Protein AF-0000000084626339 (afdb_homodimer)

Nearest PDB structures (foldseek):
  7sgc-assembly1_C  TM=7.595E-01  e=5.202E-09  Escherichia coli
  7uog-assembly1_C  TM=7.515E-01  e=6.145E-09  Escherichia coli K-12
  7soz-assembly1_C  TM=7.528E-01  e=6.145E-09  Escherichia coli
  1rep-assembly1_C  TM=7.726E-01  e=1.974E-08  Escherichia coli
  7spm-assembly1_C  TM=7.398E-01  e=2.087E-08  Escherichia coli

Structure (mmCIF, N/CA/C/O backbone):
data_AF-0000000084626339-model_v1
#
loop_
_entity.id
_entity.type
_entity.pdbx_description
1 polymer 'Initiator Rep protein WH1 domain-containing protein'
#
loop_
_atom_site.group_PDB
_atom_site.id
_atom_site.type_symbol
_atom_site.label_atom_id
_atom_site.label_alt_id
_atom_site.label_comp_id
_atom_site.label_asym_id
_atom_site.label_entity_id
_atom_site.label_seq_id
_atom_site.pdbx_PDB_ins_code
_atom_site.Cartn_x
_atom_site.Cartn_y
_atom_site.Cartn_z
_atom_site.occupancy
_atom_site.B_iso_or_equiv
_atom_site.auth_seq_id
_atom_site.auth_comp_id
_atom_site.auth_asym_id
_atom_site.auth_atom_id
_atom_site.pdbx_PDB_model_num
ATOM 1 N N . MET A 1 1 ? -6.266 -24.391 11.984 1 45.06 1 MET A N 1
ATOM 2 C CA . MET A 1 1 ? -5.199 -23.984 11.078 1 45.06 1 MET A CA 1
ATOM 3 C C . MET A 1 1 ? -5.539 -24.359 9.633 1 45.06 1 MET A C 1
ATOM 5 O O . MET A 1 1 ? -5.969 -25.484 9.367 1 45.06 1 MET A O 1
ATOM 9 N N . GLY A 1 2 ? -5.719 -23.312 8.742 1 52.41 2 GLY A N 1
ATOM 10 C CA . GLY A 1 2 ? -6.074 -23.641 7.371 1 52.41 2 GLY A CA 1
ATOM 11 C C . GLY A 1 2 ? -5.082 -24.578 6.707 1 52.41 2 GLY A C 1
ATOM 12 O O . GLY A 1 2 ? -3.916 -24.641 7.105 1 52.41 2 GLY A O 1
ATOM 13 N N . LYS A 1 3 ? -5.516 -25.547 5.969 1 58.28 3 LYS A N 1
ATOM 14 C CA . LYS A 1 3 ? -4.738 -26.594 5.316 1 58.28 3 LYS A CA 1
ATOM 15 C C . LYS A 1 3 ? -3.51 -26.016 4.621 1 58.28 3 LYS A C 1
ATOM 17 O O . LYS A 1 3 ? -2.463 -26.672 4.559 1 58.28 3 LYS A O 1
ATOM 22 N N . THR A 1 4 ? -3.57 -24.797 4.246 1 54.31 4 THR A N 1
ATOM 23 C CA . THR A 1 4 ? -2.463 -24.141 3.553 1 54.31 4 THR A CA 1
ATOM 24 C C . THR A 1 4 ? -1.264 -23.984 4.484 1 54.31 4 THR A C 1
ATOM 26 O O . THR A 1 4 ? -0.127 -24.266 4.09 1 54.31 4 THR A O 1
ATOM 29 N N . LEU A 1 5 ? -1.543 -23.625 5.645 1 53.91 5 LEU A N 1
ATOM 30 C CA . LEU A 1 5 ? -0.451 -23.406 6.586 1 53.91 5 LEU A CA 1
ATOM 31 C C . LEU A 1 5 ? 0.203 -24.719 6.98 1 53.91 5 LEU A C 1
ATOM 33 O O . LEU A 1 5 ? 1.417 -24.781 7.184 1 53.91 5 LEU A O 1
ATOM 37 N N . GLU A 1 6 ? -0.602 -25.688 7.035 1 60.91 6 GLU A N 1
ATOM 38 C CA . GLU A 1 6 ? -0.086 -27.016 7.359 1 60.91 6 GLU A CA 1
ATOM 39 C C . GLU A 1 6 ? 0.851 -27.531 6.27 1 60.91 6 GLU A C 1
ATOM 41 O O . GLU A 1 6 ? 1.921 -28.062 6.562 1 60.91 6 GLU A O 1
ATOM 46 N N . VAL A 1 7 ? 0.407 -27.344 5.102 1 57.34 7 VAL A N 1
ATOM 47 C CA . VAL A 1 7 ? 1.195 -27.828 3.971 1 57.34 7 VAL A CA 1
ATOM 48 C C . VAL A 1 7 ? 2.482 -27.016 3.854 1 57.34 7 VAL A C 1
ATOM 50 O O . VAL A 1 7 ? 3.549 -27.562 3.568 1 57.34 7 VAL A O 1
ATOM 53 N N . THR A 1 8 ? 2.387 -25.75 4.113 1 51.12 8 THR A N 1
ATOM 54 C CA . THR A 1 8 ? 3.568 -24.906 4.086 1 51.12 8 THR A CA 1
ATOM 55 C C . THR A 1 8 ? 4.594 -25.359 5.113 1 51.12 8 THR A C 1
ATOM 57 O O . THR A 1 8 ? 5.793 -25.391 4.836 1 51.12 8 THR A O 1
ATOM 60 N N . ALA A 1 9 ? 4.109 -25.672 6.195 1 54.88 9 ALA A N 1
ATOM 61 C CA . ALA A 1 9 ? 4.98 -26.172 7.254 1 54.88 9 ALA A CA 1
ATOM 62 C C . ALA A 1 9 ? 5.652 -27.469 6.84 1 54.88 9 ALA A C 1
ATOM 64 O O . ALA A 1 9 ? 6.84 -27.672 7.098 1 54.88 9 ALA A O 1
ATOM 65 N N . ASP A 1 10 ? 4.859 -28.328 6.254 1 53.5 10 ASP A N 1
ATOM 66 C CA . ASP A 1 10 ? 5.348 -29.641 5.852 1 53.5 10 ASP A CA 1
ATOM 67 C C . ASP A 1 10 ? 6.359 -29.516 4.715 1 53.5 10 ASP A C 1
ATOM 69 O O . ASP A 1 10 ? 7.352 -30.25 4.68 1 53.5 10 ASP A O 1
ATOM 73 N N . ARG A 1 11 ? 6.09 -28.578 3.951 1 50.88 11 ARG A N 1
ATOM 74 C CA . ARG A 1 11 ? 6.902 -28.5 2.74 1 50.88 11 ARG A CA 1
ATOM 75 C C . ARG A 1 11 ? 8.039 -27.5 2.898 1 50.88 11 ARG A C 1
ATOM 77 O O . ARG A 1 11 ? 8.875 -27.359 2.006 1 50.88 11 ARG A O 1
ATOM 84 N N . SER A 1 12 ? 7.945 -26.828 4.027 1 51.38 12 SER A N 1
ATOM 85 C CA . SER A 1 12 ? 9.008 -25.859 4.297 1 51.38 12 SER A CA 1
ATOM 86 C C . SER A 1 12 ? 10.375 -26.531 4.297 1 51.38 12 SER A C 1
ATOM 88 O O . SER A 1 12 ? 11.391 -25.875 4.051 1 51.38 12 SER A O 1
ATOM 90 N N . ALA A 1 13 ? 10.281 -27.859 4.477 1 46.78 13 ALA A N 1
ATOM 91 C CA . ALA A 1 13 ? 11.523 -28.625 4.508 1 46.78 13 ALA A CA 1
ATOM 92 C C . ALA A 1 13 ? 11.992 -28.984 3.098 1 46.78 13 ALA A C 1
ATOM 94 O O . ALA A 1 13 ? 13.172 -29.266 2.881 1 46.78 13 ALA A O 1
ATOM 95 N N . SER A 1 14 ? 10.93 -29 2.203 1 49.69 14 SER A N 1
ATOM 96 C CA . SER A 1 14 ? 11.336 -29.266 0.828 1 49.69 14 SER A CA 1
ATOM 97 C C . SER A 1 14 ? 11.945 -28.016 0.181 1 49.69 14 SER A C 1
ATOM 99 O O . SER A 1 14 ? 11.312 -26.969 0.148 1 49.69 14 SER A O 1
ATOM 101 N N . ILE A 1 15 ? 13.211 -28.062 -0.08 1 46.25 15 ILE A N 1
ATOM 102 C CA . ILE A 1 15 ? 13.984 -26.938 -0.594 1 46.25 15 ILE A CA 1
ATOM 103 C C . ILE A 1 15 ? 13.359 -26.438 -1.899 1 46.25 15 ILE A C 1
ATOM 105 O O . ILE A 1 15 ? 13.445 -25.25 -2.225 1 46.25 15 ILE A O 1
ATOM 109 N N . ASP A 1 16 ? 12.531 -27.219 -2.504 1 59.75 16 ASP A N 1
ATOM 110 C CA . ASP A 1 16 ? 12.227 -26.891 -3.893 1 59.75 16 ASP A CA 1
ATOM 111 C C . ASP A 1 16 ? 10.75 -26.531 -4.059 1 59.75 16 ASP A C 1
ATOM 113 O O . ASP A 1 16 ? 10.297 -26.25 -5.168 1 59.75 16 ASP A O 1
ATOM 117 N N . ASP A 1 17 ? 9.969 -26.516 -2.998 1 57.84 17 ASP A N 1
ATOM 118 C CA . ASP A 1 17 ? 8.523 -26.344 -3.156 1 57.84 17 ASP A CA 1
ATOM 119 C C . ASP A 1 17 ? 8.078 -24.984 -2.635 1 57.84 17 ASP A C 1
ATOM 121 O O . ASP A 1 17 ? 8.625 -24.469 -1.656 1 57.84 17 ASP A O 1
ATOM 125 N N . LEU A 1 18 ? 7.191 -24.375 -3.455 1 65.81 18 LEU A N 1
ATOM 126 C CA . LEU A 1 18 ? 6.469 -23.172 -3.014 1 65.81 18 LEU A CA 1
ATOM 127 C C . LEU A 1 18 ? 4.996 -23.5 -2.773 1 65.81 18 LEU A C 1
ATOM 129 O O . LEU A 1 18 ? 4.441 -24.406 -3.398 1 65.81 18 LEU A O 1
ATOM 133 N N . VAL A 1 19 ? 4.457 -22.969 -1.739 1 56 19 VAL A N 1
ATOM 134 C CA . VAL A 1 19 ? 3.029 -23.141 -1.483 1 56 19 VAL A CA 1
ATOM 135 C C . VAL A 1 19 ? 2.312 -21.812 -1.712 1 56 19 VAL A C 1
ATOM 137 O O . VAL A 1 19 ? 2.779 -20.75 -1.265 1 56 19 VAL A O 1
ATOM 140 N N . ALA A 1 20 ? 1.347 -21.781 -2.582 1 64.62 20 ALA A N 1
ATOM 141 C CA . ALA A 1 20 ? 0.541 -20.594 -2.838 1 64.62 20 ALA A CA 1
ATOM 142 C C . ALA A 1 20 ? -0.904 -20.797 -2.396 1 64.62 20 ALA A C 1
ATOM 144 O O . ALA A 1 20 ? -1.504 -21.844 -2.688 1 64.62 20 ALA A O 1
ATOM 145 N N . ALA A 1 21 ? -1.396 -19.859 -1.584 1 57.78 21 ALA A N 1
ATOM 146 C CA . ALA A 1 21 ? -2.805 -19.875 -1.194 1 57.78 21 ALA A CA 1
ATOM 147 C C . ALA A 1 21 ? -3.701 -19.5 -2.367 1 57.78 21 ALA A C 1
ATOM 149 O O . ALA A 1 21 ? -3.443 -18.5 -3.057 1 57.78 21 ALA A O 1
ATOM 150 N N . GLY A 1 22 ? -4.594 -20.328 -2.699 1 57.72 22 GLY A N 1
ATOM 151 C CA . GLY A 1 22 ? -5.516 -20.078 -3.797 1 57.72 22 GLY A CA 1
ATOM 152 C C . GLY A 1 22 ? -6.203 -18.734 -3.711 1 57.72 22 GLY A C 1
ATOM 153 O O . GLY A 1 22 ? -6.434 -18.078 -4.734 1 57.72 22 GLY A O 1
ATOM 154 N N . GLU A 1 23 ? -6.457 -18.359 -2.531 1 59 23 GLU A N 1
ATOM 155 C CA . GLU A 1 23 ? -7.18 -17.109 -2.305 1 59 23 GLU A CA 1
ATOM 156 C C . GLU A 1 23 ? -6.344 -15.906 -2.736 1 59 23 GLU A C 1
ATOM 158 O O . GLU A 1 23 ? -6.895 -14.867 -3.104 1 59 23 GLU A O 1
ATOM 163 N N . LEU A 1 24 ? -5.09 -16.031 -2.598 1 58.81 24 LEU A N 1
ATOM 164 C CA . LEU A 1 24 ? -4.211 -14.953 -3.033 1 58.81 24 LEU A CA 1
ATOM 165 C C . LEU A 1 24 ? -4.27 -14.781 -4.547 1 58.81 24 LEU A C 1
ATOM 167 O O . LEU A 1 24 ? -4.141 -13.664 -5.055 1 58.81 24 LEU A O 1
ATOM 171 N N . LEU A 1 25 ? -4.469 -15.859 -5.078 1 56.19 25 LEU A N 1
ATOM 172 C CA . LEU A 1 25 ? -4.531 -15.883 -6.535 1 56.19 25 LEU A CA 1
ATOM 173 C C . LEU A 1 25 ? -5.809 -15.211 -7.035 1 56.19 25 LEU A C 1
ATOM 175 O O . LEU A 1 25 ? -5.84 -14.68 -8.148 1 56.19 25 LEU A O 1
ATOM 179 N N . ASP A 1 26 ? -6.75 -15.336 -6.152 1 55.12 26 ASP A N 1
ATOM 180 C CA . ASP A 1 26 ? -8.055 -14.773 -6.473 1 55.12 26 ASP A CA 1
ATOM 181 C C . ASP A 1 26 ? -8.172 -13.328 -5.988 1 55.12 26 ASP A C 1
ATOM 183 O O . ASP A 1 26 ? -9.219 -12.703 -6.129 1 55.12 26 ASP A O 1
ATOM 187 N N . MET A 1 27 ? -7.266 -13.016 -5.277 1 52.34 27 MET A N 1
ATOM 188 C CA . MET A 1 27 ? -7.355 -11.664 -4.727 1 52.34 27 MET A CA 1
ATOM 189 C C . MET A 1 27 ? -7.734 -10.664 -5.809 1 52.34 27 MET A C 1
ATOM 191 O O . MET A 1 27 ? -7.125 -10.633 -6.879 1 52.34 27 MET A O 1
ATOM 195 N N . ARG A 1 28 ? -9.094 -10.594 -5.934 1 47 28 ARG A N 1
ATOM 196 C CA . ARG A 1 28 ? -9.672 -9.656 -6.895 1 47 28 ARG A CA 1
ATOM 197 C C . ARG A 1 28 ? -8.914 -8.336 -6.895 1 47 28 ARG A C 1
ATOM 199 O O . ARG A 1 28 ? -8.898 -7.621 -5.891 1 47 28 ARG A O 1
ATOM 206 N N . PHE A 1 29 ? -7.84 -8.398 -7.629 1 50.06 29 PHE A N 1
ATOM 207 C CA . PHE A 1 29 ? -7.25 -7.094 -7.898 1 50.06 29 PHE A CA 1
ATOM 208 C C . PHE A 1 29 ? -8.297 -6.129 -8.438 1 50.06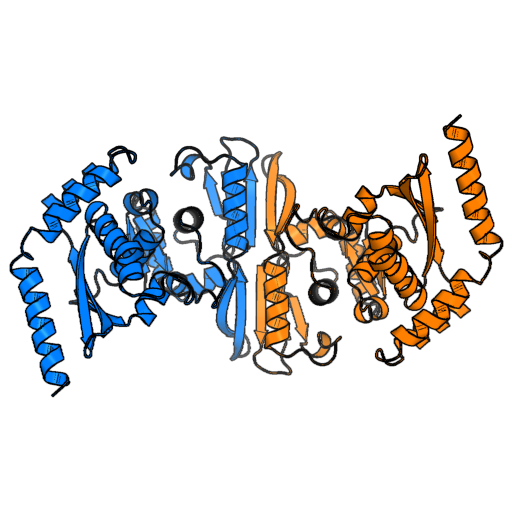 29 PHE A C 1
ATOM 210 O O . PHE A 1 29 ? -9.188 -6.527 -9.188 1 50.06 29 PHE A O 1
ATOM 217 N N . GLN A 1 30 ? -8.859 -5.336 -7.539 1 48.06 30 GLN A N 1
ATOM 218 C CA . GLN A 1 30 ? -9.836 -4.375 -8.031 1 48.06 30 GLN A CA 1
ATOM 219 C C . GLN A 1 30 ? -9.609 -4.062 -9.508 1 48.06 30 GLN A C 1
ATOM 221 O O . GLN A 1 30 ? -8.469 -4.074 -9.977 1 48.06 30 GLN A O 1
ATOM 226 N N . PRO A 1 31 ? -10.766 -4.102 -10.172 1 45.06 31 PRO A N 1
ATOM 227 C CA . PRO A 1 31 ? -10.641 -3.613 -11.547 1 45.06 31 PRO A CA 1
ATOM 228 C C . PRO A 1 31 ? -9.812 -2.332 -11.648 1 45.06 31 PRO A C 1
ATOM 230 O O . PRO A 1 31 ? -10.031 -1.392 -10.875 1 45.06 31 PRO A O 1
ATOM 233 N N . GLY A 1 32 ? -8.656 -2.359 -12.305 1 46.59 32 GLY A N 1
ATOM 234 C CA . GLY A 1 32 ? -7.789 -1.21 -12.508 1 46.59 32 GLY A CA 1
ATOM 235 C C . GLY A 1 32 ? -6.496 -1.293 -11.711 1 46.59 32 GLY A C 1
ATOM 236 O O . GLY A 1 32 ? -5.586 -0.482 -11.914 1 46.59 32 GLY A O 1
ATOM 237 N N . ARG A 1 33 ? -6.719 -2.016 -10.656 1 53.5 33 ARG A N 1
ATOM 238 C CA . ARG A 1 33 ? -5.441 -2.045 -9.945 1 53.5 33 ARG A CA 1
ATOM 239 C C . ARG A 1 33 ? -4.555 -3.172 -10.469 1 53.5 33 ARG A C 1
ATOM 241 O O . ARG A 1 33 ? -5.055 -4.211 -10.906 1 53.5 33 ARG A O 1
ATOM 248 N N . SER A 1 34 ? -3.354 -2.814 -10.695 1 55.16 34 SER A N 1
ATOM 249 C CA . SER A 1 34 ? -2.371 -3.619 -11.414 1 55.16 34 SER A CA 1
ATOM 250 C C . SER A 1 34 ? -2.012 -4.879 -10.641 1 55.16 34 SER A C 1
ATOM 252 O O . SER A 1 34 ? -1.974 -4.867 -9.406 1 55.16 34 SER A O 1
ATOM 254 N N . SER A 1 35 ? -2.197 -6.016 -11.289 1 70.75 35 SER A N 1
ATOM 255 C CA . SER A 1 35 ? -1.605 -7.273 -10.852 1 70.75 35 SER A CA 1
ATOM 256 C C . SER A 1 35 ? -0.112 -7.117 -10.586 1 70.75 35 SER A C 1
ATOM 258 O O . SER A 1 35 ? 0.508 -6.152 -11.039 1 70.75 35 SER A O 1
ATOM 260 N N . LEU A 1 36 ? 0.317 -7.91 -9.633 1 82.81 36 LEU A N 1
ATOM 261 C CA . LEU A 1 36 ? 1.744 -7.906 -9.328 1 82.81 36 LEU A CA 1
ATOM 262 C C . LEU A 1 36 ? 2.57 -8.125 -10.594 1 82.81 36 LEU A C 1
ATOM 264 O O . LEU A 1 36 ? 2.205 -8.945 -11.438 1 82.81 36 LEU A O 1
ATOM 268 N N . SER A 1 37 ? 3.611 -7.375 -10.711 1 87.94 37 SER A N 1
ATOM 269 C CA . SER A 1 37 ? 4.613 -7.742 -11.703 1 87.94 37 SER A CA 1
ATOM 270 C C . SER A 1 37 ? 5.172 -9.133 -11.438 1 87.94 37 SER A C 1
ATOM 272 O O . SER A 1 37 ? 4.977 -9.688 -10.359 1 87.94 37 SER A O 1
ATOM 274 N N . LEU A 1 38 ? 5.789 -9.648 -12.43 1 89.81 38 LEU A N 1
ATOM 275 C CA . LEU A 1 38 ? 6.398 -10.969 -12.273 1 89.81 38 LEU A CA 1
ATOM 276 C C . LEU A 1 38 ? 7.406 -10.969 -11.133 1 89.81 38 LEU A C 1
ATOM 278 O O . LEU A 1 38 ? 7.414 -11.883 -10.305 1 89.81 38 LEU A O 1
ATOM 282 N N . ARG A 1 39 ? 8.219 -9.938 -11.039 1 89.69 39 ARG A N 1
ATOM 283 C CA . ARG A 1 39 ? 9.242 -9.852 -10 1 89.69 39 ARG A CA 1
ATOM 284 C C . ARG A 1 39 ? 8.609 -9.789 -8.609 1 89.69 39 ARG A C 1
ATOM 286 O O . ARG A 1 39 ? 9.078 -10.438 -7.676 1 89.69 39 ARG A O 1
ATOM 293 N N . ALA A 1 40 ? 7.594 -9.047 -8.516 1 89.75 40 ALA A N 1
ATOM 294 C CA . ALA A 1 40 ? 6.902 -8.922 -7.238 1 89.75 40 ALA A CA 1
ATOM 295 C C . ALA A 1 40 ? 6.234 -10.234 -6.84 1 89.75 40 ALA A C 1
ATOM 297 O O . ALA A 1 40 ? 6.262 -10.617 -5.672 1 89.75 40 ALA A O 1
ATOM 298 N N . ALA A 1 41 ? 5.66 -10.867 -7.805 1 89.12 41 ALA A N 1
ATOM 299 C CA . ALA A 1 41 ? 5.035 -12.156 -7.535 1 89.12 41 ALA A CA 1
ATOM 300 C C . ALA A 1 41 ? 6.066 -13.18 -7.074 1 89.12 41 ALA A C 1
ATOM 302 O O . ALA A 1 41 ? 5.816 -13.945 -6.133 1 89.12 41 ALA A O 1
ATOM 303 N N . LYS A 1 42 ? 7.148 -13.234 -7.742 1 88.94 42 LYS A N 1
ATOM 304 C CA . LYS A 1 42 ? 8.234 -14.133 -7.352 1 88.94 42 LYS A CA 1
ATOM 305 C C . LYS A 1 42 ? 8.719 -13.828 -5.938 1 88.94 42 LYS A C 1
ATOM 307 O O . LYS A 1 42 ? 8.945 -14.742 -5.148 1 88.94 42 LYS A O 1
ATOM 312 N N . LEU A 1 43 ? 8.859 -12.578 -5.664 1 90.81 43 LEU A N 1
ATOM 313 C CA . LEU A 1 43 ? 9.281 -12.195 -4.32 1 90.81 43 LEU A CA 1
ATOM 314 C C . LEU A 1 43 ? 8.258 -12.633 -3.283 1 90.81 43 LEU A C 1
ATOM 316 O O . LEU A 1 43 ? 8.617 -13.141 -2.219 1 90.81 43 LEU A O 1
ATOM 320 N N . LEU A 1 44 ? 7.031 -12.422 -3.588 1 90.25 44 LEU A N 1
ATOM 321 C CA . LEU A 1 44 ? 5.984 -12.844 -2.666 1 90.25 44 LEU A CA 1
ATOM 322 C C . LEU A 1 44 ? 6.086 -14.344 -2.377 1 90.25 44 LEU A C 1
ATOM 324 O O . LEU A 1 44 ? 6.016 -14.758 -1.22 1 90.25 44 LEU A O 1
ATOM 328 N N . HIS A 1 45 ? 6.258 -15.07 -3.406 1 88.31 45 HIS A N 1
ATOM 329 C CA . HIS A 1 45 ? 6.418 -16.516 -3.227 1 88.31 45 HIS A CA 1
ATOM 330 C C . HIS A 1 45 ? 7.617 -16.828 -2.336 1 88.31 45 HIS A C 1
ATOM 332 O O . HIS A 1 45 ? 7.539 -17.688 -1.463 1 88.31 45 HIS A O 1
ATOM 338 N N . ALA A 1 46 ? 8.695 -16.156 -2.568 1 88.69 46 ALA A N 1
ATOM 339 C CA . ALA A 1 46 ? 9.906 -16.375 -1.779 1 88.69 46 ALA A CA 1
ATOM 340 C C . ALA A 1 46 ? 9.672 -16.031 -0.312 1 88.69 46 ALA A C 1
ATOM 342 O O . ALA A 1 46 ? 10.117 -16.75 0.583 1 88.69 46 ALA A O 1
ATOM 343 N N . LEU A 1 47 ? 9 -14.977 -0.063 1 92.56 47 LEU A N 1
ATOM 344 C CA . LEU A 1 47 ? 8.75 -14.508 1.299 1 92.56 47 LEU A CA 1
ATOM 345 C C . LEU A 1 47 ? 7.824 -15.469 2.039 1 92.56 47 LEU A C 1
ATOM 347 O O . LEU A 1 47 ? 8.078 -15.812 3.195 1 92.56 47 LEU A O 1
ATOM 351 N N . VAL A 1 48 ? 6.812 -15.867 1.365 1 89.5 48 VAL A N 1
ATOM 352 C CA . VAL A 1 48 ? 5.863 -16.781 1.981 1 89.5 48 VAL A CA 1
ATOM 353 C C . VAL A 1 48 ? 6.555 -18.109 2.283 1 89.5 48 VAL A C 1
ATOM 355 O O . VAL A 1 48 ? 6.348 -18.703 3.346 1 89.5 48 VAL A O 1
ATOM 358 N N . ARG A 1 49 ? 7.336 -18.531 1.381 1 86.25 49 ARG A N 1
ATOM 359 C CA . ARG A 1 49 ? 8.094 -19.75 1.596 1 86.25 49 ARG A CA 1
ATOM 360 C C . ARG A 1 49 ? 9.016 -19.625 2.803 1 86.25 49 ARG A C 1
ATOM 362 O O . ARG A 1 49 ? 9.102 -20.531 3.627 1 86.25 49 ARG A O 1
ATOM 369 N N . ALA A 1 50 ? 9.711 -18.562 2.9 1 89.62 50 ALA A N 1
ATOM 370 C CA . ALA A 1 50 ? 10.633 -18.328 4.008 1 89.62 50 ALA A CA 1
ATOM 371 C C . ALA A 1 50 ? 9.891 -18.297 5.34 1 89.62 50 ALA A C 1
ATOM 373 O O . ALA A 1 50 ? 10.422 -18.75 6.363 1 89.62 50 ALA A O 1
ATOM 374 N N . ALA A 1 51 ? 8.703 -17.75 5.297 1 91.62 51 ALA A N 1
ATOM 375 C CA . ALA A 1 51 ? 7.895 -17.719 6.512 1 91.62 51 ALA A CA 1
ATOM 376 C C . ALA A 1 51 ? 7.461 -19.125 6.914 1 91.62 51 ALA A C 1
ATOM 378 O O . ALA A 1 51 ? 7.297 -19.422 8.102 1 91.62 51 ALA A O 1
ATOM 379 N N . GLY A 1 52 ? 7.18 -19.953 5.879 1 85.12 52 GLY A N 1
ATOM 380 C CA . GLY A 1 52 ? 6.879 -21.359 6.109 1 85.12 52 GLY A CA 1
ATOM 381 C C . GLY A 1 52 ? 5.617 -21.562 6.922 1 85.12 52 GLY A C 1
ATOM 382 O O . GLY A 1 52 ? 4.574 -20.969 6.629 1 85.12 52 GLY A O 1
ATOM 383 N N . ALA A 1 53 ? 5.727 -22.422 7.961 1 82.94 53 ALA A N 1
ATOM 384 C CA . ALA A 1 53 ? 4.59 -22.797 8.797 1 82.94 53 ALA A CA 1
ATOM 385 C C . ALA A 1 53 ? 4.113 -21.609 9.641 1 82.94 53 ALA A C 1
ATOM 387 O O . ALA A 1 53 ? 2.965 -21.578 10.078 1 82.94 53 ALA A O 1
ATOM 388 N N . ASP A 1 54 ? 4.984 -20.641 9.758 1 91.06 54 ASP A N 1
ATOM 389 C CA . ASP A 1 54 ? 4.68 -19.5 10.617 1 91.06 54 ASP A CA 1
ATOM 390 C C . ASP A 1 54 ? 4.055 -18.359 9.812 1 91.06 54 ASP A C 1
ATOM 392 O O . ASP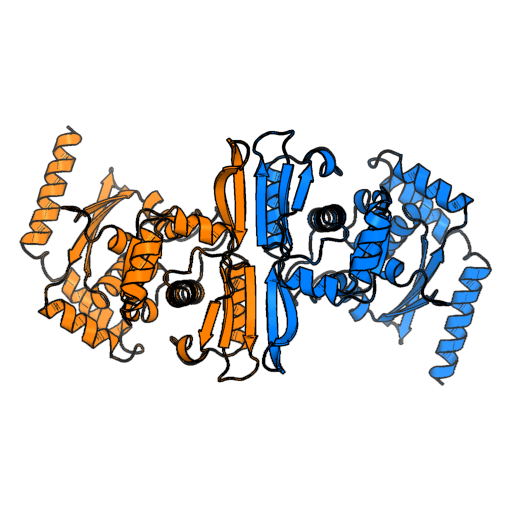 A 1 54 ? 3.824 -17.266 10.344 1 91.06 54 ASP A O 1
ATOM 396 N N . ALA A 1 55 ? 3.736 -18.594 8.508 1 88.69 55 ALA A N 1
ATOM 397 C CA . ALA A 1 55 ? 3.246 -17.547 7.621 1 88.69 55 ALA A CA 1
ATOM 398 C C . ALA A 1 55 ? 1.939 -16.953 8.141 1 88.69 55 ALA A C 1
ATOM 400 O O . ALA A 1 55 ? 1.617 -15.789 7.848 1 88.69 55 ALA A O 1
ATOM 401 N N . GLY A 1 56 ? 1.238 -17.656 8.938 1 89.06 56 GLY A N 1
ATOM 402 C CA . GLY A 1 56 ? -0.032 -17.172 9.461 1 89.06 56 GLY A CA 1
ATOM 403 C C . GLY A 1 56 ? 0.104 -16.453 10.781 1 89.06 56 GLY A C 1
ATOM 404 O O . GLY A 1 56 ? -0.872 -15.898 11.297 1 89.06 56 GLY A O 1
ATOM 405 N N . LEU A 1 57 ? 1.246 -16.344 11.32 1 92.69 57 LEU A N 1
ATOM 406 C CA . LEU A 1 57 ? 1.471 -15.773 12.641 1 92.69 57 LEU A CA 1
ATOM 407 C C . LEU A 1 57 ? 1.891 -14.305 12.531 1 92.69 57 LEU A C 1
ATOM 409 O O . LEU A 1 57 ? 2.545 -13.922 11.555 1 92.69 57 LEU A O 1
ATOM 413 N N . PRO A 1 58 ? 1.494 -13.562 13.523 1 93.44 58 PRO A N 1
ATOM 414 C CA . PRO A 1 58 ? 1.917 -12.164 13.562 1 93.44 58 PRO A CA 1
ATOM 415 C C . PRO A 1 58 ? 3.352 -11.992 14.055 1 93.44 58 PRO A C 1
ATOM 417 O O . PRO A 1 58 ? 3.57 -11.57 15.195 1 93.44 58 PRO A O 1
ATOM 420 N N . LYS A 1 59 ? 4.312 -12.234 13.227 1 95.12 59 LYS A N 1
ATOM 421 C CA . LYS A 1 59 ? 5.711 -12.125 13.641 1 95.12 59 LYS A CA 1
ATOM 422 C C . LYS A 1 59 ? 6.578 -11.602 12.492 1 95.12 59 LYS A C 1
ATOM 424 O O . LYS A 1 59 ? 6.141 -11.578 11.344 1 95.12 59 LYS A O 1
ATOM 429 N N . VAL A 1 60 ? 7.746 -11.18 12.867 1 95.81 60 VAL A N 1
ATOM 430 C CA . VAL A 1 60 ? 8.742 -10.734 11.898 1 95.81 60 VAL A CA 1
ATOM 431 C C . VAL A 1 60 ? 9.469 -11.945 11.32 1 95.81 60 VAL A C 1
ATOM 433 O O . VAL A 1 60 ? 9.969 -12.797 12.062 1 95.81 60 VAL A O 1
ATOM 436 N N . HIS A 1 61 ? 9.469 -12.086 10.031 1 97 61 HIS A N 1
ATOM 437 C CA . HIS A 1 61 ? 10.203 -13.133 9.328 1 97 61 HIS A CA 1
ATOM 438 C C . HIS A 1 61 ? 11.492 -12.594 8.727 1 97 61 HIS A C 1
ATOM 440 O O . HIS A 1 61 ? 11.664 -11.375 8.594 1 97 61 HIS A O 1
ATOM 446 N N . ARG A 1 62 ? 12.359 -13.5 8.367 1 95.62 62 ARG A N 1
ATOM 447 C CA . ARG A 1 62 ? 13.656 -13.102 7.844 1 95.62 62 ARG A CA 1
ATOM 448 C C . ARG A 1 62 ? 14.047 -13.945 6.637 1 95.62 62 ARG A C 1
ATOM 450 O O . ARG A 1 62 ? 13.695 -15.125 6.559 1 95.62 62 ARG A O 1
ATOM 457 N N . ILE A 1 63 ? 14.727 -13.359 5.75 1 93.75 63 ILE A N 1
ATOM 458 C CA . ILE A 1 63 ? 15.305 -14.055 4.605 1 93.75 63 ILE A CA 1
ATOM 459 C C . ILE A 1 63 ? 16.609 -13.383 4.199 1 93.75 63 ILE A C 1
ATOM 461 O O . ILE A 1 63 ? 16.703 -12.156 4.172 1 93.75 63 ILE A O 1
ATOM 465 N N . ALA A 1 64 ? 17.578 -14.211 3.963 1 92.81 64 ALA A N 1
ATOM 466 C CA . ALA A 1 64 ? 18.859 -13.672 3.504 1 92.81 64 ALA A CA 1
ATOM 467 C C . ALA A 1 64 ? 18.719 -13.023 2.131 1 92.81 64 ALA A C 1
ATOM 469 O O . ALA A 1 64 ? 18.047 -13.562 1.246 1 92.81 64 ALA A O 1
ATOM 470 N N . LEU A 1 65 ? 19.359 -11.836 1.943 1 90.06 65 LEU A N 1
ATOM 471 C CA . LEU A 1 65 ? 19.297 -11.133 0.664 1 90.06 65 LEU A CA 1
ATOM 472 C C . LEU A 1 65 ? 19.875 -12 -0.457 1 90.06 65 LEU A C 1
ATOM 474 O O . LEU A 1 65 ? 19.406 -11.93 -1.599 1 90.06 65 LEU A O 1
ATOM 478 N N . SER A 1 66 ? 20.781 -12.859 -0.141 1 86.25 66 SER A N 1
ATOM 479 C CA . SER A 1 66 ? 21.375 -13.766 -1.116 1 86.25 66 SER A CA 1
ATOM 480 C C . SER A 1 66 ? 20.359 -14.758 -1.651 1 86.25 66 SER A C 1
ATOM 482 O O . SER A 1 66 ? 20.484 -15.258 -2.771 1 86.25 66 SER A O 1
ATOM 484 N N . LYS A 1 67 ? 19.375 -15.031 -0.908 1 83.38 67 LYS A N 1
ATOM 485 C CA . LYS A 1 67 ? 18.344 -15.992 -1.306 1 83.38 67 LYS A CA 1
ATOM 486 C C . LYS A 1 67 ? 17.297 -15.344 -2.213 1 83.38 67 LYS A C 1
ATOM 488 O O . LYS A 1 67 ? 16.5 -16.031 -2.838 1 83.38 67 LYS A O 1
ATOM 493 N N . LEU A 1 68 ? 17.297 -14.031 -2.215 1 80.75 68 LEU A N 1
ATOM 494 C CA . LEU A 1 68 ? 16.375 -13.305 -3.084 1 80.75 68 LEU A CA 1
ATOM 495 C C . LEU A 1 68 ? 16.953 -13.172 -4.488 1 80.75 68 LEU A C 1
ATOM 497 O O . LEU A 1 68 ? 16.25 -12.773 -5.418 1 80.75 68 LEU A O 1
ATOM 501 N N . ASN A 1 69 ? 18.156 -13.328 -4.598 1 66 69 ASN A N 1
ATOM 502 C CA . ASN A 1 69 ? 18.875 -13.141 -5.859 1 66 69 ASN A CA 1
ATOM 503 C C . ASN A 1 69 ? 18.516 -14.234 -6.863 1 66 69 ASN A C 1
ATOM 505 O O . ASN A 1 69 ? 19.406 -14.844 -7.465 1 66 69 ASN A O 1
ATOM 509 N N . TYR A 1 70 ? 17.266 -14.516 -6.992 1 56.44 70 TYR A N 1
ATOM 510 C CA . TYR A 1 70 ? 16.844 -15.492 -7.984 1 56.44 70 TYR A CA 1
ATOM 511 C C . TYR A 1 70 ? 17.125 -14.992 -9.398 1 56.44 70 TYR A C 1
ATOM 513 O O . TYR A 1 70 ? 17.25 -15.781 -10.336 1 56.44 70 TYR A O 1
ATOM 521 N N . ASP A 1 71 ? 16.953 -13.617 -9.594 1 52.19 71 ASP A N 1
ATOM 522 C CA . ASP A 1 71 ? 17.031 -13.07 -10.945 1 52.19 71 ASP A CA 1
ATOM 523 C C . ASP A 1 71 ? 18.297 -12.242 -11.133 1 52.19 71 ASP A C 1
ATOM 525 O O . ASP A 1 71 ? 18.266 -11.203 -11.789 1 52.19 71 ASP A O 1
ATOM 529 N N . HIS A 1 72 ? 19.359 -12.719 -10.883 1 53.31 72 HIS A N 1
ATOM 530 C CA . HIS A 1 72 ? 20.531 -12.031 -11.398 1 53.31 72 HIS A CA 1
ATOM 531 C C . HIS A 1 72 ? 20.891 -10.828 -10.539 1 53.31 72 HIS A C 1
ATOM 533 O O . HIS A 1 72 ? 21.172 -9.742 -11.07 1 53.31 72 HIS A O 1
ATOM 539 N N . HIS A 1 73 ? 20.891 -10.906 -9.383 1 65.56 73 HIS A N 1
ATOM 540 C CA . HIS A 1 73 ? 21.516 -9.922 -8.508 1 65.56 73 HIS A CA 1
ATOM 541 C C . HIS A 1 73 ? 20.641 -8.688 -8.344 1 65.56 73 HIS A C 1
ATOM 543 O O . HIS A 1 73 ? 20.891 -7.66 -8.984 1 65.56 73 HIS A O 1
ATOM 549 N N . LEU A 1 74 ? 19.672 -8.703 -7.746 1 77.56 74 LEU A N 1
ATOM 550 C CA . LEU A 1 74 ? 18.875 -7.52 -7.48 1 77.56 74 LEU A CA 1
ATOM 551 C C . LEU A 1 74 ? 19.641 -6.516 -6.633 1 77.56 74 LEU A C 1
ATOM 553 O O . LEU A 1 74 ? 20.203 -6.875 -5.598 1 77.56 74 LEU A O 1
ATOM 557 N N . SER A 1 75 ? 19.766 -5.383 -7.23 1 84.31 75 SER A N 1
ATOM 558 C CA . SER A 1 75 ? 20.328 -4.301 -6.43 1 84.31 75 SER A CA 1
ATOM 559 C C . SER A 1 75 ? 19.422 -3.949 -5.254 1 84.31 75 SER A C 1
ATOM 561 O O . SER A 1 75 ? 18.266 -4.383 -5.203 1 84.31 75 SER A O 1
ATOM 563 N N . LYS A 1 76 ? 20.016 -3.258 -4.332 1 84.94 76 LYS A N 1
ATOM 564 C CA . LYS A 1 76 ? 19.234 -2.75 -3.199 1 84.94 76 LYS A CA 1
ATOM 565 C C . LYS A 1 76 ? 18 -1.983 -3.674 1 84.94 76 LYS A C 1
ATOM 567 O O . LYS A 1 76 ? 16.891 -2.232 -3.203 1 84.94 76 LYS A O 1
ATOM 572 N N . GLU A 1 77 ? 18.219 -1.151 -4.586 1 87.38 77 GLU A N 1
ATOM 573 C CA . GLU A 1 77 ? 17.125 -0.316 -5.078 1 87.38 77 GLU A CA 1
ATOM 574 C C . GLU A 1 77 ? 16.062 -1.156 -5.773 1 87.38 77 GLU A C 1
ATOM 576 O O . GLU A 1 77 ? 14.859 -0.874 -5.656 1 87.38 77 GLU A O 1
ATOM 581 N N . GLU A 1 78 ? 16.438 -2.156 -6.445 1 87.94 78 GLU A N 1
ATOM 582 C CA . GLU A 1 78 ? 15.484 -3.018 -7.133 1 87.94 78 GLU A CA 1
ATOM 583 C C . GLU A 1 78 ? 14.617 -3.779 -6.137 1 87.94 78 GLU A C 1
ATOM 585 O O . GLU A 1 78 ? 13.406 -3.904 -6.328 1 87.94 78 GLU A O 1
ATOM 590 N N . VAL A 1 79 ? 15.242 -4.258 -5.125 1 89.25 79 VAL A N 1
ATOM 591 C CA . VAL A 1 79 ? 14.492 -4.969 -4.098 1 89.25 79 VAL A CA 1
ATOM 592 C C . VAL A 1 79 ? 13.461 -4.031 -3.467 1 89.25 79 VAL A C 1
ATOM 594 O O . VAL A 1 79 ? 12.297 -4.398 -3.305 1 89.25 79 VAL A O 1
ATOM 597 N N . LEU A 1 80 ? 13.914 -2.863 -3.197 1 89.25 80 LEU A N 1
ATOM 598 C CA . LEU A 1 80 ? 13.023 -1.906 -2.547 1 89.25 80 LEU A CA 1
ATOM 599 C C . LEU A 1 80 ? 11.891 -1.49 -3.482 1 89.25 80 LEU A C 1
ATOM 601 O O . LEU A 1 80 ? 10.766 -1.257 -3.039 1 89.25 80 LEU A O 1
ATOM 605 N N . ASP A 1 81 ? 12.188 -1.406 -4.73 1 89.69 81 ASP A N 1
ATOM 606 C CA . ASP A 1 81 ? 11.156 -1.101 -5.715 1 89.69 81 ASP A CA 1
ATOM 607 C C . ASP A 1 81 ? 10.086 -2.189 -5.742 1 89.69 81 ASP A C 1
ATOM 609 O O . ASP A 1 81 ? 8.891 -1.895 -5.844 1 89.69 81 ASP A O 1
ATOM 613 N N . ILE A 1 82 ? 10.531 -3.375 -5.695 1 90.31 82 ILE A N 1
ATOM 614 C CA . ILE A 1 82 ? 9.602 -4.5 -5.691 1 90.31 82 ILE A CA 1
ATOM 615 C C . ILE A 1 82 ? 8.766 -4.473 -4.41 1 90.31 82 ILE A C 1
ATOM 617 O O . ILE A 1 82 ? 7.555 -4.684 -4.453 1 90.31 82 ILE A O 1
ATOM 621 N N . VAL A 1 83 ? 9.422 -4.176 -3.357 1 91.62 83 VAL A N 1
ATOM 622 C CA . VAL A 1 83 ? 8.75 -4.098 -2.062 1 91.62 83 VAL A CA 1
ATOM 623 C C . VAL A 1 83 ? 7.699 -2.996 -2.092 1 91.62 83 VAL A C 1
ATOM 625 O O . VAL A 1 83 ? 6.566 -3.199 -1.643 1 91.62 83 VAL A O 1
ATOM 628 N N . ARG A 1 84 ? 8.055 -1.939 -2.641 1 88.69 84 ARG A N 1
ATOM 629 C CA . ARG A 1 84 ? 7.109 -0.833 -2.762 1 88.69 84 ARG A CA 1
ATOM 630 C C . ARG A 1 84 ? 5.902 -1.231 -3.602 1 88.69 84 ARG A C 1
ATOM 632 O O . ARG A 1 84 ? 4.77 -0.883 -3.271 1 88.69 84 ARG A O 1
ATOM 639 N N . GLU A 1 85 ? 6.141 -1.899 -4.645 1 87.5 85 GLU A N 1
ATOM 640 C CA . GLU A 1 85 ? 5.051 -2.402 -5.473 1 87.5 85 GLU A CA 1
ATOM 641 C C . GLU A 1 85 ? 4.109 -3.293 -4.664 1 87.5 85 GLU A C 1
ATOM 643 O O . GLU A 1 85 ? 2.889 -3.209 -4.809 1 87.5 85 GLU A O 1
ATOM 648 N N . MET A 1 86 ? 4.637 -4.055 -3.865 1 89.44 86 MET A N 1
ATOM 649 C CA . MET A 1 86 ? 3.855 -5 -3.074 1 89.44 86 MET A CA 1
ATOM 650 C C . MET A 1 86 ? 2.977 -4.27 -2.064 1 89.44 86 MET A C 1
ATOM 652 O O . MET A 1 86 ? 1.856 -4.699 -1.786 1 89.44 86 MET A O 1
ATOM 656 N N . PHE A 1 87 ? 3.496 -3.201 -1.527 1 87.19 87 PHE A N 1
ATOM 657 C CA . PHE A 1 87 ? 2.684 -2.4 -0.62 1 87.19 87 PHE A CA 1
ATOM 658 C C . PHE A 1 87 ? 1.49 -1.799 -1.352 1 87.19 87 PHE A C 1
ATOM 660 O O . PHE A 1 87 ? 0.446 -1.548 -0.747 1 87.19 87 PHE A O 1
ATOM 667 N N . GLY A 1 88 ? 1.655 -1.645 -2.582 1 81.88 88 GLY A N 1
ATOM 668 C CA . GLY A 1 88 ? 0.61 -1.023 -3.381 1 81.88 88 GLY A CA 1
ATOM 669 C C . GLY A 1 88 ? -0.517 -1.977 -3.732 1 81.88 88 GLY A C 1
ATOM 670 O O . GLY A 1 88 ? -1.58 -1.549 -4.184 1 81.88 88 GLY A O 1
ATOM 671 N N . VAL A 1 89 ? -0.303 -3.188 -3.521 1 83.75 89 VAL A N 1
ATOM 672 C CA . VAL A 1 89 ? -1.353 -4.168 -3.777 1 83.75 89 VAL A CA 1
ATOM 673 C C . VAL A 1 89 ? -2.25 -4.301 -2.549 1 83.75 89 VAL A C 1
ATOM 675 O O . VAL A 1 89 ? -1.782 -4.66 -1.466 1 83.75 89 VAL A O 1
ATOM 678 N N . ILE A 1 90 ? -3.48 -4.023 -2.77 1 85.56 90 ILE A N 1
ATOM 679 C CA . ILE A 1 90 ? -4.418 -4.027 -1.652 1 85.56 90 ILE A CA 1
ATOM 680 C C . ILE A 1 90 ? -5.316 -5.262 -1.734 1 85.56 90 ILE A C 1
ATOM 682 O O . ILE A 1 90 ? -5.863 -5.57 -2.795 1 85.56 90 ILE A O 1
ATOM 686 N N . VAL A 1 91 ? -5.426 -5.992 -0.627 1 84.44 91 VAL A N 1
ATOM 687 C CA . VAL A 1 91 ? -6.277 -7.168 -0.49 1 84.44 91 VAL A CA 1
ATOM 688 C C . VAL A 1 91 ? -7.508 -6.824 0.345 1 84.44 91 VAL A C 1
ATOM 690 O O . VAL A 1 91 ? -7.402 -6.133 1.362 1 84.44 91 VAL A O 1
ATOM 693 N N . GLU A 1 92 ? -8.648 -7.277 -0.141 1 85.31 92 GLU A N 1
ATOM 694 C CA . GLU A 1 92 ? -9.898 -7.074 0.589 1 85.31 92 GLU A CA 1
ATOM 695 C C . GLU A 1 92 ? -10.586 -8.398 0.885 1 85.31 92 GLU A C 1
ATOM 697 O O . GLU A 1 92 ? -10.688 -9.266 0.011 1 85.31 92 GLU A O 1
ATOM 702 N N . LEU A 1 93 ? -11.039 -8.594 2.152 1 85.12 93 LEU A N 1
ATOM 703 C CA . LEU A 1 93 ? -11.719 -9.805 2.602 1 85.12 93 LEU A CA 1
ATOM 704 C C . LEU A 1 93 ? -12.984 -9.461 3.383 1 85.12 93 LEU A C 1
ATOM 706 O O . LEU A 1 93 ? -12.984 -8.523 4.188 1 85.12 93 LEU A O 1
ATOM 710 N N . GLN A 1 94 ? -13.984 -10.227 3.045 1 87.19 94 GLN A N 1
ATOM 711 C CA . GLN A 1 94 ? -15.133 -10.172 3.939 1 87.19 94 GLN A CA 1
ATOM 712 C C . GLN A 1 94 ? -14.922 -11.062 5.16 1 87.19 94 GLN A C 1
ATOM 714 O O . GLN A 1 94 ? -14.602 -12.242 5.027 1 87.19 94 GLN A O 1
ATOM 719 N N . VAL A 1 95 ? -15.062 -10.461 6.305 1 88.25 95 VAL A N 1
ATOM 720 C CA . VAL A 1 95 ? -14.805 -11.211 7.531 1 88.25 95 VAL A CA 1
ATOM 721 C C . VAL A 1 95 ? -15.953 -10.992 8.516 1 88.25 95 VAL A C 1
ATOM 723 O O . VAL A 1 95 ? -16.859 -10.195 8.266 1 88.25 95 VAL A O 1
ATOM 726 N N . VAL A 1 96 ? -15.961 -11.906 9.508 1 88.94 96 VAL A N 1
ATOM 727 C CA . VAL A 1 96 ? -16.844 -11.719 10.656 1 88.94 96 VAL A CA 1
ATOM 728 C C . VAL A 1 96 ? -16.016 -11.266 11.859 1 88.94 96 VAL A C 1
ATOM 730 O O . VAL A 1 96 ? -15.055 -11.922 12.25 1 88.94 96 VAL A O 1
ATOM 733 N N . ASN A 1 97 ? -16.406 -10.141 12.406 1 82.75 97 ASN A N 1
ATOM 734 C CA . ASN A 1 97 ? -15.602 -9.594 13.5 1 82.75 97 ASN A CA 1
ATOM 735 C C . ASN A 1 97 ? -15.875 -10.32 14.812 1 82.75 97 ASN A C 1
ATOM 737 O O . ASN A 1 97 ? -16.641 -11.289 14.844 1 82.75 97 ASN A O 1
ATOM 741 N N . SER A 1 98 ? -15.102 -9.852 15.875 1 80 98 SER A N 1
ATOM 742 C CA . SER A 1 98 ? -15.164 -10.508 17.172 1 80 98 SER A CA 1
ATOM 743 C C . SER A 1 98 ? -16.578 -10.438 17.766 1 80 98 SER A C 1
ATOM 745 O O . SER A 1 98 ? -16.938 -11.242 18.625 1 80 98 SER A O 1
ATOM 747 N N . LYS A 1 99 ? -17.422 -9.555 17.297 1 84.88 99 LYS A N 1
ATOM 748 C CA .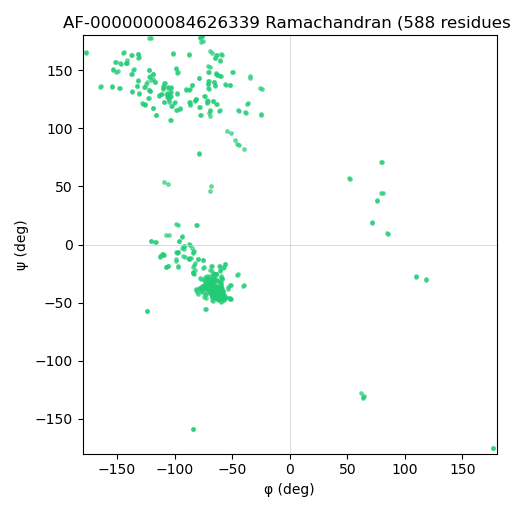 LYS A 1 99 ? -18.797 -9.398 17.781 1 84.88 99 LYS A CA 1
ATOM 749 C C . LYS A 1 99 ? -19.781 -10.156 16.906 1 84.88 99 LYS A C 1
ATOM 751 O O . LYS A 1 99 ? -20.984 -9.984 17.031 1 84.88 99 LYS A O 1
ATOM 756 N N . GLY A 1 100 ? -19.266 -10.867 15.922 1 87.44 100 GLY A N 1
ATOM 757 C CA . GLY A 1 100 ? -20.109 -11.688 15.055 1 87.44 100 GLY A CA 1
ATOM 758 C C . GLY A 1 100 ? -20.703 -10.906 13.898 1 87.44 100 GLY A C 1
ATOM 759 O O . GLY A 1 100 ? -21.656 -11.367 13.258 1 87.44 100 GLY A O 1
ATOM 760 N N . LYS A 1 101 ? -20.25 -9.766 13.766 1 90.62 101 LYS A N 1
ATOM 761 C CA . LYS A 1 101 ? -20.797 -8.93 12.703 1 90.62 101 LYS A CA 1
ATOM 762 C C . LYS A 1 101 ? -19.891 -8.953 11.469 1 90.62 101 LYS A C 1
ATOM 764 O O . LYS A 1 101 ? -18.688 -9.133 11.578 1 90.62 101 LYS A O 1
ATOM 769 N N . ARG A 1 102 ? -20.578 -8.742 10.344 1 93.5 102 ARG A N 1
ATOM 770 C CA . ARG A 1 102 ? -19.844 -8.719 9.086 1 93.5 102 ARG A CA 1
ATOM 771 C C . ARG A 1 102 ? -18.984 -7.469 8.977 1 93.5 102 ARG A C 1
ATOM 773 O O . ARG A 1 102 ? -19.391 -6.383 9.383 1 93.5 102 ARG A O 1
ATOM 780 N N . ALA A 1 103 ? -17.812 -7.637 8.438 1 93.31 103 ALA A N 1
ATOM 781 C CA . ALA A 1 103 ? -16.859 -6.535 8.25 1 93.31 103 ALA A CA 1
ATOM 782 C C . ALA A 1 103 ? -16.031 -6.738 6.992 1 93.31 103 ALA A C 1
ATOM 784 O O . ALA A 1 103 ? -15.93 -7.855 6.48 1 93.31 103 ALA A O 1
ATOM 785 N N . THR A 1 104 ? -15.57 -5.668 6.496 1 91.88 104 THR A N 1
ATOM 786 C CA . THR A 1 104 ? -14.625 -5.695 5.387 1 91.88 104 THR A CA 1
ATOM 787 C C . THR A 1 104 ? -13.203 -5.438 5.883 1 91.88 104 THR A C 1
ATOM 789 O O . THR A 1 104 ? -12.938 -4.41 6.512 1 91.88 104 THR A O 1
ATOM 792 N N . LYS A 1 105 ? -12.383 -6.402 5.66 1 92.19 105 LYS A N 1
ATOM 793 C CA . LYS A 1 105 ? -10.969 -6.27 6.004 1 92.19 105 LYS A CA 1
ATOM 794 C C . LYS A 1 105 ? -10.141 -5.887 4.781 1 92.19 105 LYS A C 1
ATOM 796 O O . LYS A 1 105 ? -10.281 -6.484 3.715 1 92.19 105 LYS A O 1
ATOM 801 N N . VAL A 1 106 ? -9.312 -4.828 4.961 1 91.31 106 VAL A N 1
ATOM 802 C CA . VAL A 1 106 ? -8.492 -4.32 3.863 1 91.31 106 VAL A CA 1
ATOM 803 C C . VAL A 1 106 ? -7.051 -4.141 4.332 1 91.31 106 VAL A C 1
ATOM 805 O O . VAL A 1 106 ? -6.809 -3.701 5.461 1 91.31 106 VAL A O 1
ATOM 808 N N . GLY A 1 107 ? -6.102 -4.469 3.455 1 92.25 107 GLY A N 1
ATOM 809 C CA . GLY A 1 107 ? -4.699 -4.258 3.777 1 92.25 107 GLY A CA 1
ATOM 810 C C . GLY A 1 107 ? -3.764 -4.617 2.639 1 92.25 107 GLY A C 1
ATOM 811 O O . GLY A 1 107 ? -4.188 -5.219 1.647 1 92.25 107 GLY A O 1
ATOM 812 N N . PRO A 1 108 ? -2.549 -4.16 2.785 1 90.88 108 PRO A N 1
ATOM 813 C CA . PRO A 1 108 ? -1.534 -4.559 1.807 1 90.88 108 PRO A CA 1
ATOM 814 C C . PRO A 1 108 ? -1.036 -5.984 2.02 1 90.88 108 PRO A C 1
ATOM 816 O O . PRO A 1 108 ? -1.495 -6.672 2.936 1 90.88 108 PRO A O 1
ATOM 819 N N . LEU A 1 109 ? -0.115 -6.41 1.155 1 91.62 109 LEU A N 1
ATOM 820 C CA . LEU A 1 109 ? 0.451 -7.75 1.286 1 91.62 109 LEU A CA 1
ATOM 821 C C . LEU A 1 109 ? 1.436 -7.812 2.449 1 91.62 109 LEU A C 1
ATOM 823 O O . LEU A 1 109 ? 1.492 -8.812 3.168 1 91.62 109 LEU A O 1
ATOM 827 N N . LEU A 1 110 ? 2.133 -6.695 2.631 1 95.75 110 LEU A N 1
ATOM 828 C CA . LEU A 1 110 ? 3.137 -6.594 3.686 1 95.75 110 LEU A CA 1
ATOM 829 C C . LEU A 1 110 ? 2.814 -5.441 4.633 1 95.75 110 LEU A C 1
ATOM 831 O O . LEU A 1 110 ? 2.211 -4.445 4.223 1 95.75 110 LEU A O 1
ATOM 835 N N . SER A 1 111 ? 3.229 -5.621 5.914 1 95.81 111 SER A N 1
ATOM 836 C CA . SER A 1 111 ? 2.984 -4.555 6.879 1 95.81 111 SER A CA 1
ATOM 837 C C . SER A 1 111 ? 4.273 -3.822 7.234 1 95.81 111 SER A C 1
ATOM 839 O O . SER A 1 111 ? 4.238 -2.713 7.773 1 95.81 111 SER A O 1
ATOM 841 N N . ASP A 1 112 ? 5.352 -4.445 6.969 1 95.88 112 ASP A N 1
ATOM 842 C CA . ASP A 1 112 ? 6.648 -3.898 7.355 1 95.88 112 ASP A CA 1
ATOM 843 C C . ASP A 1 112 ? 7.785 -4.602 6.621 1 95.88 112 ASP A C 1
ATOM 845 O O . ASP A 1 112 ? 7.773 -5.828 6.473 1 95.88 112 ASP A O 1
ATOM 849 N N . VAL A 1 113 ? 8.695 -3.824 6.148 1 96.56 113 VAL A N 1
ATOM 850 C CA . VAL A 1 113 ? 9.914 -4.379 5.559 1 96.56 113 VAL A CA 1
ATOM 851 C C . VAL A 1 113 ? 11.125 -3.584 6.035 1 96.56 113 VAL A C 1
ATOM 853 O O . VAL A 1 113 ? 11.109 -2.352 6.039 1 96.56 113 VAL A O 1
ATOM 856 N N . GLU A 1 114 ? 12.086 -4.262 6.457 1 95.75 114 GLU A N 1
ATOM 857 C CA . GLU A 1 114 ? 13.391 -3.695 6.801 1 95.75 114 GLU A CA 1
ATOM 858 C C . GLU A 1 114 ? 14.516 -4.398 6.047 1 95.75 114 GLU A C 1
ATOM 860 O O . GLU A 1 114 ? 14.688 -5.613 6.168 1 95.75 114 GLU A O 1
ATOM 865 N N . ARG A 1 115 ? 15.203 -3.678 5.305 1 94.88 115 ARG A N 1
ATOM 866 C CA . ARG A 1 115 ? 16.312 -4.242 4.535 1 94.88 115 ARG A CA 1
ATOM 867 C C . ARG A 1 115 ? 17.656 -3.732 5.059 1 94.88 115 ARG A C 1
ATOM 869 O O . ARG A 1 115 ? 17.891 -2.523 5.105 1 94.88 115 ARG A O 1
ATOM 876 N N . ASP A 1 116 ? 18.547 -4.652 5.305 1 93.69 116 ASP A N 1
ATOM 877 C CA . ASP A 1 116 ? 19.891 -4.27 5.691 1 93.69 116 ASP A CA 1
ATOM 878 C C . ASP A 1 116 ? 20.594 -3.512 4.562 1 93.69 116 ASP A C 1
ATOM 880 O O . ASP A 1 116 ? 20.391 -3.811 3.387 1 93.69 116 ASP A O 1
ATOM 884 N N . GLU A 1 117 ? 21.438 -2.588 4.961 1 91.69 117 GLU A N 1
ATOM 885 C CA . GLU A 1 117 ? 22.219 -1.845 3.969 1 91.69 117 GLU A CA 1
ATOM 886 C C . GLU A 1 117 ? 23.328 -2.707 3.369 1 91.69 117 GLU A C 1
ATOM 888 O O . GLU A 1 117 ? 23.672 -2.543 2.201 1 91.69 117 GLU A O 1
ATOM 893 N N . GLU A 1 118 ? 23.781 -3.57 4.184 1 89.38 118 GLU A N 1
ATOM 894 C CA . GLU A 1 118 ? 24.875 -4.441 3.736 1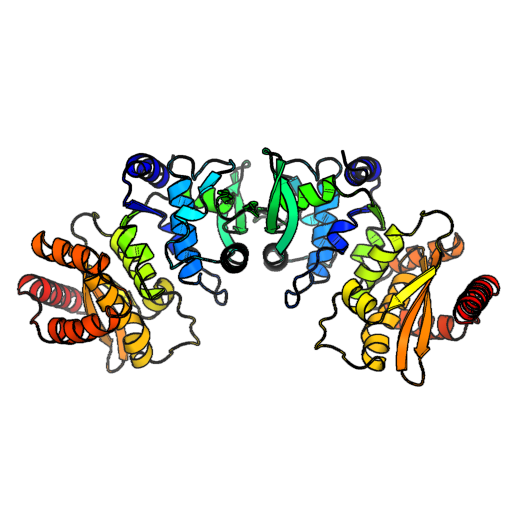 89.38 118 GLU A CA 1
ATOM 895 C C . GLU A 1 118 ? 24.375 -5.457 2.713 1 89.38 118 GLU A C 1
ATOM 897 O O . GLU A 1 118 ? 23.25 -5.961 2.824 1 89.38 118 GLU A O 1
ATOM 902 N N . LYS A 1 119 ? 25.25 -5.84 1.789 1 83.06 119 LYS A N 1
ATOM 903 C CA . LYS A 1 119 ? 24.906 -6.746 0.7 1 83.06 119 LYS A CA 1
ATOM 904 C C . LYS A 1 119 ? 24.672 -8.164 1.221 1 83.06 119 LYS A C 1
ATOM 906 O O . LYS A 1 119 ? 23.875 -8.914 0.647 1 83.06 119 LYS A O 1
ATOM 911 N N . ASP A 1 120 ? 25.312 -8.477 2.223 1 85.75 120 ASP A N 1
ATOM 912 C CA . ASP A 1 120 ? 25.188 -9.828 2.76 1 85.75 120 ASP A CA 1
ATOM 913 C C . ASP A 1 120 ? 24.219 -9.867 3.932 1 85.75 120 ASP A C 1
ATOM 915 O O . ASP A 1 120 ? 24.234 -10.805 4.73 1 85.75 120 ASP A O 1
ATOM 919 N N . GLY A 1 121 ? 23.438 -8.883 4.039 1 91.38 121 GLY A N 1
ATOM 920 C CA . GLY A 1 121 ? 22.484 -8.805 5.133 1 91.38 121 GLY A CA 1
ATOM 921 C C . GLY A 1 121 ? 21.203 -9.562 4.855 1 91.38 121 GLY A C 1
ATOM 922 O O . GLY A 1 121 ? 21.203 -10.57 4.145 1 91.38 121 GLY A O 1
ATOM 923 N N . GLU A 1 122 ? 20.156 -9.195 5.566 1 94.38 122 GLU A N 1
ATOM 924 C CA . GLU A 1 122 ? 18.875 -9.883 5.445 1 94.38 122 GLU A CA 1
ATOM 925 C C . GLU A 1 122 ? 17.719 -8.891 5.27 1 94.38 122 GLU A C 1
ATOM 927 O O . GLU A 1 122 ? 17.906 -7.688 5.473 1 94.38 122 GLU A O 1
ATOM 932 N N . LEU A 1 123 ? 16.672 -9.438 4.781 1 95.12 123 LEU A N 1
ATOM 933 C CA . LEU A 1 123 ? 15.375 -8.758 4.746 1 95.12 123 LEU A CA 1
ATOM 934 C C . LEU A 1 123 ? 14.484 -9.227 5.891 1 95.12 123 LEU A C 1
ATOM 936 O O . LEU A 1 123 ? 14.312 -10.43 6.09 1 95.12 123 LEU A O 1
ATOM 940 N N . ARG A 1 124 ? 14.094 -8.297 6.648 1 96.94 124 ARG A N 1
ATOM 941 C CA . ARG A 1 124 ? 13.078 -8.57 7.66 1 96.94 124 ARG A CA 1
ATOM 942 C C . ARG A 1 124 ? 11.719 -8.031 7.23 1 96.94 124 ARG A C 1
ATOM 944 O O . ARG A 1 124 ? 11.625 -6.934 6.684 1 96.94 124 ARG A O 1
ATOM 951 N N . TYR A 1 125 ? 10.703 -8.859 7.422 1 97.25 125 TYR A N 1
ATOM 952 C CA . TYR A 1 125 ? 9.398 -8.461 6.895 1 97.25 125 TYR A CA 1
ATOM 953 C C . TYR A 1 125 ? 8.273 -9.055 7.727 1 97.25 125 TYR A C 1
ATOM 955 O O . TYR A 1 125 ? 8.477 -10.023 8.461 1 97.25 125 TYR A O 1
ATOM 963 N N . GLU A 1 126 ? 7.176 -8.438 7.652 1 97.69 126 GLU A N 1
ATOM 964 C CA . GLU A 1 126 ? 5.941 -8.938 8.25 1 97.69 126 GLU A CA 1
ATOM 965 C C . GLU A 1 126 ? 4.844 -9.086 7.195 1 97.69 126 GLU A C 1
ATOM 967 O O . GLU A 1 126 ? 4.566 -8.148 6.445 1 97.69 126 GLU A O 1
ATOM 972 N N . LEU A 1 127 ? 4.285 -10.312 7.16 1 95.94 127 LEU A N 1
ATOM 973 C CA . LEU A 1 127 ? 3.082 -10.484 6.352 1 95.94 127 LEU A CA 1
ATOM 974 C C . LEU A 1 127 ? 1.895 -9.773 6.992 1 95.94 127 LEU A C 1
ATOM 976 O O . LEU A 1 127 ? 1.707 -9.844 8.211 1 95.94 127 LEU A O 1
ATOM 980 N N . SER A 1 128 ? 1.16 -9.062 6.215 1 95.25 128 SER A N 1
ATOM 981 C CA . SER A 1 128 ? 0.08 -8.242 6.758 1 95.25 128 SER A CA 1
ATOM 982 C C . SER A 1 128 ? -1.009 -9.109 7.383 1 95.25 128 SER A C 1
ATOM 984 O O . SER A 1 128 ? -1.13 -10.297 7.059 1 95.25 128 SER A O 1
ATOM 986 N N . PRO A 1 129 ? -1.82 -8.492 8.242 1 94.69 129 PRO A N 1
ATOM 987 C CA . PRO A 1 129 ? -2.912 -9.258 8.844 1 94.69 129 PRO A CA 1
ATOM 988 C C . PRO A 1 129 ? -3.883 -9.82 7.809 1 94.69 129 PRO A C 1
ATOM 990 O O . PRO A 1 129 ? -4.348 -10.953 7.945 1 94.69 129 PRO A O 1
ATOM 993 N N . VAL A 1 130 ? -4.164 -9.086 6.84 1 90.88 130 VAL A N 1
ATOM 994 C CA . VAL A 1 130 ? -5.129 -9.555 5.848 1 90.88 130 VAL A CA 1
ATOM 995 C C . VAL A 1 130 ? -4.539 -10.727 5.066 1 90.88 130 VAL A C 1
ATOM 997 O O . VAL A 1 130 ? -5.25 -11.688 4.746 1 90.88 130 VAL A O 1
ATOM 1000 N N . LEU A 1 131 ? -3.275 -10.625 4.703 1 90.62 131 LEU A N 1
ATOM 1001 C CA . LEU A 1 131 ? -2.641 -11.742 4.008 1 90.62 131 LEU A CA 1
ATOM 1002 C C . LEU A 1 131 ? -2.598 -12.984 4.895 1 90.62 131 LEU A C 1
ATOM 1004 O O . LEU A 1 131 ? -2.877 -14.094 4.43 1 90.62 131 LEU A O 1
ATOM 1008 N N . ARG A 1 132 ? -2.258 -12.812 6.129 1 92.12 132 ARG A N 1
ATOM 1009 C CA . ARG A 1 132 ? -2.244 -13.93 7.066 1 92.12 132 ARG A CA 1
ATOM 1010 C C . ARG A 1 132 ? -3.621 -14.578 7.168 1 92.12 132 ARG A C 1
ATOM 1012 O O . ARG A 1 132 ? -3.736 -15.805 7.176 1 92.12 132 ARG A O 1
ATOM 1019 N N . ALA A 1 133 ? -4.594 -13.758 7.254 1 87.81 133 ALA A N 1
ATOM 1020 C CA . ALA A 1 133 ? -5.957 -14.273 7.32 1 87.81 133 ALA A CA 1
ATOM 1021 C C . ALA A 1 133 ? -6.309 -15.062 6.062 1 87.81 133 ALA A C 1
ATOM 1023 O O . ALA A 1 133 ? -6.961 -16.109 6.137 1 87.81 133 ALA A O 1
ATOM 1024 N N . THR A 1 134 ? -5.883 -14.531 4.957 1 84 134 THR A N 1
ATOM 1025 C CA . THR A 1 134 ? -6.121 -15.203 3.684 1 84 134 THR A CA 1
ATOM 1026 C C . THR A 1 134 ? -5.445 -16.578 3.658 1 84 134 THR A C 1
ATOM 1028 O O . THR A 1 134 ? -6.043 -17.562 3.215 1 84 134 THR A O 1
ATOM 1031 N N . LEU A 1 135 ? -4.219 -16.594 4.113 1 84 135 LEU A N 1
ATOM 1032 C CA . LEU A 1 135 ? -3.455 -17.844 4.137 1 84 135 LEU A CA 1
ATOM 1033 C C . LEU A 1 135 ? -4.074 -18.844 5.105 1 84 135 LEU A C 1
ATOM 1035 O O . LEU A 1 135 ? -4.121 -20.031 4.82 1 84 135 LEU A O 1
ATOM 1039 N N . LYS A 1 136 ? -4.578 -18.312 6.195 1 81.06 136 LYS A N 1
ATOM 1040 C CA . LYS A 1 136 ? -5.176 -19.172 7.215 1 81.06 136 LYS A CA 1
ATOM 1041 C C . LYS A 1 136 ? -6.496 -19.766 6.734 1 81.06 136 LYS A C 1
ATOM 1043 O O . LYS A 1 136 ? -6.84 -20.891 7.086 1 81.06 136 LYS A O 1
ATOM 1048 N N . ASN A 1 137 ? -7.199 -18.984 6.027 1 74.69 137 ASN A N 1
ATOM 1049 C CA . ASN A 1 137 ? -8.523 -19.391 5.582 1 74.69 137 ASN A CA 1
ATOM 1050 C C . ASN A 1 137 ? -8.453 -20.234 4.305 1 74.69 137 ASN A C 1
ATOM 1052 O O . ASN A 1 137 ? -9.477 -20.703 3.811 1 74.69 137 ASN A O 1
ATOM 1056 N N . SER A 1 138 ? -7.277 -20.266 3.865 1 72.69 138 SER A N 1
ATOM 1057 C CA . SER A 1 138 ? -7.16 -20.969 2.596 1 72.69 138 SER A CA 1
ATOM 1058 C C . SER A 1 138 ? -7.156 -22.484 2.801 1 72.69 138 SER A C 1
ATOM 1060 O O . SER A 1 138 ? -6.367 -23 3.59 1 72.69 138 SER A O 1
ATOM 1062 N N . ASN A 1 139 ? -8.125 -23.094 2.25 1 66.69 139 ASN A N 1
ATOM 1063 C CA . ASN A 1 139 ? -8.211 -24.562 2.293 1 66.69 139 ASN A CA 1
ATOM 1064 C C . ASN A 1 139 ? -7.652 -25.188 1.023 1 66.69 139 ASN A C 1
ATOM 1066 O O . ASN A 1 139 ? -7.672 -26.406 0.874 1 66.69 139 ASN A O 1
ATOM 1070 N N . HIS A 1 140 ? -7.328 -24.438 0.119 1 65.5 140 HIS A N 1
ATOM 1071 C CA . HIS A 1 140 ? -6.77 -24.906 -1.146 1 65.5 140 HIS A CA 1
ATOM 1072 C C . HIS A 1 140 ? -5.367 -24.344 -1.364 1 65.5 140 HIS A C 1
ATOM 1074 O O . HIS A 1 140 ? -5.105 -23.172 -1.086 1 65.5 140 HIS A O 1
ATOM 1080 N N . TRP A 1 141 ? -4.406 -25.281 -1.426 1 68.94 141 TRP A N 1
ATOM 1081 C CA . TRP A 1 141 ? -3.027 -24.844 -1.629 1 68.94 141 TRP A CA 1
ATOM 1082 C C . TRP A 1 141 ? -2.439 -25.484 -2.885 1 68.94 141 TRP A C 1
ATOM 1084 O O . TRP A 1 141 ? -2.898 -26.531 -3.332 1 68.94 141 TRP A O 1
ATOM 1094 N N . ALA A 1 142 ? -1.682 -24.766 -3.496 1 73.75 142 ALA A N 1
ATOM 1095 C CA . ALA A 1 142 ? -0.924 -25.266 -4.637 1 73.75 142 ALA A CA 1
ATOM 1096 C C . ALA A 1 142 ? 0.545 -25.469 -4.273 1 73.75 142 ALA A C 1
ATOM 1098 O O . ALA A 1 142 ? 1.137 -24.641 -3.58 1 73.75 142 ALA A O 1
ATOM 1099 N N . VAL A 1 143 ? 0.995 -26.656 -4.52 1 76.81 143 VAL A N 1
ATOM 1100 C CA . VAL A 1 143 ? 2.434 -26.891 -4.418 1 76.81 143 VAL A CA 1
ATOM 1101 C C . VAL A 1 143 ? 3.104 -26.547 -5.75 1 76.81 143 VAL A C 1
ATOM 1103 O O . VAL A 1 143 ? 2.738 -27.094 -6.793 1 76.81 143 VAL A O 1
ATOM 1106 N N . LEU A 1 144 ? 3.994 -25.688 -5.691 1 86.5 144 LEU A N 1
ATOM 1107 C CA . LEU A 1 144 ? 4.676 -25.219 -6.895 1 86.5 144 LEU A CA 1
ATOM 1108 C C . LEU A 1 144 ? 6.172 -25.516 -6.82 1 86.5 144 LEU A C 1
ATOM 1110 O O . LEU A 1 144 ? 6.75 -25.531 -5.73 1 86.5 144 LEU A O 1
ATOM 1114 N N . SER A 1 145 ? 6.711 -25.781 -7.984 1 86.12 145 SER A N 1
ATOM 1115 C CA . SER A 1 145 ? 8.164 -25.859 -8.086 1 86.12 145 SER A CA 1
ATOM 1116 C C . SER A 1 145 ? 8.797 -24.484 -7.98 1 86.12 145 SER A C 1
ATOM 1118 O O . SER A 1 145 ? 8.539 -23.609 -8.812 1 86.12 145 SER A O 1
ATOM 1120 N N . ARG A 1 146 ? 9.664 -24.359 -7.008 1 85.69 146 ARG A N 1
ATOM 1121 C CA . ARG A 1 146 ? 10.352 -23.094 -6.82 1 85.69 146 ARG A CA 1
ATOM 1122 C C . ARG A 1 146 ? 11.188 -22.734 -8.047 1 85.69 146 ARG A C 1
ATOM 1124 O O . ARG A 1 146 ? 11.156 -21.594 -8.516 1 85.69 146 ARG A O 1
ATOM 1131 N N . LYS A 1 147 ? 11.898 -23.688 -8.484 1 85.31 147 LYS A N 1
ATOM 1132 C CA . LYS A 1 147 ? 12.766 -23.469 -9.641 1 85.31 147 LYS A CA 1
ATOM 1133 C C . LYS A 1 147 ? 11.953 -22.984 -10.844 1 85.31 147 LYS A C 1
ATOM 1135 O O . LYS A 1 147 ? 12.375 -22.062 -11.547 1 85.31 147 LYS A O 1
ATOM 1140 N N . ALA A 1 148 ? 10.836 -23.641 -11.055 1 88.81 148 ALA A N 1
ATOM 1141 C CA . ALA A 1 148 ? 9.992 -23.234 -12.172 1 88.81 148 ALA A CA 1
ATOM 1142 C C . ALA A 1 148 ? 9.5 -21.797 -11.992 1 88.81 148 ALA A C 1
ATOM 1144 O O . ALA A 1 148 ? 9.625 -20.969 -12.898 1 88.81 148 ALA A O 1
ATOM 1145 N N . VAL A 1 149 ? 9.016 -21.516 -10.805 1 89.56 149 VAL A N 1
ATOM 1146 C CA . VAL A 1 149 ? 8.469 -20.203 -10.5 1 89.56 149 VAL A CA 1
ATOM 1147 C C . VAL A 1 149 ? 9.531 -19.125 -10.734 1 89.56 149 VAL A C 1
ATOM 1149 O O . VAL A 1 149 ? 9.266 -18.109 -11.383 1 89.56 149 VAL A O 1
ATOM 1152 N N . MET A 1 150 ? 10.68 -19.375 -10.312 1 86.94 150 MET A N 1
ATOM 1153 C CA . MET A 1 150 ? 11.75 -18.391 -10.398 1 86.94 150 MET A CA 1
ATOM 1154 C C . MET A 1 150 ? 12.281 -18.281 -11.82 1 86.94 150 MET A C 1
ATOM 1156 O O . MET A 1 150 ? 12.945 -17.297 -12.164 1 86.94 150 MET A O 1
ATOM 1160 N N . SER A 1 151 ? 11.953 -19.203 -12.672 1 88.94 151 SER A N 1
ATOM 1161 C CA . SER A 1 151 ? 12.492 -19.219 -14.031 1 88.94 151 SER A CA 1
ATOM 1162 C C . SER A 1 151 ? 11.5 -18.625 -15.023 1 88.94 151 SER A C 1
ATOM 1164 O O . SER A 1 151 ? 11.867 -18.328 -16.172 1 88.94 151 SER A O 1
ATOM 1166 N N . PHE A 1 152 ? 10.32 -18.453 -14.602 1 91.44 152 PHE A N 1
ATOM 1167 C CA . PHE A 1 152 ? 9.328 -17.906 -15.516 1 91.44 152 PHE A CA 1
ATOM 1168 C C . PHE A 1 152 ? 9.75 -16.516 -16 1 91.44 152 PHE A C 1
ATOM 1170 O O . PHE A 1 152 ? 10.289 -15.727 -15.227 1 91.44 152 PHE A O 1
ATOM 1177 N N . GLN A 1 153 ? 9.43 -16.25 -17.219 1 91.69 153 GLN A N 1
ATOM 1178 C CA . GLN A 1 153 ? 9.703 -14.938 -17.797 1 91.69 153 GLN A CA 1
ATOM 1179 C C . GLN A 1 153 ? 8.414 -14.156 -18.031 1 91.69 153 GLN A C 1
ATOM 1181 O O . GLN A 1 153 ? 8.453 -12.961 -18.328 1 91.69 153 GLN A O 1
ATOM 1186 N N . SER A 1 154 ? 7.34 -14.883 -17.844 1 92.31 154 SER A N 1
ATOM 1187 C CA . SER A 1 154 ? 6.027 -14.273 -18.047 1 92.31 154 SER A CA 1
ATOM 1188 C C . SER A 1 154 ? 5.184 -14.359 -16.781 1 92.31 154 SER A C 1
ATOM 1190 O O . SER A 1 154 ? 5.051 -15.422 -16.172 1 92.31 154 SER A O 1
ATOM 1192 N N . ARG A 1 155 ? 4.621 -13.141 -16.5 1 91.25 155 ARG A N 1
ATOM 1193 C CA . ARG A 1 155 ? 3.709 -13.141 -15.359 1 91.25 155 ARG A CA 1
ATOM 1194 C C . ARG A 1 155 ? 2.488 -14.016 -15.641 1 91.25 155 ARG A C 1
ATOM 1196 O O . ARG A 1 155 ? 1.899 -14.578 -14.711 1 91.25 155 ARG A O 1
ATOM 1203 N N . TYR A 1 156 ? 2.125 -14.211 -16.906 1 93.12 156 TYR A N 1
ATOM 1204 C CA . TYR A 1 156 ? 0.979 -15.031 -17.281 1 93.12 156 TYR A CA 1
ATOM 1205 C C . TYR A 1 156 ? 1.272 -16.516 -17.062 1 93.12 156 TYR A C 1
ATOM 1207 O O . TYR A 1 156 ? 0.392 -17.266 -16.656 1 93.12 156 TYR A O 1
ATOM 1215 N N . SER A 1 157 ? 2.479 -16.875 -17.328 1 95.19 157 SER A N 1
ATOM 1216 C CA . SER A 1 157 ? 2.895 -18.266 -17.094 1 95.19 157 SER A CA 1
ATOM 1217 C C . SER A 1 157 ? 2.797 -18.625 -15.617 1 95.19 157 SER A C 1
ATOM 1219 O O . SER A 1 157 ? 2.311 -19.703 -15.273 1 95.19 157 SER A O 1
ATOM 1221 N N . LEU A 1 158 ? 3.234 -17.703 -14.844 1 92.75 158 LEU A N 1
ATOM 1222 C CA . LEU A 1 158 ? 3.162 -17.938 -13.406 1 92.75 158 LEU A CA 1
ATOM 1223 C C . LEU A 1 158 ? 1.714 -18.094 -12.953 1 92.75 158 LEU A C 1
ATOM 1225 O O . LEU A 1 158 ? 1.395 -19.031 -12.211 1 92.75 158 LEU A O 1
ATOM 1229 N N . ARG A 1 159 ? 0.878 -17.281 -13.414 1 91.06 159 ARG A N 1
ATOM 1230 C CA . ARG A 1 159 ? -0.537 -17.344 -13.062 1 91.06 159 ARG A CA 1
ATOM 1231 C C . ARG A 1 159 ? -1.159 -18.656 -13.523 1 91.06 159 ARG A C 1
ATOM 1233 O O . ARG A 1 159 ? -1.928 -19.281 -12.789 1 91.06 159 ARG A O 1
ATOM 1240 N N . LEU A 1 160 ? -0.886 -18.984 -14.711 1 92.62 160 LEU A N 1
ATOM 1241 C CA . LEU A 1 160 ? -1.401 -20.25 -15.234 1 92.62 160 LEU A CA 1
ATOM 1242 C C . LEU A 1 160 ? -0.913 -21.422 -14.398 1 92.62 160 LEU A C 1
ATOM 1244 O O . LEU A 1 160 ? -1.694 -22.312 -14.055 1 92.62 160 LEU A O 1
ATOM 1248 N N . TYR A 1 161 ? 0.361 -21.438 -14.086 1 93 161 TYR A N 1
ATOM 1249 C CA . TYR A 1 161 ? 0.949 -22.5 -13.289 1 93 161 TYR A CA 1
ATOM 1250 C C . TYR A 1 161 ? 0.292 -22.594 -11.922 1 93 161 TYR A C 1
ATOM 1252 O O . TYR A 1 161 ? 0.004 -23.688 -11.43 1 93 161 TYR A O 1
ATOM 1260 N N . GLU A 1 162 ? 0.042 -21.438 -11.359 1 88.88 162 GLU A N 1
ATOM 1261 C CA . GLU A 1 162 ? -0.629 -21.391 -10.062 1 88.88 162 GLU A CA 1
ATOM 1262 C C . GLU A 1 162 ? -2.041 -21.969 -10.156 1 88.88 162 GLU A C 1
ATOM 1264 O O . GLU A 1 162 ? -2.461 -22.734 -9.289 1 88.88 162 GLU A O 1
ATOM 1269 N N . LEU A 1 163 ? -2.717 -21.562 -11.133 1 87.38 163 LEU A N 1
ATOM 1270 C CA . LEU A 1 163 ? -4.078 -22.047 -11.352 1 87.38 163 LEU A CA 1
ATOM 1271 C C . LEU A 1 163 ? -4.109 -23.562 -11.469 1 87.38 163 LEU A C 1
ATOM 1273 O O . LEU A 1 163 ? -4.906 -24.234 -10.805 1 87.38 163 LEU A O 1
ATOM 1277 N N . LEU A 1 164 ? -3.232 -24.094 -12.242 1 90.12 164 LEU A N 1
ATOM 1278 C CA . LEU A 1 164 ? -3.246 -25.531 -12.562 1 90.12 164 LEU A CA 1
ATOM 1279 C C . LEU A 1 164 ? -2.717 -26.344 -11.391 1 90.12 164 LEU A C 1
ATOM 1281 O O . LEU A 1 164 ? -3.197 -27.453 -11.133 1 90.12 164 LEU A O 1
ATOM 1285 N N . SER A 1 165 ? -1.776 -25.797 -10.766 1 87.56 165 SER A N 1
ATOM 1286 C CA . SER A 1 165 ? -1.19 -26.516 -9.641 1 87.56 165 SER A CA 1
ATOM 1287 C C . SER A 1 165 ? -2.217 -26.734 -8.531 1 87.56 165 SER A C 1
ATOM 1289 O O . SER A 1 165 ? -2.158 -27.734 -7.812 1 87.56 165 SER A O 1
ATOM 1291 N N . ARG A 1 166 ? -3.084 -25.828 -8.43 1 82.38 166 ARG A N 1
ATOM 1292 C CA . ARG A 1 166 ? -4.152 -25.984 -7.449 1 82.38 166 ARG A CA 1
ATOM 1293 C C . ARG A 1 166 ? -5.094 -27.125 -7.832 1 82.38 166 ARG A C 1
ATOM 1295 O O . ARG A 1 166 ? -5.777 -27.688 -6.977 1 82.38 166 ARG A O 1
ATOM 1302 N N . ARG A 1 167 ? -5.07 -27.391 -9.008 1 83.38 167 ARG A N 1
ATOM 1303 C CA . ARG A 1 167 ? -6.012 -28.391 -9.516 1 83.38 167 ARG A CA 1
ATOM 1304 C C . ARG A 1 167 ? -5.352 -29.766 -9.617 1 83.38 167 ARG A C 1
ATOM 1306 O O . ARG A 1 167 ? -6.043 -30.781 -9.711 1 83.38 167 ARG A O 1
ATOM 1313 N N . VAL A 1 168 ? -3.982 -29.625 -9.602 1 76.06 168 VAL A N 1
ATOM 1314 C CA . VAL A 1 168 ? -3.234 -30.859 -9.703 1 76.06 168 VAL A CA 1
ATOM 1315 C C . VAL A 1 168 ? -3.408 -31.672 -8.422 1 76.06 168 VAL A C 1
ATOM 1317 O O . VAL A 1 168 ? -3.293 -31.141 -7.32 1 76.06 168 VAL A O 1
ATOM 1320 N N . GLY A 1 169 ? -3.963 -32.719 -8.43 1 64.69 169 GLY A N 1
ATOM 1321 C CA . GLY A 1 169 ? -4.199 -33.594 -7.273 1 64.69 169 GLY A CA 1
ATOM 1322 C C . GLY A 1 169 ? -5.672 -33.812 -6.992 1 64.69 169 GLY A C 1
ATOM 1323 O O . GLY A 1 169 ? -6.031 -34.688 -6.207 1 64.69 169 GLY A O 1
ATOM 1324 N N . LEU A 1 170 ? -6.305 -32.688 -7.41 1 65.5 170 LEU A N 1
ATOM 1325 C CA . LEU A 1 170 ? -7.738 -32.938 -7.254 1 65.5 170 LEU A CA 1
ATOM 1326 C C . LEU A 1 170 ? -8.195 -34.094 -8.109 1 65.5 170 LEU A C 1
ATOM 1328 O O . LEU A 1 170 ? -7.605 -34.375 -9.156 1 65.5 170 LEU A O 1
ATOM 1332 N N . GLU A 1 171 ? -8.609 -35.125 -7.441 1 59.94 171 GLU A N 1
ATOM 1333 C CA . GLU A 1 171 ? -9.031 -36.344 -8.109 1 59.94 171 GLU A CA 1
ATOM 1334 C C . GLU A 1 171 ? -9.758 -36.031 -9.414 1 59.94 171 GLU A C 1
ATOM 1336 O O . GLU A 1 171 ? -10.773 -35.344 -9.422 1 59.94 171 GLU A O 1
ATOM 1341 N N . ARG A 1 172 ? -9.352 -36.5 -10.625 1 64.25 172 ARG A N 1
ATOM 1342 C CA . ARG A 1 172 ? -9.945 -36.719 -11.938 1 64.25 172 ARG A CA 1
ATOM 1343 C C . ARG A 1 172 ? -10.211 -35.406 -12.648 1 64.25 172 ARG A C 1
ATOM 1345 O O . ARG A 1 172 ? -11.133 -35.281 -13.461 1 64.25 172 ARG A O 1
ATOM 1352 N N . VAL A 1 173 ? -9.477 -34.281 -12.133 1 72.25 173 VAL A N 1
ATOM 1353 C CA . VAL A 1 173 ? -9.742 -33.094 -12.906 1 72.25 173 VAL A CA 1
ATOM 1354 C C . VAL A 1 173 ? -8.562 -32.781 -13.836 1 72.25 173 VAL A C 1
ATOM 1356 O O . VAL A 1 173 ? -7.477 -32.438 -13.367 1 72.25 173 VAL A O 1
ATOM 1359 N N . THR A 1 174 ? -8.789 -33.031 -15.125 1 85.25 174 THR A N 1
ATOM 1360 C CA . THR A 1 174 ? -7.711 -32.844 -16.078 1 85.25 174 THR A CA 1
ATOM 1361 C C . THR A 1 174 ? -8.109 -31.812 -17.141 1 85.25 174 THR A C 1
ATOM 1363 O O . THR A 1 174 ? -7.367 -31.562 -18.094 1 85.25 174 THR A O 1
ATOM 1366 N N . SER A 1 175 ? -9.273 -31.312 -16.906 1 91.25 175 SER A N 1
ATOM 1367 C CA . SER A 1 175 ? -9.742 -30.297 -17.844 1 91.25 175 SER A CA 1
ATOM 1368 C C . SER A 1 175 ? -10.742 -29.359 -17.172 1 91.25 175 SER A C 1
ATOM 1370 O O . SER A 1 175 ? -11.414 -29.734 -16.219 1 91.25 175 SER A O 1
ATOM 1372 N N . GLU A 1 176 ? -10.789 -28.141 -17.625 1 93.56 176 GLU A N 1
ATOM 1373 C CA . GLU A 1 176 ? -11.719 -27.156 -17.094 1 93.56 176 GLU A CA 1
ATOM 1374 C C . GLU A 1 176 ? -12.031 -26.078 -18.141 1 93.56 176 GLU A C 1
ATOM 1376 O O . GLU A 1 176 ? -11.141 -25.625 -18.859 1 93.56 176 GLU A O 1
ATOM 1381 N N . TYR A 1 177 ? -13.273 -25.781 -18.203 1 94.94 177 TYR A N 1
ATOM 1382 C CA . TYR A 1 177 ? -13.734 -24.734 -19.125 1 94.94 177 TYR A CA 1
ATOM 1383 C C . TYR A 1 177 ? -13.594 -23.359 -18.469 1 94.94 177 TYR A C 1
ATOM 1385 O O . TYR A 1 177 ? -13.93 -23.188 -17.297 1 94.94 177 TYR A O 1
ATOM 1393 N N . PHE A 1 178 ? -13.117 -22.391 -19.234 1 94.5 178 PHE A N 1
ATOM 1394 C CA . PHE A 1 178 ? -13.031 -20.984 -18.828 1 94.5 178 PHE A CA 1
ATOM 1395 C C . PHE A 1 178 ? -13.609 -20.078 -19.906 1 94.5 178 PHE A C 1
ATOM 1397 O O . PHE A 1 178 ? -13.25 -20.172 -21.078 1 94.5 178 PHE A O 1
ATOM 1404 N N . THR A 1 179 ? -14.484 -19.203 -19.484 1 95.12 179 THR A N 1
ATOM 1405 C CA . THR A 1 179 ? -14.922 -18.156 -20.391 1 95.12 179 THR A CA 1
ATOM 1406 C C . THR A 1 179 ? -13.781 -17.188 -20.688 1 95.12 179 THR A C 1
ATOM 1408 O O . THR A 1 179 ? -12.766 -17.172 -19.984 1 95.12 179 THR A O 1
ATOM 1411 N N . THR A 1 180 ? -13.992 -16.422 -21.703 1 93 180 THR A N 1
ATOM 1412 C CA . THR A 1 180 ? -13 -15.398 -22 1 93 180 THR A CA 1
ATOM 1413 C C . THR A 1 180 ? -12.82 -14.438 -20.828 1 93 180 THR A C 1
ATOM 1415 O O . THR A 1 180 ? -11.703 -14.016 -20.516 1 93 180 THR A O 1
ATOM 1418 N N . ASP A 1 181 ? -13.891 -14.141 -20.188 1 89.81 181 ASP A N 1
ATOM 1419 C CA . ASP A 1 181 ? -13.82 -13.273 -19.016 1 89.81 181 ASP A CA 1
ATOM 1420 C C . ASP A 1 181 ? -13.055 -13.945 -17.875 1 89.81 181 ASP A C 1
ATOM 1422 O O . ASP A 1 181 ? -12.273 -13.297 -17.172 1 89.81 181 ASP A O 1
ATOM 1426 N N . ASP A 1 182 ? -13.242 -15.188 -17.719 1 89.25 182 ASP A N 1
ATOM 1427 C CA . ASP A 1 182 ? -12.516 -15.945 -16.703 1 89.25 182 ASP A CA 1
ATOM 1428 C C . ASP A 1 182 ? -11.008 -15.914 -16.969 1 89.25 182 ASP A C 1
ATOM 1430 O O . ASP A 1 182 ? -10.211 -15.75 -16.031 1 89.25 182 ASP A O 1
ATOM 1434 N N . ILE A 1 183 ? -10.75 -16.062 -18.188 1 89.88 183 ILE A N 1
ATOM 1435 C CA . ILE A 1 183 ? -9.344 -16.094 -18.578 1 89.88 183 ILE A CA 1
ATOM 1436 C C . ILE A 1 183 ? -8.68 -14.766 -18.266 1 89.88 183 ILE A C 1
ATOM 1438 O O . ILE A 1 183 ? -7.57 -14.727 -17.719 1 89.88 183 ILE A O 1
ATOM 1442 N N . ARG A 1 184 ? -9.328 -13.758 -18.609 1 89.06 184 ARG A N 1
ATOM 1443 C CA . ARG A 1 184 ? -8.789 -12.438 -18.312 1 89.06 184 ARG A CA 1
ATOM 1444 C C . ARG A 1 184 ? -8.594 -12.234 -16.812 1 89.06 184 ARG A C 1
ATOM 1446 O O . ARG A 1 184 ? -7.574 -11.688 -16.391 1 89.06 184 ARG A O 1
ATOM 1453 N N . ALA A 1 185 ? -9.508 -12.727 -16.078 1 84.06 185 ALA A N 1
ATOM 1454 C CA . ALA A 1 185 ? -9.438 -12.602 -14.625 1 84.06 185 ALA A CA 1
ATOM 1455 C C . ALA A 1 185 ? -8.273 -13.406 -14.055 1 84.06 185 ALA A C 1
ATOM 1457 O O . ALA A 1 185 ? -7.531 -12.922 -13.203 1 84.06 185 ALA A O 1
ATOM 1458 N N . VAL A 1 186 ? -8.133 -14.57 -14.562 1 83.5 186 VAL A N 1
ATOM 1459 C CA . VAL A 1 186 ? -7.098 -15.477 -14.078 1 83.5 186 VAL A CA 1
ATOM 1460 C C . VAL A 1 186 ? -5.719 -14.891 -14.383 1 83.5 186 VAL A C 1
ATOM 1462 O O . VAL A 1 186 ? -4.832 -14.891 -13.523 1 83.5 186 VAL A O 1
ATOM 1465 N N . PHE A 1 187 ? -5.586 -14.352 -15.594 1 88.38 187 PHE A N 1
ATOM 1466 C CA . PHE A 1 187 ? -4.277 -13.875 -16.031 1 88.38 187 PHE A CA 1
ATOM 1467 C C . PHE A 1 187 ? -4.047 -12.438 -15.609 1 88.38 187 PHE A C 1
ATOM 1469 O O . PHE A 1 187 ? -2.93 -11.922 -15.703 1 88.38 187 PHE A O 1
ATOM 1476 N N . GLY A 1 188 ? -5.098 -11.812 -15.188 1 82.38 188 GLY A N 1
ATOM 1477 C CA . GLY A 1 188 ? -4.973 -10.422 -14.766 1 82.38 188 GLY A CA 1
ATOM 1478 C C . GLY A 1 188 ? -4.855 -9.453 -15.922 1 82.38 188 GLY A C 1
ATOM 1479 O O . GLY A 1 188 ? -4.059 -8.508 -15.875 1 82.38 188 GLY A O 1
ATOM 1480 N N . VAL A 1 189 ? -5.566 -9.68 -16.969 1 86.62 189 VAL A N 1
ATOM 1481 C CA . VAL A 1 189 ? -5.562 -8.797 -18.125 1 86.62 189 VAL A CA 1
ATOM 1482 C C . VAL A 1 189 ? -6.73 -7.816 -18.031 1 86.62 189 VAL A C 1
ATOM 1484 O O . VAL A 1 189 ? -7.895 -8.227 -18.094 1 86.62 189 VAL A O 1
ATOM 1487 N N . PRO A 1 190 ? -6.387 -6.523 -17.938 1 81.81 190 PRO A N 1
ATOM 1488 C CA . PRO A 1 190 ? -7.496 -5.566 -17.891 1 81.81 190 PRO A CA 1
ATOM 1489 C C . PRO A 1 190 ? -8.383 -5.625 -19.141 1 81.81 190 PRO A C 1
ATOM 1491 O O . PRO A 1 190 ? -7.906 -5.984 -20.219 1 81.81 190 PRO A O 1
ATOM 1494 N N . HIS A 1 191 ? -9.531 -5.176 -18.969 1 79.5 191 HIS A N 1
ATOM 1495 C CA . HIS A 1 191 ? -10.523 -5.293 -20.031 1 79.5 191 HIS A CA 1
ATOM 1496 C C . HIS A 1 191 ? -10.148 -4.418 -21.234 1 79.5 191 HIS A C 1
ATOM 1498 O O . HIS A 1 191 ? -10.492 -4.738 -22.375 1 79.5 191 HIS A O 1
ATOM 1504 N N . ASN A 1 192 ? -9.477 -3.422 -20.953 1 85.44 192 ASN A N 1
ATOM 1505 C CA . ASN A 1 192 ? -9.141 -2.492 -22.031 1 85.44 192 ASN A CA 1
ATOM 1506 C C . ASN A 1 192 ? -7.852 -2.904 -22.734 1 85.44 192 ASN A C 1
ATOM 1508 O O . ASN A 1 192 ? -7.465 -2.287 -23.734 1 85.44 192 ASN A O 1
ATOM 1512 N N . LYS A 1 193 ? -7.254 -3.953 -22.344 1 88.75 193 LYS A N 1
ATOM 1513 C CA . LYS A 1 193 ? -6.027 -4.457 -22.953 1 88.75 193 LYS A CA 1
ATOM 1514 C C . LYS A 1 193 ? -6.293 -5.75 -23.719 1 88.75 193 LYS A C 1
ATOM 1516 O O . LYS A 1 193 ? -7.023 -6.621 -23.25 1 88.75 193 LYS A O 1
ATOM 1521 N N . LEU A 1 194 ? -5.754 -5.812 -24.938 1 93.31 194 LEU A N 1
ATOM 1522 C CA . LEU A 1 194 ? -5.879 -6.984 -25.797 1 93.31 194 LEU A CA 1
ATOM 1523 C C . LEU A 1 194 ? -7.336 -7.402 -25.922 1 93.31 194 LEU A C 1
ATOM 1525 O O . LEU A 1 194 ? -7.68 -8.562 -25.703 1 93.31 194 LEU A O 1
ATOM 1529 N N . PRO A 1 195 ? -8.141 -6.484 -26.375 1 91.75 195 PRO A N 1
ATOM 1530 C CA . PRO A 1 195 ? -9.578 -6.766 -26.422 1 91.75 195 PRO A CA 1
ATOM 1531 C C . PRO A 1 195 ? -9.93 -7.852 -27.438 1 91.75 195 PRO A C 1
ATOM 1533 O O . PRO A 1 195 ? -10.93 -8.555 -27.266 1 91.75 195 PRO A O 1
ATOM 1536 N N . ARG A 1 196 ? -9.172 -7.98 -28.5 1 93.38 196 ARG A N 1
ATOM 1537 C CA . ARG A 1 196 ? -9.445 -9 -29.5 1 93.38 196 ARG A CA 1
ATOM 1538 C C . ARG A 1 196 ? -8.953 -10.367 -29.047 1 93.38 196 ARG A C 1
ATOM 1540 O O . ARG A 1 196 ? -7.859 -10.484 -28.484 1 93.38 196 ARG A O 1
ATOM 1547 N N . TRP A 1 197 ? -9.633 -11.422 -29.344 1 93.81 197 TRP A N 1
ATOM 1548 C CA . TRP A 1 197 ? -9.273 -12.797 -28.984 1 93.81 197 TRP A CA 1
ATOM 1549 C C . TRP A 1 197 ? -7.895 -13.148 -29.531 1 93.81 197 TRP A C 1
ATOM 1551 O O . TRP A 1 197 ? -7.074 -13.734 -28.828 1 93.81 197 TRP A O 1
ATOM 1561 N N . GLN A 1 198 ? -7.688 -12.758 -30.75 1 95.25 198 GLN A N 1
ATOM 1562 C CA . GLN A 1 198 ? -6.434 -13.125 -31.391 1 95.25 198 GLN A CA 1
ATOM 1563 C C . GLN A 1 198 ? -5.234 -12.562 -30.641 1 95.25 198 GLN A C 1
ATOM 1565 O O . GLN A 1 198 ? -4.18 -13.195 -30.562 1 95.25 198 GLN A O 1
ATOM 1570 N N . ASP A 1 199 ? -5.418 -11.445 -30.141 1 95.69 199 ASP A N 1
ATOM 1571 C CA . ASP A 1 199 ? -4.336 -10.82 -29.391 1 95.69 199 ASP A CA 1
ATOM 1572 C C . ASP A 1 199 ? -4.152 -11.5 -28.031 1 95.69 199 ASP A C 1
ATOM 1574 O O . ASP A 1 199 ? -3.021 -11.734 -27.594 1 95.69 199 ASP A O 1
ATOM 1578 N N . LEU A 1 200 ? -5.246 -11.789 -27.391 1 95.62 200 LEU A N 1
ATOM 1579 C CA . LEU A 1 200 ? -5.191 -12.5 -26.109 1 95.62 200 LEU A CA 1
ATOM 1580 C C . LEU A 1 200 ? -4.527 -13.859 -26.281 1 95.62 200 LEU A C 1
ATOM 1582 O O . LEU A 1 200 ? -3.654 -14.234 -25.484 1 95.62 200 LEU A O 1
ATOM 1586 N N . LYS A 1 201 ? -4.93 -14.523 -27.266 1 96.06 201 LYS A N 1
ATOM 1587 C CA . LYS A 1 201 ? -4.398 -15.844 -27.594 1 96.06 201 LYS A CA 1
ATOM 1588 C C . LYS A 1 201 ? -2.895 -15.781 -27.859 1 96.06 201 LYS A C 1
ATOM 1590 O O . LYS A 1 201 ? -2.119 -16.516 -27.25 1 96.06 201 LYS A O 1
ATOM 1595 N N . ALA A 1 202 ? -2.492 -14.852 -28.672 1 96.19 202 ALA A N 1
ATOM 1596 C CA . ALA A 1 202 ? -1.122 -14.797 -29.172 1 96.19 202 ALA A CA 1
ATOM 1597 C C . ALA A 1 202 ? -0.17 -14.25 -28.109 1 96.19 202 ALA A C 1
ATOM 1599 O O . ALA A 1 202 ? 0.997 -14.641 -28.062 1 96.19 202 ALA A O 1
ATOM 1600 N N . ASN A 1 203 ? -0.727 -13.406 -27.281 1 95.81 203 ASN A N 1
ATOM 1601 C CA . ASN A 1 203 ? 0.177 -12.68 -26.406 1 95.81 203 ASN A CA 1
ATOM 1602 C C . ASN A 1 203 ? 0.117 -13.211 -24.984 1 95.81 203 ASN A C 1
ATOM 1604 O O . ASN A 1 203 ? 1.022 -12.961 -24.188 1 95.81 203 ASN A O 1
ATOM 1608 N N . VAL A 1 204 ? -0.887 -13.906 -24.641 1 95.62 204 VAL A N 1
ATOM 1609 C CA . VAL A 1 204 ? -1.072 -14.305 -23.25 1 95.62 204 VAL A CA 1
ATOM 1610 C C . VAL A 1 204 ? -1.194 -15.82 -23.156 1 95.62 204 VAL A C 1
ATOM 1612 O O . VAL A 1 204 ? -0.323 -16.484 -22.594 1 95.62 204 VAL A O 1
ATOM 1615 N N . ILE A 1 205 ? -2.125 -16.375 -23.828 1 96.06 205 ILE A N 1
ATOM 1616 C CA . ILE A 1 205 ? -2.533 -17.75 -23.609 1 96.06 205 ILE A CA 1
ATOM 1617 C C . ILE A 1 205 ? -1.466 -18.703 -24.156 1 96.06 205 ILE A C 1
ATOM 1619 O O . ILE A 1 205 ? -0.916 -19.516 -23.406 1 96.06 205 ILE A O 1
ATOM 1623 N N . GLU A 1 206 ? -1.169 -18.547 -25.344 1 96.06 206 GLU A N 1
ATOM 1624 C CA . GLU A 1 206 ? -0.267 -19.5 -26 1 96.06 206 GLU A CA 1
ATOM 1625 C C . GLU A 1 206 ? 1.142 -19.406 -25.406 1 96.06 206 GLU A C 1
ATOM 1627 O O . GLU A 1 206 ? 1.74 -20.422 -25.062 1 96.06 206 GLU A O 1
ATOM 1632 N N . PRO A 1 207 ? 1.617 -18.203 -25.297 1 96 207 PRO A N 1
ATOM 1633 C CA . PRO A 1 207 ? 2.945 -18.125 -24.688 1 96 207 PRO A CA 1
ATOM 1634 C C . PRO A 1 207 ? 2.979 -18.719 -23.281 1 96 207 PRO A C 1
ATOM 1636 O O . PRO A 1 207 ? 3.955 -19.375 -22.906 1 96 207 PRO A O 1
ATOM 1639 N N . ALA A 1 208 ? 1.992 -18.5 -22.5 1 96.5 208 ALA A N 1
ATOM 1640 C CA . ALA A 1 208 ? 1.938 -19.031 -21.141 1 96.5 208 ALA A CA 1
ATOM 1641 C C . ALA A 1 208 ? 1.906 -20.547 -21.141 1 96.5 208 ALA A C 1
ATOM 1643 O O . ALA A 1 208 ? 2.615 -21.188 -20.359 1 96.5 208 ALA A O 1
ATOM 1644 N N . ILE A 1 209 ? 1.138 -21.078 -22 1 95.62 209 ILE A N 1
ATOM 1645 C CA . ILE A 1 209 ? 0.992 -22.516 -22.094 1 95.62 209 ILE A CA 1
ATOM 1646 C C . ILE A 1 209 ? 2.328 -23.156 -22.484 1 95.62 209 ILE A C 1
ATOM 1648 O O . ILE A 1 209 ? 2.756 -24.141 -21.875 1 95.62 209 ILE A O 1
ATOM 1652 N N . VAL A 1 210 ? 2.902 -22.562 -23.406 1 94.88 210 VAL A N 1
ATOM 1653 C CA . VAL A 1 210 ? 4.176 -23.078 -23.891 1 94.88 210 VAL A CA 1
ATOM 1654 C C . VAL A 1 210 ? 5.219 -23.031 -22.781 1 94.88 210 VAL A C 1
ATOM 1656 O O . VAL A 1 210 ? 5.922 -24.016 -22.547 1 94.88 210 VAL A O 1
ATOM 1659 N N . GLU A 1 211 ? 5.328 -21.953 -22.094 1 95.62 211 GLU A N 1
ATOM 1660 C CA . GLU A 1 211 ? 6.336 -21.797 -21.047 1 95.62 211 GLU A CA 1
ATOM 1661 C C . GLU A 1 211 ? 6.07 -22.734 -19.875 1 95.62 211 GLU A C 1
ATOM 1663 O O . GLU A 1 211 ? 6.996 -23.359 -19.344 1 95.62 211 GLU A O 1
ATOM 1668 N N . VAL A 1 212 ? 4.848 -22.812 -19.469 1 96 212 VAL A N 1
ATOM 1669 C CA . VAL A 1 212 ? 4.492 -23.703 -18.359 1 96 212 VAL A CA 1
ATOM 1670 C C . VAL A 1 212 ? 4.801 -25.141 -18.75 1 96 212 VAL A C 1
ATOM 1672 O O . VAL A 1 212 ? 5.391 -25.891 -17.953 1 96 212 VAL A O 1
ATOM 1675 N N . SER A 1 213 ? 4.453 -25.484 -19.938 1 93.94 213 SER A N 1
ATOM 1676 C CA . SER A 1 213 ? 4.695 -26.844 -20.406 1 93.94 213 SER A CA 1
ATOM 1677 C C . SER A 1 213 ? 6.191 -27.125 -20.516 1 93.94 213 SER A C 1
ATOM 1679 O O . SER A 1 213 ? 6.625 -28.266 -20.328 1 93.94 213 SER A O 1
ATOM 1681 N N . GLN A 1 214 ? 6.895 -26.188 -20.781 1 92.44 214 GLN A N 1
ATOM 1682 C CA . GLN A 1 214 ? 8.336 -26.328 -20.953 1 92.44 214 GLN A CA 1
ATOM 1683 C C . GLN A 1 214 ? 9.039 -26.453 -19.609 1 92.44 214 GLN A C 1
ATOM 1685 O O . GLN A 1 214 ? 9.953 -27.266 -19.453 1 92.44 214 GLN A O 1
ATOM 1690 N N . LEU A 1 215 ? 8.578 -25.734 -18.609 1 93 215 LEU A N 1
ATOM 1691 C CA . LEU A 1 215 ? 9.422 -25.516 -17.438 1 93 215 LEU A CA 1
ATOM 1692 C C . LEU A 1 215 ? 8.875 -26.266 -16.234 1 93 215 LEU A C 1
ATOM 1694 O O . LEU A 1 215 ? 9.523 -26.312 -15.18 1 93 215 LEU A O 1
ATOM 1698 N N . THR A 1 216 ? 7.758 -26.797 -16.375 1 93.31 216 THR A N 1
ATOM 1699 C CA . THR A 1 216 ? 7.156 -27.453 -15.227 1 93.31 216 THR A CA 1
ATOM 1700 C C . THR A 1 216 ? 6.859 -28.922 -15.523 1 93.31 216 THR A C 1
ATOM 1702 O O . THR A 1 216 ? 7.156 -29.406 -16.609 1 93.31 216 THR A O 1
ATOM 1705 N N . GLY A 1 217 ? 6.352 -29.625 -14.516 1 90.75 217 GLY A N 1
ATOM 1706 C CA . GLY A 1 217 ? 5.961 -31.016 -14.672 1 90.75 217 GLY A CA 1
ATOM 1707 C C . GLY A 1 217 ? 4.598 -31.188 -15.305 1 90.75 217 GLY A C 1
ATOM 1708 O O . GLY A 1 217 ? 4.02 -32.281 -15.273 1 90.75 217 GLY A O 1
ATOM 1709 N N . LEU A 1 218 ? 4.117 -30.141 -15.93 1 92.69 218 LEU A N 1
ATOM 1710 C CA . LEU A 1 218 ? 2.785 -30.188 -16.531 1 92.69 218 LEU A CA 1
ATOM 1711 C C . LEU A 1 218 ? 2.859 -30.016 -18.031 1 92.69 218 LEU A C 1
ATOM 1713 O O . LEU A 1 218 ? 3.709 -29.266 -18.531 1 92.69 218 LEU A O 1
ATOM 1717 N N . MET A 1 219 ? 2.066 -30.766 -18.688 1 93.44 219 MET A N 1
ATOM 1718 C CA . MET A 1 219 ? 1.752 -30.5 -20.094 1 93.44 219 MET A CA 1
ATOM 1719 C C . MET A 1 219 ? 0.365 -29.875 -20.219 1 93.44 219 MET A C 1
ATOM 1721 O O . MET A 1 219 ? -0.618 -30.422 -19.719 1 93.44 219 MET A O 1
ATOM 1725 N N . VAL A 1 220 ? 0.352 -28.766 -20.922 1 95.25 220 VAL A N 1
ATOM 1726 C CA . VAL A 1 220 ? -0.896 -28.016 -20.984 1 95.25 220 VAL A CA 1
ATOM 1727 C C . VAL A 1 220 ? -1.286 -27.797 -22.453 1 95.25 220 VAL A C 1
ATOM 1729 O O . VAL A 1 220 ? -0.427 -27.547 -23.297 1 95.25 220 VAL A O 1
ATOM 1732 N N . LYS A 1 221 ? -2.482 -27.938 -22.734 1 94.44 221 LYS A N 1
ATOM 1733 C CA . LYS A 1 221 ? -3.092 -27.625 -24.031 1 94.44 221 LYS A CA 1
ATOM 1734 C C . LYS A 1 221 ? -4.422 -26.906 -23.844 1 94.44 221 LYS A C 1
ATOM 1736 O O . LYS A 1 221 ? -4.93 -26.797 -22.734 1 94.44 221 LYS A O 1
ATOM 1741 N N . TYR A 1 222 ? -4.832 -26.297 -24.953 1 95.06 222 TYR A N 1
ATOM 1742 C CA . TYR A 1 222 ? -6.145 -25.672 -24.875 1 95.06 222 TYR A CA 1
ATOM 1743 C C . TYR A 1 222 ? -6.918 -25.844 -26.172 1 95.06 222 TYR A C 1
ATOM 1745 O O . TYR A 1 222 ? -6.336 -26.141 -27.219 1 95.06 222 TYR A O 1
ATOM 1753 N N . GLN A 1 223 ? -8.281 -25.766 -26.078 1 94.38 223 GLN A N 1
ATOM 1754 C CA . GLN A 1 223 ? -9.188 -25.766 -27.219 1 94.38 223 GLN A CA 1
ATOM 1755 C C . GLN A 1 223 ? -10.148 -24.594 -27.156 1 94.38 223 GLN A C 1
ATOM 1757 O O . GLN A 1 223 ? -10.922 -24.453 -26.203 1 94.38 223 GLN A O 1
ATOM 1762 N N . PRO A 1 224 ? -10.148 -23.797 -28.125 1 95 224 PRO A N 1
ATOM 1763 C CA . PRO A 1 224 ? -11.117 -22.688 -28.141 1 95 224 PRO A CA 1
ATOM 1764 C C . PRO A 1 224 ? -12.562 -23.188 -28.266 1 95 224 PRO A C 1
ATOM 1766 O O . PRO A 1 224 ? -12.82 -24.172 -28.984 1 95 224 PRO A O 1
ATOM 1769 N N . VAL A 1 225 ? -13.43 -22.625 -27.594 1 95.88 225 VAL A N 1
ATOM 1770 C CA . VAL A 1 225 ? -14.859 -22.859 -27.703 1 95.88 225 VAL A CA 1
ATOM 1771 C C . VAL A 1 225 ? -15.539 -21.703 -28.422 1 95.88 225 VAL A C 1
ATOM 1773 O O . VAL A 1 225 ? -15.391 -20.547 -28.016 1 95.88 225 VAL A O 1
ATOM 1776 N N . LYS A 1 226 ? -16.312 -22.016 -29.453 1 95.25 226 LYS A N 1
ATOM 1777 C CA . LYS A 1 226 ? -16.891 -20.953 -30.281 1 95.25 226 LYS A CA 1
ATOM 1778 C C . LYS A 1 226 ? -18.422 -21 -30.25 1 95.25 226 LYS A C 1
ATOM 1780 O O . LYS A 1 226 ? -19 -22.078 -30.109 1 95.25 226 LYS A O 1
ATOM 1785 N N . THR A 1 227 ? -18.984 -19.938 -30.25 1 93.75 227 THR A N 1
ATOM 1786 C CA . THR A 1 227 ? -20.375 -19.719 -30.594 1 93.75 227 THR A CA 1
ATOM 1787 C C . THR A 1 227 ? -20.516 -18.859 -31.828 1 93.75 227 THR A C 1
ATOM 1789 O O . THR A 1 227 ? -20.219 -17.656 -31.797 1 93.75 227 THR A O 1
ATOM 1792 N N . GLY A 1 228 ? -20.984 -19.469 -32.906 1 93.38 228 GLY A N 1
ATOM 1793 C CA . GLY A 1 228 ? -20.859 -18.781 -34.188 1 93.38 228 GLY A CA 1
ATOM 1794 C C . GLY A 1 228 ? -19.422 -18.531 -34.594 1 93.38 228 GLY A C 1
ATOM 1795 O O . GLY A 1 228 ? -18.625 -19.469 -34.656 1 93.38 228 GLY A O 1
ATOM 1796 N N . ARG A 1 229 ? -19.125 -17.312 -34.906 1 91.5 229 ARG A N 1
ATOM 1797 C CA . ARG A 1 229 ? -17.781 -16.969 -35.312 1 91.5 229 ARG A CA 1
ATOM 1798 C C . ARG A 1 229 ? -16.938 -16.484 -34.156 1 91.5 229 ARG A C 1
ATOM 1800 O O . ARG A 1 229 ? -15.727 -16.297 -34.281 1 91.5 229 ARG A O 1
ATOM 1807 N N . SER A 1 230 ? -17.578 -16.406 -33 1 93.75 230 SER A N 1
ATOM 1808 C CA . SER A 1 230 ? -16.891 -15.781 -31.875 1 93.75 230 SER A CA 1
ATOM 1809 C C . SER A 1 230 ? -16.391 -16.828 -30.875 1 93.75 230 SER A C 1
ATOM 1811 O O . SER A 1 230 ? -17.094 -17.812 -30.609 1 93.75 230 SER A O 1
ATOM 1813 N N . VAL A 1 231 ? -15.203 -16.719 -30.5 1 96.06 231 VAL A N 1
ATOM 1814 C CA . VAL A 1 231 ? -14.68 -17.531 -29.422 1 96.06 231 VAL A CA 1
ATOM 1815 C C . VAL A 1 231 ? -15.219 -17.031 -28.078 1 96.06 231 VAL A C 1
ATOM 1817 O O . VAL A 1 231 ? -15.094 -15.852 -27.75 1 96.06 231 VAL A O 1
ATOM 1820 N N . VAL A 1 232 ? -15.781 -17.906 -27.312 1 95.75 232 VAL A N 1
ATOM 1821 C CA . VAL A 1 232 ? -16.438 -17.484 -26.078 1 95.75 232 VAL A CA 1
ATOM 1822 C C . VAL A 1 232 ? -15.68 -18.016 -24.875 1 95.75 232 VAL A C 1
ATOM 1824 O O . VAL A 1 232 ? -15.945 -17.609 -23.734 1 95.75 232 VAL A O 1
ATOM 1827 N N . GLY A 1 233 ? -14.727 -18.906 -25.109 1 96.62 233 GLY A N 1
ATOM 1828 C CA . GLY A 1 233 ? -13.922 -19.469 -24.047 1 96.62 233 GLY A CA 1
ATOM 1829 C C . GLY A 1 233 ? -12.945 -20.531 -24.516 1 96.62 233 GLY A C 1
ATOM 1830 O O . GLY A 1 233 ? -12.758 -20.703 -25.719 1 96.62 233 GLY A O 1
ATOM 1831 N N . ILE A 1 234 ? -12.289 -21.125 -23.562 1 96.44 234 ILE A N 1
ATOM 1832 C CA . ILE A 1 234 ? -11.375 -22.219 -23.891 1 96.44 234 ILE A CA 1
ATOM 1833 C C . ILE A 1 234 ? -11.578 -23.375 -22.922 1 96.44 234 ILE A C 1
ATOM 1835 O O . ILE A 1 234 ? -11.977 -23.172 -21.766 1 96.44 234 ILE A O 1
ATOM 1839 N N . ASN A 1 235 ? -11.312 -24.469 -23.438 1 95.25 235 ASN A N 1
ATOM 1840 C CA . ASN A 1 235 ? -11.102 -25.625 -22.578 1 95.25 235 ASN A CA 1
ATOM 1841 C C . ASN A 1 235 ? -9.617 -25.891 -22.344 1 95.25 235 ASN A C 1
ATOM 1843 O O . ASN A 1 235 ? -8.883 -26.203 -23.281 1 95.25 235 ASN A O 1
ATOM 1847 N N . LEU A 1 236 ? -9.25 -25.75 -21.109 1 95.38 236 LEU A N 1
ATOM 1848 C CA . LEU A 1 236 ? -7.871 -26.062 -20.734 1 95.38 236 LEU A CA 1
ATOM 1849 C C . LEU A 1 236 ? -7.734 -27.531 -20.328 1 95.38 236 LEU A C 1
ATOM 1851 O O . LEU A 1 236 ? -8.57 -28.047 -19.578 1 95.38 236 LEU A O 1
ATOM 1855 N N . VAL A 1 237 ? -6.727 -28.125 -20.875 1 93.12 237 VAL A N 1
ATOM 1856 C CA . VAL A 1 237 ? -6.438 -29.516 -20.547 1 93.12 237 VAL A CA 1
ATOM 1857 C C . VAL A 1 237 ? -4.988 -29.641 -20.078 1 93.12 237 VAL A C 1
ATOM 1859 O O . VAL A 1 237 ? -4.09 -29.016 -20.641 1 93.12 237 VAL A O 1
ATOM 1862 N N . TRP A 1 238 ? -4.812 -30.406 -19 1 93.69 238 TRP A N 1
ATOM 1863 C CA . TRP A 1 238 ? -3.453 -30.562 -18.5 1 93.69 238 TRP A CA 1
ATOM 1864 C C . TRP A 1 238 ? -3.215 -32 -18.016 1 93.69 238 TRP A C 1
ATOM 1866 O O . TRP A 1 238 ? -4.164 -32.75 -17.75 1 93.69 238 TRP A O 1
ATOM 1876 N N . ARG A 1 239 ? -2.021 -32.344 -17.969 1 89.25 239 ARG A N 1
ATOM 1877 C CA . ARG A 1 239 ? -1.593 -33.625 -17.406 1 89.25 239 ARG A CA 1
ATOM 1878 C C . ARG A 1 239 ? -0.192 -33.531 -16.812 1 89.25 239 ARG A C 1
ATOM 1880 O O . ARG A 1 239 ? 0.619 -32.719 -17.266 1 89.25 239 ARG A O 1
ATOM 1887 N N . GLU A 1 240 ? 0.017 -34.312 -15.797 1 89.69 240 GLU A N 1
ATOM 1888 C CA . GLU A 1 240 ? 1.375 -34.406 -15.273 1 89.69 240 GLU A CA 1
ATOM 1889 C C . GLU A 1 240 ? 2.287 -35.156 -16.234 1 89.69 240 GLU A C 1
ATOM 1891 O O . GLU A 1 240 ? 1.878 -36.156 -16.828 1 89.69 240 GLU A O 1
ATOM 1896 N N . LYS A 1 241 ? 3.412 -34.656 -16.375 1 88 241 LYS A N 1
ATOM 1897 C CA . LYS A 1 241 ? 4.395 -35.312 -17.25 1 88 241 LYS A CA 1
ATOM 1898 C C . LYS A 1 241 ? 4.887 -36.625 -16.672 1 88 241 LYS A C 1
ATOM 1900 O O . LYS A 1 241 ? 4.859 -36.812 -15.461 1 88 241 LYS A O 1
ATOM 1905 N N . ASP A 1 242 ? 5.27 -37.438 -17.609 1 86.31 242 ASP A N 1
ATOM 1906 C CA . ASP A 1 242 ? 5.941 -38.656 -17.156 1 86.31 242 ASP A CA 1
ATOM 1907 C C . ASP A 1 242 ? 7.371 -38.344 -16.703 1 86.31 242 ASP A C 1
ATOM 1909 O O . ASP A 1 242 ? 7.824 -37.219 -16.781 1 86.31 242 ASP A O 1
ATOM 1913 N N . ALA A 1 243 ? 7.977 -39.375 -16.203 1 84.12 243 ALA A N 1
ATOM 1914 C CA . ALA A 1 243 ? 9.297 -39.219 -15.594 1 84.12 243 ALA A CA 1
ATOM 1915 C C . ALA A 1 243 ? 10.289 -38.625 -16.594 1 84.12 243 ALA A C 1
ATOM 1917 O O . ALA A 1 243 ? 11.086 -37.75 -16.234 1 84.12 243 ALA A O 1
ATOM 1918 N N . GLN A 1 244 ? 10.203 -39.156 -17.781 1 80.25 244 GLN A N 1
ATOM 1919 C CA . GLN A 1 244 ? 11.125 -38.688 -18.797 1 80.25 244 GLN A CA 1
ATOM 1920 C C . GLN A 1 244 ? 10.883 -37.188 -19.109 1 80.25 244 GLN A C 1
ATOM 1922 O O . GLN A 1 244 ? 11.828 -36.406 -19.203 1 80.25 244 GLN A O 1
ATOM 1927 N N . ALA A 1 245 ? 9.703 -36.875 -19.266 1 80.19 245 ALA A N 1
ATOM 1928 C CA . ALA A 1 245 ? 9.336 -35.5 -19.578 1 80.19 245 ALA A CA 1
ATOM 1929 C C . ALA A 1 245 ? 9.633 -34.562 -18.422 1 80.19 245 ALA A C 1
ATOM 1931 O O . ALA A 1 245 ? 10 -33.406 -18.625 1 80.19 245 ALA A O 1
ATOM 1932 N N . ARG A 1 246 ? 9.562 -35 -17.297 1 84.88 246 ARG A N 1
ATOM 1933 C CA . ARG A 1 246 ? 9.891 -34.219 -16.109 1 84.88 246 ARG A CA 1
ATOM 1934 C C . ARG A 1 246 ? 11.383 -33.906 -16.047 1 84.88 246 ARG A C 1
ATOM 1936 O O . ARG A 1 246 ? 11.797 -32.812 -15.648 1 84.88 246 ARG A O 1
ATOM 1943 N N . LYS A 1 247 ? 12.055 -34.938 -16.344 1 82.75 247 LYS A N 1
ATOM 1944 C CA . LYS A 1 247 ? 13.5 -34.75 -16.375 1 82.75 247 LYS A CA 1
ATOM 1945 C C . LYS A 1 247 ? 13.898 -33.688 -17.406 1 82.75 247 LYS A C 1
ATOM 1947 O O . LYS A 1 247 ? 14.805 -32.906 -17.156 1 82.75 247 LYS A O 1
ATOM 1952 N N . ALA A 1 248 ? 13.281 -33.75 -18.516 1 82.19 248 ALA A N 1
ATOM 1953 C CA . ALA A 1 248 ? 13.555 -32.75 -19.547 1 82.19 248 ALA A CA 1
ATOM 1954 C C . ALA A 1 248 ? 13.258 -31.328 -19.047 1 82.19 248 ALA A C 1
ATOM 1956 O O . ALA A 1 248 ? 14.023 -30.391 -19.312 1 82.19 248 ALA A O 1
ATOM 1957 N N . ALA A 1 249 ? 12.172 -31.203 -18.375 1 83.19 249 ALA A N 1
ATOM 1958 C CA . ALA A 1 249 ? 11.82 -29.906 -17.797 1 83.19 249 ALA A CA 1
ATOM 1959 C C . ALA A 1 249 ? 12.867 -29.469 -16.781 1 83.19 249 ALA A C 1
ATOM 1961 O O . ALA A 1 249 ? 13.242 -28.281 -16.734 1 83.19 249 ALA A O 1
ATOM 1962 N N . SER A 1 250 ? 13.32 -30.359 -16.016 1 83.56 250 SER A N 1
ATOM 1963 C CA . SER A 1 250 ? 14.344 -30.078 -15.016 1 83.56 250 SER A CA 1
ATOM 1964 C C . SER A 1 250 ? 15.648 -29.625 -15.664 1 83.56 250 SER A C 1
ATOM 1966 O O . SER A 1 250 ? 16.297 -28.688 -15.188 1 83.56 250 SER A O 1
ATOM 1968 N N . ARG A 1 251 ? 15.961 -30.297 -16.703 1 82.75 251 ARG A N 1
ATOM 1969 C CA . ARG A 1 251 ? 17.172 -29.938 -17.438 1 82.75 251 ARG A CA 1
ATOM 1970 C C . ARG A 1 251 ? 17.062 -28.531 -18.016 1 82.75 251 ARG A C 1
ATOM 1972 O O . ARG A 1 251 ? 18.047 -27.781 -18.047 1 82.75 251 ARG A O 1
ATOM 1979 N N . GLU A 1 252 ? 15.906 -28.25 -18.484 1 84 252 GLU A N 1
ATOM 1980 C CA . GLU A 1 252 ? 15.695 -26.922 -19.047 1 84 252 GLU A CA 1
ATOM 1981 C C . GLU A 1 252 ? 15.859 -25.844 -17.984 1 84 252 GLU A C 1
ATOM 1983 O O . GLU A 1 252 ? 16.375 -24.766 -18.266 1 84 252 GLU A O 1
ATOM 1988 N N . LEU A 1 253 ? 15.477 -26.094 -16.828 1 81.38 253 LEU A N 1
ATOM 1989 C CA . LEU A 1 253 ? 15.57 -25.156 -15.711 1 81.38 253 LEU A CA 1
ATOM 1990 C C . LEU A 1 253 ? 17.031 -24.891 -15.352 1 81.38 253 LEU A C 1
ATOM 1992 O O . LEU A 1 253 ? 17.359 -23.797 -14.867 1 81.38 253 LEU A O 1
ATOM 1996 N N . ASP A 1 254 ? 17.828 -25.859 -15.688 1 76.81 254 ASP A N 1
ATOM 1997 C CA . ASP A 1 254 ? 19.234 -25.734 -15.352 1 76.81 254 ASP A CA 1
ATOM 1998 C C . ASP A 1 254 ? 20 -25 -16.453 1 76.81 254 ASP A C 1
ATOM 2000 O O . ASP A 1 254 ? 21.125 -24.547 -16.234 1 76.81 254 ASP A O 1
ATOM 2004 N N . ARG A 1 255 ? 19.328 -24.844 -17.547 1 74.38 255 ARG A N 1
ATOM 2005 C CA . ARG A 1 255 ? 19.969 -24.172 -18.672 1 74.38 255 ARG A CA 1
ATOM 2006 C C . ARG A 1 255 ? 19.781 -22.656 -18.578 1 74.38 255 ARG A C 1
ATOM 2008 O O . ARG A 1 255 ? 18.984 -22.172 -17.766 1 74.38 255 ARG A O 1
ATOM 2015 N N . SER A 1 256 ? 20.641 -21.984 -19.375 1 71.06 256 SER A N 1
ATOM 2016 C CA . SER A 1 256 ? 20.594 -20.516 -19.391 1 71.06 256 SER A CA 1
ATOM 2017 C C . SER A 1 256 ? 19.25 -20.016 -19.891 1 71.06 256 SER A C 1
ATOM 2019 O O . SER A 1 256 ? 18.656 -20.594 -20.797 1 71.06 256 SER A O 1
ATOM 2021 N N . SER A 1 257 ? 18.766 -18.938 -19.406 1 70.88 257 SER A N 1
ATOM 2022 C CA . SER A 1 257 ? 17.5 -18.297 -19.781 1 70.88 257 SER A CA 1
ATOM 2023 C C . SER A 1 257 ? 17.594 -17.672 -21.172 1 70.88 257 SER A C 1
ATOM 2025 O O . SER A 1 257 ? 16.594 -17.547 -21.859 1 70.88 257 SER A O 1
ATOM 2027 N N . ILE A 1 258 ? 18.734 -17.188 -21.625 1 64.88 258 ILE A N 1
ATOM 2028 C CA . ILE A 1 258 ? 18.938 -16.438 -22.859 1 64.88 258 ILE A CA 1
ATOM 2029 C C . ILE A 1 258 ? 18.484 -17.281 -24.047 1 64.88 258 ILE A C 1
ATOM 2031 O O . ILE A 1 258 ? 17.859 -16.766 -24.984 1 64.88 258 ILE A O 1
ATOM 2035 N N . GLY A 1 259 ? 18.594 -18.641 -23.875 1 65.94 259 GLY A N 1
ATOM 2036 C CA . GLY A 1 259 ? 18.219 -19.5 -25 1 65.94 259 GLY A CA 1
ATOM 2037 C C . GLY A 1 259 ? 16.875 -20.188 -24.797 1 65.94 259 GLY A C 1
ATOM 2038 O O . GLY A 1 259 ? 16.422 -20.922 -25.672 1 65.94 259 GLY A O 1
ATOM 2039 N N . ARG A 1 260 ? 16.234 -19.812 -23.828 1 72.69 260 ARG A N 1
ATOM 2040 C CA . ARG A 1 260 ? 15.023 -20.562 -23.469 1 72.69 260 ARG A CA 1
ATOM 2041 C C . ARG A 1 260 ? 13.859 -20.188 -24.375 1 72.69 260 ARG A C 1
ATOM 2043 O O . ARG A 1 260 ? 13.109 -21.062 -24.812 1 72.69 260 ARG A O 1
ATOM 2050 N N . ALA A 1 261 ? 13.867 -18.938 -24.656 1 70.31 261 ALA A N 1
ATOM 2051 C CA . ALA A 1 261 ? 12.797 -18.484 -25.547 1 70.31 261 ALA A CA 1
ATOM 2052 C C . ALA A 1 261 ? 12.945 -19.109 -26.938 1 70.31 261 ALA A C 1
ATOM 2054 O O . ALA A 1 261 ? 11.953 -19.516 -27.547 1 70.31 261 ALA A O 1
ATOM 2055 N N . ALA A 1 262 ? 14.133 -19.125 -27.391 1 66.75 262 ALA A N 1
ATOM 2056 C CA . ALA A 1 262 ? 14.398 -19.703 -28.703 1 66.75 262 ALA A CA 1
ATOM 2057 C C . ALA A 1 262 ? 14.062 -21.188 -28.734 1 66.75 262 ALA A C 1
ATOM 2059 O O . ALA A 1 262 ? 13.531 -21.688 -29.734 1 66.75 262 ALA A O 1
ATOM 2060 N N . ARG A 1 263 ? 14.328 -21.828 -27.656 1 70.12 263 ARG A N 1
ATOM 2061 C CA . ARG A 1 263 ? 14.078 -23.266 -27.578 1 70.12 263 ARG A CA 1
ATOM 2062 C C . ARG A 1 263 ? 12.586 -23.547 -27.438 1 70.12 263 ARG A C 1
ATOM 2064 O O . ARG A 1 263 ? 12.109 -24.609 -27.844 1 70.12 263 ARG A O 1
ATOM 2071 N N . ARG A 1 264 ? 11.906 -22.469 -27 1 67.5 264 ARG A N 1
ATOM 2072 C CA . ARG A 1 264 ? 10.453 -22.578 -26.859 1 67.5 264 ARG A CA 1
ATOM 2073 C C . ARG A 1 264 ? 9.773 -22.562 -28.234 1 67.5 264 ARG A C 1
ATOM 2075 O O . ARG A 1 264 ? 8.82 -23.297 -28.469 1 67.5 264 ARG A O 1
ATOM 2082 N N . THR A 1 265 ? 10.25 -21.641 -28.984 1 59.47 265 THR A N 1
ATOM 2083 C CA . THR A 1 265 ? 9.688 -21.5 -30.312 1 59.47 265 THR A CA 1
ATOM 2084 C C . THR A 1 265 ? 9.867 -22.781 -31.125 1 59.47 265 THR A C 1
ATOM 2086 O O . THR A 1 265 ? 8.977 -23.188 -31.875 1 59.47 265 THR A O 1
ATOM 2089 N N . GLY A 1 266 ? 10.938 -23.406 -30.875 1 49.62 266 GLY A N 1
ATOM 2090 C CA . GLY A 1 266 ? 11.102 -24.688 -31.516 1 49.62 266 GLY A CA 1
ATOM 2091 C C . GLY A 1 266 ? 10.18 -25.75 -30.984 1 49.62 266 GLY A C 1
ATOM 2092 O O . GLY A 1 266 ? 9.734 -26.641 -31.719 1 49.62 266 GLY A O 1
ATOM 2093 N N . THR A 1 267 ? 9.883 -25.688 -29.75 1 46.81 267 THR A N 1
ATOM 2094 C CA . THR A 1 267 ? 8.992 -26.641 -29.094 1 46.81 267 THR A CA 1
ATOM 2095 C C . THR A 1 267 ? 7.539 -26.359 -29.453 1 46.81 267 THR A C 1
ATOM 2097 O O . THR A 1 267 ? 6.742 -27.281 -29.625 1 46.81 267 THR A O 1
ATOM 2100 N N . VAL A 1 268 ? 7.188 -25.109 -29.5 1 46.84 268 VAL A N 1
ATOM 2101 C CA . VAL A 1 268 ? 5.84 -24.75 -29.938 1 46.84 268 VAL A CA 1
ATOM 2102 C C . VAL A 1 268 ? 5.539 -25.438 -31.266 1 46.84 268 VAL A C 1
ATOM 2104 O O . VAL A 1 268 ? 4.449 -25.984 -31.453 1 46.84 268 VAL A O 1
ATOM 2107 N N . GLU A 1 269 ? 6.508 -25.312 -32.094 1 43.22 269 GLU A N 1
ATOM 2108 C CA . GLU A 1 269 ? 6.336 -25.953 -33.375 1 43.22 269 GLU A CA 1
ATOM 2109 C C . GLU A 1 269 ? 6.152 -27.453 -33.25 1 43.22 269 GLU A C 1
ATOM 2111 O O . GLU A 1 269 ? 5.375 -28.062 -33.969 1 43.22 269 GLU A O 1
ATOM 2116 N N . ALA A 1 270 ? 6.762 -28.016 -32.281 1 41.28 270 ALA A N 1
ATOM 2117 C CA . ALA A 1 270 ? 6.652 -29.453 -32.094 1 41.28 270 ALA A CA 1
ATOM 2118 C C . ALA A 1 270 ? 5.344 -29.812 -31.391 1 41.28 270 ALA A C 1
ATOM 2120 O O . ALA A 1 270 ? 4.738 -30.844 -31.688 1 41.28 270 ALA A O 1
ATOM 2121 N N . ILE A 1 271 ? 4.992 -29.031 -30.422 1 41.66 271 ILE A N 1
ATOM 2122 C CA . ILE A 1 271 ? 3.758 -29.297 -29.688 1 41.66 271 ILE A CA 1
ATOM 2123 C C . ILE A 1 271 ? 2.559 -29.094 -30.609 1 41.66 271 ILE A C 1
ATOM 2125 O O . ILE A 1 271 ? 1.595 -29.859 -30.547 1 41.66 271 ILE A O 1
ATOM 2129 N N . VAL A 1 272 ? 2.643 -28.078 -31.453 1 39.41 272 VAL A N 1
ATOM 2130 C CA . VAL A 1 272 ? 1.583 -27.859 -32.438 1 39.41 272 VAL A CA 1
ATOM 2131 C C . VAL A 1 272 ? 1.563 -29.016 -33.438 1 39.41 272 VAL A C 1
ATOM 2133 O O . VAL A 1 272 ? 0.495 -29.453 -33.875 1 39.41 272 VAL A O 1
ATOM 2136 N N . ASP A 1 273 ? 2.754 -29.375 -33.844 1 35.56 273 ASP A N 1
ATOM 2137 C CA . ASP A 1 273 ? 2.836 -30.438 -34.844 1 35.56 273 ASP A CA 1
ATOM 2138 C C . ASP A 1 273 ? 2.58 -31.797 -34.25 1 35.56 273 ASP A C 1
ATOM 2140 O O . ASP A 1 273 ? 2.451 -32.812 -34.938 1 35.56 273 ASP A O 1
ATOM 2144 N N . GLN A 1 274 ? 3.025 -32 -33.031 1 35.91 274 GLN A N 1
ATOM 2145 C CA . GLN A 1 274 ? 2.789 -33.344 -32.5 1 35.91 274 GLN A CA 1
ATOM 2146 C C . GLN A 1 274 ? 1.307 -33.562 -32.219 1 35.91 274 GLN A C 1
ATOM 2148 O O . GLN A 1 274 ? 0.651 -32.719 -31.594 1 35.91 274 GLN A O 1
ATOM 2153 N N . ALA A 1 275 ? 0.655 -34.344 -32.844 1 36.94 275 ALA A N 1
ATOM 2154 C CA . ALA A 1 275 ? -0.7 -34.875 -32.688 1 36.94 275 ALA A CA 1
ATOM 2155 C C . ALA A 1 275 ? -1.021 -35.094 -31.219 1 36.94 275 ALA A C 1
ATOM 2157 O O . ALA A 1 275 ? -0.173 -35.594 -30.453 1 36.94 275 ALA A O 1
ATOM 2158 N N . PRO A 1 276 ? -1.987 -34.344 -30.562 1 38.09 276 PRO A N 1
ATOM 2159 C CA . PRO A 1 276 ? -2.322 -34.719 -29.188 1 38.09 276 PRO A CA 1
ATOM 2160 C C . PRO A 1 276 ? -2.035 -36.188 -28.875 1 38.09 276 PRO A C 1
ATOM 2162 O O . PRO A 1 276 ? -2.203 -37.031 -29.75 1 38.09 276 PRO A O 1
ATOM 2165 N N . SER A 1 277 ? -1.114 -36.469 -28.062 1 39.16 277 SER A N 1
ATOM 2166 C CA . SER A 1 277 ? -1.092 -37.875 -27.75 1 39.16 277 SER A CA 1
ATOM 2167 C C . SER A 1 277 ? -2.5 -38.469 -27.719 1 39.16 277 SER A C 1
ATOM 2169 O O . SER A 1 277 ? -3.475 -37.75 -27.516 1 39.16 277 SER A O 1
ATOM 2171 N N . SER A 1 278 ? -2.627 -39.688 -28.188 1 42.41 278 SER A N 1
ATOM 2172 C CA . SER A 1 278 ? -3.912 -40.375 -28.281 1 42.41 278 SER A CA 1
ATOM 2173 C C . SER A 1 278 ? -4.777 -40.094 -27.047 1 42.41 278 SER A C 1
ATOM 2175 O O . SER A 1 278 ? -5.984 -39.875 -27.172 1 42.41 278 SER A O 1
ATOM 2177 N N . ASP A 1 279 ? -4.074 -39.969 -25.906 1 43.06 279 ASP A N 1
ATOM 2178 C CA . ASP A 1 279 ? -4.852 -39.844 -24.672 1 43.06 279 ASP A CA 1
ATOM 2179 C C . ASP A 1 279 ? -5.344 -38.438 -24.453 1 43.06 279 ASP A C 1
ATOM 2181 O O . ASP A 1 279 ? -6.465 -38.219 -23.984 1 43.06 279 ASP A O 1
ATOM 2185 N N . LEU A 1 280 ? -4.602 -37.469 -24.734 1 46.22 280 LEU A N 1
ATOM 2186 C CA . LEU A 1 280 ? -5.031 -36.094 -24.562 1 46.22 280 LEU A CA 1
ATOM 2187 C C . LEU A 1 280 ? -6.035 -35.688 -25.656 1 46.22 280 LEU A C 1
ATOM 2189 O O . LEU A 1 280 ? -7.004 -34.969 -25.375 1 46.22 280 LEU A O 1
ATOM 2193 N N . ALA A 1 281 ? -5.863 -36.156 -26.906 1 46.59 281 ALA A N 1
ATOM 2194 C CA . ALA A 1 281 ? -6.84 -36 -27.984 1 46.59 281 ALA A CA 1
ATOM 2195 C C . ALA A 1 281 ? -8.164 -36.656 -27.625 1 46.59 281 ALA A C 1
ATOM 2197 O O . ALA A 1 281 ? -9.234 -36.125 -27.875 1 46.59 281 ALA A O 1
ATOM 2198 N N . ALA A 1 282 ? -7.977 -37.781 -27 1 47.94 282 ALA A N 1
ATOM 2199 C CA . ALA A 1 282 ? -9.172 -38.5 -26.594 1 47.94 282 ALA A CA 1
ATOM 2200 C C . ALA A 1 282 ? -9.914 -37.75 -25.484 1 47.94 282 ALA A C 1
ATOM 2202 O O . ALA A 1 282 ? -11.148 -37.688 -25.5 1 47.94 282 ALA A O 1
ATOM 2203 N N . ALA A 1 283 ? -9.148 -37.125 -24.641 1 48.84 283 ALA A N 1
ATOM 2204 C CA . ALA A 1 283 ? -9.781 -36.375 -23.578 1 48.84 283 ALA A CA 1
ATOM 2205 C C . ALA A 1 283 ? -10.469 -35.125 -24.125 1 48.84 283 ALA A C 1
ATOM 2207 O O . ALA A 1 283 ? -11.586 -34.781 -23.719 1 48.84 283 ALA A O 1
ATOM 2208 N N . LEU A 1 284 ? -9.914 -34.531 -25.031 1 52 284 LEU A N 1
ATOM 2209 C CA . LEU A 1 284 ? -10.5 -33.344 -25.672 1 52 284 LEU A CA 1
ATOM 2210 C C . LEU A 1 284 ? -11.727 -33.719 -26.484 1 52 284 LEU A C 1
ATOM 2212 O O . LEU A 1 284 ? -12.719 -33 -26.5 1 52 284 LEU A O 1
ATOM 2216 N N . GLU A 1 285 ? -11.578 -34.906 -27.219 1 50.03 285 GLU A N 1
ATOM 2217 C CA . GLU A 1 285 ? -12.695 -35.438 -28 1 50.03 285 GLU A CA 1
ATOM 2218 C C . GLU A 1 285 ? -13.852 -35.844 -27.094 1 50.03 285 GLU A C 1
ATOM 2220 O O . GLU A 1 285 ? -15.016 -35.625 -27.422 1 50.03 285 GLU A O 1
ATOM 2225 N N . SER A 1 286 ? -13.484 -36.469 -25.984 1 48.69 286 SER A N 1
ATOM 2226 C CA . SER A 1 286 ? -14.523 -36.906 -25.047 1 48.69 286 SER A CA 1
ATOM 2227 C C . SER A 1 286 ? -15.234 -35.688 -24.422 1 48.69 286 SER A C 1
ATOM 2229 O O . SER A 1 286 ? -16.453 -35.719 -24.25 1 48.69 286 SER A O 1
ATOM 2231 N N . LEU A 1 287 ? -14.516 -34.719 -24.078 1 4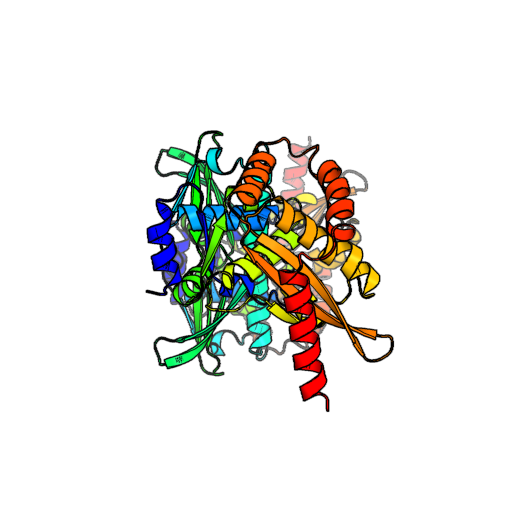9.12 287 LEU A N 1
ATOM 2232 C CA . LEU A 1 287 ? -15.109 -33.5 -23.516 1 49.12 287 LEU A CA 1
ATOM 2233 C C . LEU A 1 287 ? -15.953 -32.781 -24.562 1 49.12 287 LEU A C 1
ATOM 2235 O O . LEU A 1 287 ? -17.031 -32.281 -24.25 1 49.12 287 LEU A O 1
ATOM 2239 N N . GLY A 1 288 ? -15.461 -32.688 -25.766 1 44.53 288 GLY A N 1
ATOM 2240 C CA . GLY A 1 288 ? -16.266 -32.188 -26.859 1 44.53 288 GLY A CA 1
ATOM 2241 C C . GLY A 1 288 ? -17.594 -32.938 -27.016 1 44.53 288 GLY A C 1
ATOM 2242 O O . GLY A 1 288 ? -18.625 -32.312 -27.297 1 44.53 288 GLY A O 1
ATOM 2243 N N . ARG A 1 289 ? -17.562 -34.219 -26.781 1 50.19 289 ARG A N 1
ATOM 2244 C CA . ARG A 1 289 ? -18.781 -35.031 -26.875 1 50.19 289 ARG A CA 1
ATOM 2245 C C . ARG A 1 289 ? -19.703 -34.75 -25.688 1 50.19 289 ARG A C 1
ATOM 2247 O O . ARG A 1 289 ? -20.922 -34.719 -25.844 1 50.19 289 ARG A O 1
ATOM 2254 N N . SER A 1 290 ? -19.109 -34.531 -24.531 1 46.97 290 SER A N 1
ATOM 2255 C CA . SER A 1 290 ? -19.938 -34.281 -23.359 1 46.97 290 SER A CA 1
ATOM 2256 C C . SER A 1 290 ? -20.578 -32.906 -23.438 1 46.97 290 SER A C 1
ATOM 2258 O O . SER A 1 290 ? -21.75 -32.719 -23.094 1 46.97 290 SER A O 1
ATOM 2260 N N . LEU A 1 291 ? -19.953 -31.969 -23.891 1 45.16 291 LEU A N 1
ATOM 2261 C CA . LEU A 1 291 ? -20.5 -30.625 -24.016 1 45.16 291 LEU A CA 1
ATOM 2262 C C . LEU A 1 291 ? -21.516 -30.547 -25.156 1 45.16 291 LEU A C 1
ATOM 2264 O O . LEU A 1 291 ? -22.547 -29.859 -25.031 1 45.16 291 LEU A O 1
ATOM 2268 N N . ALA A 1 292 ? -21.375 -31.266 -26.297 1 45.31 292 ALA A N 1
ATOM 2269 C CA . ALA A 1 292 ? -22.375 -31.328 -27.359 1 45.31 292 ALA A CA 1
ATOM 2270 C C . ALA A 1 292 ? -23.656 -31.984 -26.859 1 45.31 292 ALA A C 1
ATOM 2272 O O . ALA A 1 292 ? -24.75 -31.609 -27.281 1 45.31 292 ALA A O 1
ATOM 2273 N N . GLY A 1 293 ? -23.656 -32.906 -25.891 1 38.78 293 GLY A N 1
ATOM 2274 C CA . GLY A 1 293 ? -24.875 -33.469 -25.344 1 38.78 293 GLY A CA 1
ATOM 2275 C C . GLY A 1 293 ? -25.641 -32.5 -24.469 1 38.78 293 GLY A C 1
ATOM 2276 O O . GLY A 1 293 ? -26.844 -32.688 -24.219 1 38.78 293 GLY A O 1
ATOM 2277 N N . LYS A 1 294 ? -25.047 -31.641 -23.875 1 44.59 294 LYS A N 1
ATOM 2278 C CA . LYS A 1 294 ? -25.797 -30.734 -23.016 1 44.59 294 LYS A CA 1
ATOM 2279 C C . LYS A 1 294 ? -26.406 -29.578 -23.797 1 44.59 294 LYS A C 1
ATOM 2281 O O . LYS A 1 294 ? -27.219 -28.828 -23.266 1 44.59 294 LYS A O 1
ATOM 2286 N N . LEU A 1 295 ? -25.859 -29.281 -24.859 1 35.38 295 LEU A N 1
ATOM 2287 C CA . LEU A 1 295 ? -26.422 -28.219 -25.672 1 35.38 295 LEU A CA 1
ATOM 2288 C C . LEU A 1 295 ? -27.547 -28.766 -26.578 1 35.38 295 LEU A C 1
ATOM 2290 O O . LEU A 1 295 ? -28.156 -28 -27.328 1 35.38 295 LEU A O 1
ATOM 2294 N N . ARG A 1 296 ? -27.75 -29.953 -26.516 1 30.47 296 ARG A N 1
ATOM 2295 C CA . ARG A 1 296 ? -29.031 -30.375 -27.094 1 30.47 296 ARG A CA 1
ATOM 2296 C C . ARG A 1 296 ? -30.109 -30.438 -26.031 1 30.47 296 ARG A C 1
ATOM 2298 O O . ARG A 1 296 ? -29.859 -30.875 -24.906 1 30.47 296 ARG A O 1
ATOM 2305 N N . MET B 1 1 ? 10.281 7.105 25.25 1 45.59 1 MET B N 1
ATOM 2306 C CA . MET B 1 1 ? 9.062 7.469 24.531 1 45.59 1 MET B CA 1
ATOM 2307 C C . MET B 1 1 ? 9.211 8.844 23.891 1 45.59 1 MET B C 1
ATOM 2309 O O . MET B 1 1 ? 9.688 9.781 24.516 1 45.59 1 MET B O 1
ATOM 2313 N N . GLY B 1 2 ? 9.18 8.875 22.5 1 52.53 2 GLY B N 1
ATOM 2314 C CA . GLY B 1 2 ? 9.336 10.172 21.844 1 52.53 2 GLY B CA 1
ATOM 2315 C C . GLY B 1 2 ? 8.32 11.195 22.312 1 52.53 2 GLY B C 1
ATOM 2316 O O . GLY B 1 2 ? 7.238 10.844 22.781 1 52.53 2 GLY B O 1
ATOM 2317 N N . LYS B 1 3 ? 8.711 12.398 22.547 1 58.5 3 LYS B N 1
ATOM 2318 C CA . LYS B 1 3 ? 7.926 13.508 23.078 1 58.5 3 LYS B CA 1
ATOM 2319 C C . LYS B 1 3 ? 6.562 13.594 22.391 1 58.5 3 LYS B C 1
ATOM 2321 O O . LYS B 1 3 ? 5.57 13.969 23.016 1 58.5 3 LYS B O 1
ATOM 2326 N N . THR B 1 4 ? 6.473 13.102 21.203 1 54.78 4 THR B N 1
ATOM 2327 C CA . THR B 1 4 ? 5.227 13.141 20.453 1 54.78 4 THR B CA 1
ATOM 2328 C C . THR B 1 4 ? 4.176 12.234 21.078 1 54.78 4 THR B C 1
ATOM 2330 O O . THR B 1 4 ? 3.018 12.633 21.234 1 54.78 4 THR B O 1
ATOM 2333 N N . LEU B 1 5 ? 4.605 11.133 21.5 1 54.69 5 LEU B N 1
ATOM 2334 C CA . LEU B 1 5 ? 3.656 10.188 22.078 1 54.69 5 LEU B CA 1
ATOM 2335 C C . LEU B 1 5 ? 3.166 10.68 23.438 1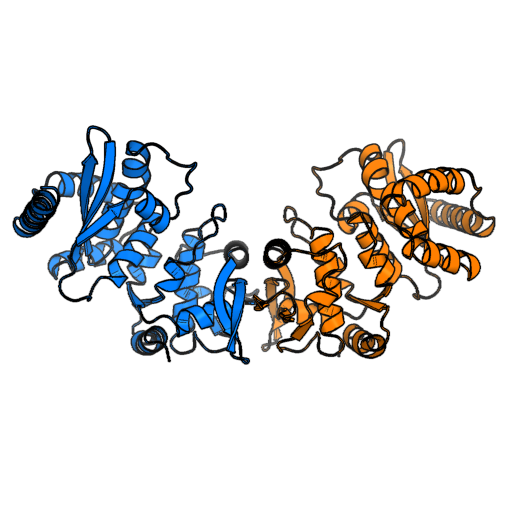 54.69 5 LEU B C 1
ATOM 2337 O O . LEU B 1 5 ? 2.002 10.477 23.797 1 54.69 5 LEU B O 1
ATOM 2341 N N . GLU B 1 6 ? 4.027 11.312 24.094 1 61.5 6 GLU B N 1
ATOM 2342 C CA . GLU B 1 6 ? 3.664 11.875 25.391 1 61.5 6 GLU B CA 1
ATOM 2343 C C . GLU B 1 6 ? 2.613 12.969 25.25 1 61.5 6 GLU B C 1
ATOM 2345 O O . GLU B 1 6 ? 1.641 13.008 26 1 61.5 6 GLU B O 1
ATOM 2350 N N . VAL B 1 7 ? 2.859 13.789 24.312 1 58.03 7 VAL B N 1
ATOM 2351 C CA . VAL B 1 7 ? 1.944 14.898 24.094 1 58.03 7 VAL B CA 1
ATOM 2352 C C . VAL B 1 7 ? 0.6 14.383 23.594 1 58.03 7 VAL B C 1
ATOM 2354 O O . VAL B 1 7 ? -0.455 14.875 23.984 1 58.03 7 VAL B O 1
ATOM 2357 N N . THR B 1 8 ? 0.642 13.383 22.781 1 51.88 8 THR B N 1
ATOM 2358 C CA . THR B 1 8 ? -0.587 12.773 22.281 1 51.88 8 THR B CA 1
ATOM 2359 C C . THR B 1 8 ? -1.411 12.203 23.438 1 51.88 8 THR B C 1
ATOM 2361 O O . THR B 1 8 ? -2.635 12.344 23.453 1 51.88 8 THR B O 1
ATOM 2364 N N . ALA B 1 9 ? -0.761 11.609 24.25 1 55.72 9 ALA B N 1
ATOM 2365 C CA . ALA B 1 9 ? -1.427 11.047 25.422 1 55.72 9 ALA B CA 1
ATOM 2366 C C . ALA B 1 9 ? -2.059 12.148 26.281 1 55.72 9 ALA B C 1
ATOM 2368 O O . ALA B 1 9 ? -3.178 12 26.766 1 55.72 9 ALA B O 1
ATOM 2369 N N . ASP B 1 10 ? -1.301 13.203 26.453 1 53.97 10 ASP B N 1
ATOM 2370 C CA . ASP B 1 10 ? -1.753 14.312 27.297 1 53.97 10 ASP B CA 1
ATOM 2371 C C . ASP B 1 10 ? -2.928 15.047 26.641 1 53.97 10 ASP B C 1
ATOM 2373 O O . ASP B 1 10 ? -3.863 15.461 27.328 1 53.97 10 ASP B O 1
ATOM 2377 N N . ARG B 1 11 ? -2.846 15.047 25.391 1 51.47 11 ARG B N 1
ATOM 2378 C CA . ARG B 1 11 ? -3.834 15.875 24.703 1 51.47 11 ARG B CA 1
ATOM 2379 C C . ARG B 1 11 ? -5 15.031 24.203 1 51.47 11 ARG B C 1
ATOM 2381 O O . ARG B 1 11 ? -5.977 15.562 23.672 1 51.47 11 ARG B O 1
ATOM 2388 N N . SER B 1 12 ? -4.793 13.75 24.375 1 51.78 12 SER B N 1
ATOM 2389 C CA . SER B 1 12 ? -5.867 12.852 23.969 1 51.78 12 SER B CA 1
ATOM 2390 C C . SER B 1 12 ? -7.168 13.18 24.703 1 51.78 12 SER B C 1
ATOM 2392 O O . SER B 1 12 ? -8.258 12.891 24.203 1 51.78 12 SER B O 1
ATOM 2394 N N . ALA B 1 13 ? -6.941 13.883 25.812 1 47.78 13 ALA B N 1
ATOM 2395 C CA . ALA B 1 13 ? -8.102 14.258 26.625 1 47.78 13 ALA B CA 1
ATOM 2396 C C . ALA B 1 13 ? -8.758 15.531 26.078 1 47.78 13 ALA B C 1
ATOM 2398 O O . ALA B 1 13 ? -9.93 15.789 26.344 1 47.78 13 ALA B O 1
ATOM 2399 N N . SER B 1 14 ? -7.84 16.312 25.375 1 50.59 14 SER B N 1
ATOM 2400 C CA . SER B 1 14 ? -8.438 17.5 24.781 1 50.59 14 SER B CA 1
ATOM 2401 C C . SER B 1 14 ? -9.219 17.156 23.516 1 50.59 14 SER B C 1
ATOM 2403 O O . SER B 1 14 ? -8.68 16.562 22.594 1 50.59 14 SER B O 1
ATOM 2405 N N . ILE B 1 15 ? -10.5 17.281 23.578 1 46.84 15 ILE B N 1
ATOM 2406 C CA . ILE B 1 15 ? -11.422 16.906 22.516 1 46.84 15 ILE B CA 1
ATOM 2407 C C . ILE B 1 15 ? -11.055 17.641 21.234 1 46.84 15 ILE B C 1
ATOM 2409 O O . ILE B 1 15 ? -11.266 17.109 20.125 1 46.84 15 ILE B O 1
ATOM 2413 N N . ASP B 1 16 ? -10.281 18.656 21.328 1 60.53 16 ASP B N 1
ATOM 2414 C CA . ASP B 1 16 ? -10.211 19.531 20.156 1 60.53 16 ASP B CA 1
ATOM 2415 C C . ASP B 1 16 ? -8.812 19.547 19.562 1 60.53 16 ASP B C 1
ATOM 2417 O O . ASP B 1 16 ? -8.555 20.234 18.562 1 60.53 16 ASP B O 1
ATOM 2421 N N . ASP B 1 17 ? -7.879 18.797 20.094 1 59.22 17 ASP B N 1
ATOM 2422 C CA . ASP B 1 17 ? -6.496 18.906 19.641 1 59.22 17 ASP B CA 1
ATOM 2423 C C . ASP B 1 17 ? -6.074 17.672 18.844 1 59.22 17 ASP B C 1
ATOM 2425 O O . ASP B 1 17 ? -6.5 16.547 19.156 1 59.22 17 ASP B O 1
ATOM 2429 N N . LEU B 1 18 ? -5.383 17.969 17.734 1 66.94 18 LEU B N 1
ATOM 2430 C CA . LEU B 1 18 ? -4.688 16.922 16.984 1 66.94 18 LEU B CA 1
ATOM 2431 C C . LEU B 1 18 ? -3.178 17.047 17.156 1 66.94 18 LEU B C 1
ATOM 2433 O O . LEU B 1 18 ? -2.662 18.141 17.391 1 66.94 18 LEU B O 1
ATOM 2437 N N . VAL B 1 19 ? -2.525 15.961 17.312 1 57.16 19 VAL B N 1
ATOM 2438 C CA . VAL B 1 19 ? -1.066 15.969 17.375 1 57.16 19 VAL B CA 1
ATOM 2439 C C . VAL B 1 19 ? -0.488 15.352 16.109 1 57.16 19 VAL B C 1
ATOM 2441 O O . VAL B 1 19 ? -0.949 14.297 15.656 1 57.16 19 VAL B O 1
ATOM 2444 N N . ALA B 1 20 ? 0.335 16.062 15.398 1 66.19 20 ALA B N 1
ATOM 2445 C CA . ALA B 1 20 ? 1.008 15.555 14.211 1 66.19 20 ALA B CA 1
ATOM 2446 C C . ALA B 1 20 ? 2.514 15.453 14.43 1 66.19 20 ALA B C 1
ATOM 2448 O O . ALA B 1 20 ? 3.137 16.375 14.953 1 66.19 20 ALA B O 1
ATOM 2449 N N . ALA B 1 21 ? 3.049 14.281 14.133 1 59.12 21 ALA B N 1
ATOM 2450 C CA . ALA B 1 21 ? 4.496 14.086 14.18 1 59.12 21 ALA B CA 1
ATOM 2451 C C . ALA B 1 21 ? 5.18 14.805 13.023 1 59.12 21 ALA B C 1
ATOM 2453 O O . ALA B 1 21 ? 4.754 14.695 11.875 1 59.12 21 ALA B O 1
ATOM 2454 N N . GLY B 1 22 ? 6.086 15.641 13.328 1 58.5 22 GLY B N 1
ATOM 2455 C CA . GLY B 1 22 ? 6.816 16.391 12.32 1 58.5 22 GLY B CA 1
ATOM 2456 C C . GLY B 1 22 ? 7.406 15.516 11.234 1 58.5 22 GLY B C 1
ATOM 2457 O O . GLY B 1 22 ? 7.434 15.906 10.062 1 58.5 22 GLY B O 1
ATOM 2458 N N . GLU B 1 23 ? 7.797 14.391 11.641 1 59.78 23 GLU B N 1
ATOM 2459 C CA . GLU B 1 23 ? 8.445 13.477 10.703 1 59.78 23 GLU B CA 1
ATOM 2460 C C . GLU B 1 23 ? 7.469 12.992 9.641 1 59.78 23 GLU B C 1
ATOM 2462 O O . GLU B 1 23 ? 7.875 12.664 8.523 1 59.78 23 GLU B O 1
ATOM 2467 N N . LEU B 1 24 ? 6.258 12.891 10 1 59.59 24 LEU B N 1
ATOM 2468 C CA . LEU B 1 24 ? 5.246 12.477 9.031 1 59.59 24 LEU B CA 1
ATOM 2469 C C . LEU B 1 24 ? 5.059 13.539 7.957 1 59.59 24 LEU B C 1
ATOM 2471 O O . LEU B 1 24 ? 4.777 13.219 6.801 1 59.59 24 LEU B O 1
ATOM 2475 N N . LEU B 1 25 ? 5.266 14.641 8.43 1 56.94 25 LEU B N 1
ATOM 2476 C CA . LEU B 1 25 ? 5.105 15.781 7.535 1 56.94 25 LEU B CA 1
ATOM 2477 C C . LEU B 1 25 ? 6.242 15.836 6.52 1 56.94 25 LEU B C 1
ATOM 2479 O O . LEU B 1 25 ? 6.066 16.359 5.414 1 56.94 25 LEU B O 1
ATOM 2483 N N . ASP B 1 26 ? 7.297 15.273 7.012 1 55.94 26 ASP B N 1
ATOM 2484 C CA . ASP B 1 26 ? 8.5 15.258 6.184 1 55.94 26 ASP B CA 1
ATOM 2485 C C . ASP B 1 26 ? 8.578 13.977 5.355 1 55.94 26 ASP B C 1
ATOM 2487 O O . ASP B 1 26 ? 9.555 13.766 4.633 1 55.94 26 ASP B O 1
ATOM 2491 N N . MET B 1 27 ? 7.762 13.188 5.68 1 53 27 MET B N 1
ATOM 2492 C CA . MET B 1 27 ? 7.84 11.914 4.969 1 53 27 MET B CA 1
ATOM 2493 C C . MET B 1 27 ? 7.965 12.133 3.465 1 53 27 MET B C 1
ATOM 2495 O O . MET B 1 27 ? 7.199 12.906 2.881 1 53 27 MET B O 1
ATOM 2499 N N . ARG B 1 28 ? 9.289 12.219 3.094 1 47.47 28 ARG B N 1
ATOM 2500 C CA . ARG B 1 28 ? 9.625 12.414 1.687 1 47.47 28 ARG B CA 1
ATOM 2501 C C . ARG B 1 28 ? 8.781 11.5 0.797 1 47.47 28 ARG B C 1
ATOM 2503 O O . ARG B 1 28 ? 8.859 10.273 0.912 1 47.47 28 ARG B O 1
ATOM 2510 N N . PHE B 1 29 ? 7.625 12.047 0.512 1 50.72 29 PHE B N 1
ATOM 2511 C CA . PHE B 1 29 ? 6.898 11.352 -0.547 1 50.72 29 PHE B CA 1
ATOM 2512 C C . PHE B 1 29 ? 7.766 11.211 -1.795 1 50.72 29 PHE B C 1
ATOM 2514 O O . PHE B 1 29 ? 8.555 12.109 -2.115 1 50.72 29 PHE B O 1
ATOM 2521 N N . GLN B 1 30 ? 8.375 10.055 -1.927 1 48.22 30 GLN B N 1
ATOM 2522 C CA . GLN B 1 30 ? 9.188 9.867 -3.127 1 48.22 30 GLN B CA 1
ATOM 2523 C C . GLN B 1 30 ? 8.703 10.758 -4.266 1 48.22 30 GLN B C 1
ATOM 2525 O O . GLN B 1 30 ? 7.504 11.039 -4.367 1 48.22 30 GLN B O 1
ATOM 2530 N N . PRO B 1 31 ? 9.734 11.359 -4.855 1 45.44 31 PRO B N 1
ATOM 2531 C CA . PRO B 1 31 ? 9.352 12.07 -6.078 1 45.44 31 PRO B CA 1
ATOM 2532 C C . PRO B 1 31 ? 8.43 11.25 -6.973 1 45.44 31 PRO B C 1
ATOM 2534 O O . PRO B 1 31 ? 8.695 10.07 -7.23 1 45.44 31 PRO B O 1
ATOM 2537 N N . GLY B 1 32 ? 7.191 11.672 -7.203 1 46.59 32 GLY B N 1
ATOM 2538 C CA . GLY B 1 32 ? 6.219 11.008 -8.055 1 46.59 32 GLY B CA 1
ATOM 2539 C C . GLY B 1 32 ? 5.082 10.375 -7.277 1 46.59 32 GLY B C 1
ATOM 2540 O O . GLY B 1 32 ? 4.094 9.93 -7.863 1 46.59 32 GLY B O 1
ATOM 2541 N N . ARG B 1 33 ? 5.539 10.07 -6.082 1 53.56 33 ARG B N 1
ATOM 2542 C CA . ARG B 1 33 ? 4.398 9.477 -5.391 1 53.56 33 ARG B CA 1
ATOM 2543 C C . ARG B 1 33 ? 3.551 10.555 -4.715 1 53.56 33 ARG B C 1
ATOM 2545 O O . ARG B 1 33 ? 4.074 11.586 -4.285 1 53.56 33 ARG B O 1
ATOM 2552 N N . SER B 1 34 ? 2.305 10.438 -4.934 1 55.22 34 SER B N 1
ATOM 2553 C CA . SER B 1 34 ? 1.305 11.445 -4.617 1 55.22 34 SER B CA 1
ATOM 2554 C C . SER B 1 34 ? 1.167 11.633 -3.107 1 55.22 34 SER B C 1
ATOM 2556 O O . SER B 1 34 ? 1.32 10.68 -2.342 1 55.22 34 SER B O 1
ATOM 2558 N N . SER B 1 35 ? 1.348 12.867 -2.676 1 70.75 35 SER B N 1
ATOM 2559 C CA . SER B 1 35 ? 0.927 13.297 -1.346 1 70.75 35 SER B CA 1
ATOM 2560 C C . SER B 1 35 ? -0.517 12.891 -1.065 1 70.75 35 SER B C 1
ATOM 2562 O O . SER B 1 35 ? -1.271 12.578 -1.99 1 70.75 35 SER B O 1
ATOM 2564 N N . LEU B 1 36 ? -0.735 12.648 0.19 1 82.81 36 LEU B N 1
ATOM 2565 C CA . LEU B 1 36 ? -2.096 12.32 0.601 1 82.81 36 LEU B CA 1
ATOM 2566 C C . LEU B 1 36 ? -3.082 13.367 0.106 1 82.81 36 LEU B C 1
ATOM 2568 O O . LEU B 1 36 ? -2.789 14.57 0.144 1 82.81 36 LEU B O 1
ATOM 2572 N N . SER B 1 37 ? -4.18 12.914 -0.378 1 88 37 SER B N 1
ATOM 2573 C CA . SER B 1 37 ? -5.289 13.844 -0.563 1 88 37 SER B CA 1
ATOM 2574 C C . SER B 1 37 ? -5.699 14.484 0.758 1 88 37 SER B C 1
ATOM 2576 O O . SER B 1 37 ? -5.297 14.023 1.829 1 88 37 SER B O 1
ATOM 2578 N N . LEU B 1 38 ? -6.426 15.531 0.627 1 89.94 38 LEU B N 1
ATOM 2579 C CA . LEU B 1 38 ? -6.902 16.219 1.827 1 89.94 38 LEU B CA 1
ATOM 2580 C C . LEU B 1 38 ? -7.719 15.266 2.699 1 89.94 38 LEU B C 1
ATOM 2582 O O . LEU B 1 38 ? -7.527 15.211 3.916 1 89.94 38 LEU B O 1
ATOM 2586 N N . ARG B 1 39 ? -8.586 14.477 2.1 1 89.62 39 ARG B N 1
ATOM 2587 C CA . ARG B 1 39 ? -9.438 13.555 2.844 1 89.62 39 ARG B CA 1
ATOM 2588 C C . ARG B 1 39 ? -8.602 12.492 3.555 1 89.62 39 ARG B C 1
ATOM 2590 O O . ARG B 1 39 ? -8.867 12.156 4.707 1 89.62 39 ARG B O 1
ATOM 2597 N N . ALA B 1 40 ? -7.645 12.023 2.887 1 89.69 40 ALA B N 1
ATOM 2598 C CA . ALA B 1 40 ? -6.773 11.008 3.479 1 89.69 40 ALA B CA 1
ATOM 2599 C C . ALA B 1 40 ? -5.961 11.594 4.633 1 89.69 40 ALA B C 1
ATOM 2601 O O . ALA B 1 40 ? -5.777 10.938 5.66 1 89.69 40 ALA B O 1
ATOM 2602 N N . ALA B 1 41 ? -5.492 12.773 4.422 1 89.19 41 ALA B N 1
ATOM 2603 C CA . ALA B 1 41 ? -4.738 13.438 5.484 1 89.19 41 ALA B CA 1
ATOM 2604 C C . ALA B 1 41 ? -5.609 13.664 6.715 1 89.19 41 ALA B C 1
ATOM 2606 O O . ALA B 1 41 ? -5.164 13.445 7.848 1 89.19 41 ALA B O 1
ATOM 2607 N N . LYS B 1 42 ? -6.777 14.117 6.512 1 88.94 42 LYS B N 1
ATOM 2608 C CA . LYS B 1 42 ? -7.719 14.32 7.609 1 88.94 42 LYS B CA 1
ATOM 2609 C C . LYS B 1 42 ? -8 13.008 8.336 1 88.94 42 LYS B C 1
ATOM 2611 O O . LYS B 1 42 ? -8.039 12.969 9.57 1 88.94 42 LYS B O 1
ATOM 2616 N N . LEU B 1 43 ? -8.195 11.992 7.566 1 90.69 43 LEU B N 1
ATOM 2617 C CA . LEU B 1 43 ? -8.438 10.695 8.18 1 90.69 43 LEU B CA 1
ATOM 2618 C C . LEU B 1 43 ? -7.23 10.25 9 1 90.69 43 LEU B C 1
ATOM 2620 O O . LEU B 1 43 ? -7.391 9.727 10.109 1 90.69 43 LEU B O 1
ATOM 2624 N N . LEU B 1 44 ? -6.086 10.43 8.461 1 90.31 44 LEU B N 1
ATOM 2625 C CA . LEU B 1 44 ? -4.879 10.07 9.195 1 90.31 44 LEU B CA 1
ATOM 2626 C C . LEU B 1 44 ? -4.824 10.797 10.539 1 90.31 44 LEU B C 1
ATOM 2628 O O . LEU B 1 44 ? -4.547 10.18 11.57 1 90.31 44 LEU B O 1
ATOM 2632 N N . HIS B 1 45 ? -5.098 12.039 10.484 1 88.31 45 HIS B N 1
ATOM 2633 C CA . HIS B 1 45 ? -5.125 12.805 11.719 1 88.31 45 HIS B CA 1
ATOM 2634 C C . HIS B 1 45 ? -6.145 12.234 12.703 1 88.31 45 HIS B C 1
ATOM 2636 O O . HIS B 1 45 ? -5.867 12.125 13.898 1 88.31 45 HIS B O 1
ATOM 2642 N N . ALA B 1 46 ? -7.289 11.914 12.219 1 88.56 46 ALA B N 1
ATOM 2643 C CA . ALA B 1 46 ? -8.344 11.359 13.062 1 88.56 46 ALA B CA 1
ATOM 2644 C C . ALA B 1 46 ? -7.914 10.031 13.672 1 88.56 46 ALA B C 1
ATOM 2646 O O . ALA B 1 46 ? -8.164 9.773 14.852 1 88.56 46 ALA B O 1
ATOM 2647 N N . LEU B 1 47 ? -7.297 9.219 12.914 1 92.5 47 LEU B N 1
ATOM 2648 C CA . LEU B 1 47 ? -6.879 7.895 13.367 1 92.5 47 LEU B CA 1
ATOM 2649 C C . LEU B 1 47 ? -5.781 8 14.422 1 92.5 47 LEU B C 1
ATOM 2651 O O . LEU B 1 47 ? -5.828 7.316 15.445 1 92.5 47 LEU B O 1
ATOM 2655 N N . VAL B 1 48 ? -4.855 8.836 14.141 1 89.5 48 VAL B N 1
ATOM 2656 C CA . VAL B 1 48 ? -3.76 9.023 15.094 1 89.5 48 VAL B CA 1
ATOM 2657 C C . VAL B 1 48 ? -4.297 9.586 16.406 1 89.5 48 VAL B C 1
ATOM 2659 O O . VAL B 1 48 ? -3.889 9.164 17.484 1 89.5 48 VAL B O 1
ATOM 2662 N N . ARG B 1 49 ? -5.172 10.492 16.281 1 86.31 49 ARG B N 1
ATOM 2663 C CA . ARG B 1 49 ? -5.797 11.055 17.469 1 86.31 49 ARG B CA 1
ATOM 2664 C C . ARG B 1 49 ? -6.527 9.984 18.266 1 86.31 49 ARG B C 1
ATOM 2666 O O . ARG B 1 49 ? -6.414 9.922 19.5 1 86.31 49 ARG B O 1
ATOM 2673 N N . ALA B 1 50 ? -7.273 9.18 17.625 1 89.56 50 ALA B N 1
ATOM 2674 C CA . ALA B 1 50 ? -8.031 8.117 18.281 1 89.56 50 ALA B CA 1
ATOM 2675 C C . ALA B 1 50 ? -7.105 7.125 18.969 1 89.56 50 ALA B C 1
ATOM 2677 O O . ALA B 1 50 ? -7.438 6.59 20.031 1 89.56 50 ALA B O 1
ATOM 2678 N N . ALA B 1 51 ? -5.98 6.883 18.328 1 91.56 51 ALA B N 1
ATOM 2679 C CA . ALA B 1 51 ? -5 5.992 18.938 1 91.56 51 ALA B CA 1
ATOM 2680 C C . ALA B 1 51 ? -4.406 6.609 20.203 1 91.56 51 ALA B C 1
ATOM 2682 O O . ALA B 1 51 ? -4.043 5.895 21.141 1 91.56 51 ALA B O 1
ATOM 2683 N N . GLY B 1 52 ? -4.227 7.953 20.141 1 85.06 52 GLY B N 1
ATOM 2684 C CA . GLY B 1 52 ? -3.789 8.695 21.328 1 85.06 52 GLY B CA 1
ATOM 2685 C C . GLY B 1 52 ? -2.404 8.289 21.797 1 85.06 52 GLY B C 1
ATOM 2686 O O . GLY B 1 52 ? -1.467 8.211 21 1 85.06 52 GLY B O 1
ATOM 2687 N N . ALA B 1 53 ? -2.285 8.031 23.125 1 82.94 53 ALA B N 1
ATOM 2688 C CA . ALA B 1 53 ? -1.008 7.703 23.75 1 82.94 53 ALA B CA 1
ATOM 2689 C C . ALA B 1 53 ? -0.501 6.34 23.281 1 82.94 53 ALA B C 1
ATOM 2691 O O . ALA B 1 53 ? 0.698 6.059 23.359 1 82.94 53 ALA B O 1
ATOM 2692 N N . ASP B 1 54 ? -1.422 5.566 22.75 1 91.06 54 ASP B N 1
ATOM 2693 C CA . ASP B 1 54 ? -1.076 4.203 22.359 1 91.06 54 ASP B CA 1
ATOM 2694 C C . ASP B 1 54 ? -0.665 4.141 20.891 1 91.06 54 ASP B C 1
ATOM 2696 O O . ASP B 1 54 ? -0.431 3.055 20.359 1 91.06 54 ASP B O 1
ATOM 2700 N N . ALA B 1 55 ? -0.534 5.312 20.203 1 88.69 55 ALA B N 1
ATOM 2701 C CA . ALA B 1 55 ? -0.263 5.367 18.766 1 88.69 55 ALA B CA 1
ATOM 2702 C C . ALA B 1 55 ? 1.062 4.688 18.438 1 88.69 55 ALA B C 1
ATOM 2704 O O . ALA B 1 55 ? 1.252 4.199 17.312 1 88.69 55 ALA B O 1
ATOM 2705 N N . GLY B 1 56 ? 1.932 4.582 19.375 1 89.06 56 GLY B N 1
ATOM 2706 C CA . GLY B 1 56 ? 3.229 3.967 19.125 1 89.06 56 GLY B CA 1
ATOM 2707 C C . GLY B 1 56 ? 3.246 2.479 19.422 1 89.06 56 GLY B C 1
ATOM 2708 O O . GLY B 1 56 ? 4.246 1.804 19.172 1 89.06 56 GLY B O 1
ATOM 2709 N N . LEU B 1 57 ? 2.197 1.916 19.859 1 92.62 57 LEU B N 1
ATOM 2710 C CA . LEU B 1 57 ? 2.139 0.518 20.266 1 92.62 57 LEU B CA 1
ATOM 2711 C C . LEU B 1 57 ? 1.596 -0.358 19.141 1 92.62 57 LEU B C 1
ATOM 2713 O O . LEU B 1 57 ? 0.771 0.091 18.344 1 92.62 57 LEU B O 1
ATOM 2717 N N . PRO B 1 58 ? 2.074 -1.573 19.125 1 93.44 58 PRO B N 1
ATOM 2718 C CA . PRO B 1 58 ? 1.558 -2.527 18.141 1 93.44 58 PRO B CA 1
ATOM 2719 C C . PRO B 1 58 ? 0.207 -3.117 18.547 1 93.44 58 PRO B C 1
ATOM 2721 O O . PRO B 1 58 ? 0.136 -4.273 18.969 1 93.44 58 PRO B O 1
ATOM 2724 N N . LYS B 1 59 ? -0.847 -2.4 18.375 1 95.06 59 LYS B N 1
ATOM 2725 C CA . LYS B 1 59 ? -2.17 -2.885 18.75 1 95.06 59 LYS B CA 1
ATOM 2726 C C . LYS B 1 59 ? -3.236 -2.406 17.766 1 95.06 59 LYS B C 1
ATOM 2728 O O . LYS B 1 59 ? -2.984 -1.51 16.969 1 95.06 59 LYS B O 1
ATOM 2733 N N . VAL B 1 60 ? -4.367 -3.047 17.875 1 95.88 60 VAL B N 1
ATOM 2734 C CA . VAL B 1 60 ? -5.531 -2.662 17.078 1 95.88 60 VAL B CA 1
ATOM 2735 C C . VAL B 1 60 ? -6.25 -1.498 17.75 1 95.88 60 VAL B C 1
ATOM 2737 O O . VAL B 1 60 ? -6.566 -1.562 18.938 1 95.88 60 VAL B O 1
ATOM 2740 N N . HIS B 1 61 ? -6.426 -0.413 17.047 1 97 61 HIS B N 1
ATOM 2741 C CA . HIS B 1 61 ? -7.184 0.74 17.531 1 97 61 HIS B CA 1
ATOM 2742 C C . HIS B 1 61 ? -8.586 0.761 16.938 1 97 61 HIS B C 1
ATOM 2744 O O . HIS B 1 61 ? -8.859 0.075 15.945 1 97 61 HIS B O 1
ATOM 2750 N N . ARG B 1 62 ? -9.43 1.562 17.547 1 95.56 62 ARG B N 1
ATOM 2751 C CA . ARG B 1 62 ? -10.82 1.616 17.109 1 95.56 62 ARG B CA 1
ATOM 2752 C C . ARG B 1 62 ? -11.328 3.055 17.078 1 95.56 62 ARG B C 1
ATOM 2754 O O . ARG B 1 62 ? -10.906 3.889 17.875 1 95.56 62 ARG B O 1
ATOM 2761 N N . ILE B 1 63 ? -12.172 3.305 16.172 1 93.62 63 ILE B N 1
ATOM 2762 C CA . ILE B 1 63 ? -12.859 4.586 16.078 1 93.62 63 ILE B CA 1
ATOM 2763 C C . ILE B 1 63 ? -14.266 4.375 15.523 1 93.62 63 ILE B C 1
ATOM 2765 O O . ILE B 1 63 ? -14.453 3.609 14.57 1 93.62 63 ILE B O 1
ATOM 2769 N N . ALA B 1 64 ? -15.188 5.012 16.156 1 92.62 64 ALA B N 1
ATOM 2770 C CA . ALA B 1 64 ? -16.562 4.938 15.664 1 92.62 64 ALA B CA 1
ATOM 2771 C C . ALA B 1 64 ? -16.688 5.586 14.289 1 92.62 64 ALA B C 1
ATOM 2773 O O . ALA B 1 64 ? -16.109 6.656 14.047 1 92.62 64 ALA B O 1
ATOM 2774 N N . LEU B 1 65 ? -17.438 4.918 13.352 1 89.88 65 LEU B N 1
ATOM 2775 C CA . LEU B 1 65 ? -17.625 5.461 12.016 1 89.88 65 LEU B CA 1
ATOM 2776 C C . LEU B 1 65 ? -18.281 6.832 12.07 1 89.88 65 LEU B C 1
ATOM 2778 O O . LEU B 1 65 ? -18.016 7.691 11.227 1 89.88 65 LEU B O 1
ATOM 2782 N N . SER B 1 66 ? -19.078 7.082 13.062 1 86 66 SER B N 1
ATOM 2783 C CA . SER B 1 66 ? -19.75 8.359 13.242 1 86 66 SER B CA 1
ATOM 2784 C C . SER B 1 66 ? -18.75 9.477 13.516 1 86 66 SER B C 1
ATOM 2786 O O . SER B 1 66 ? -19.016 10.648 13.227 1 86 66 SER B O 1
ATOM 2788 N N . LYS B 1 67 ? -17.641 9.148 14.031 1 82.88 67 LYS B N 1
ATOM 2789 C CA . LYS B 1 67 ? -16.609 10.141 14.367 1 82.88 67 LYS B CA 1
ATOM 2790 C C . LYS B 1 67 ? -15.773 10.492 13.148 1 82.88 67 LYS B C 1
ATOM 2792 O O . LYS B 1 67 ? -15.039 11.484 13.156 1 82.88 67 LYS B O 1
ATOM 2797 N N . LEU B 1 68 ? -15.844 9.641 12.148 1 80.5 68 LEU B N 1
ATOM 2798 C CA . LEU B 1 68 ? -15.117 9.906 10.914 1 80.5 68 LEU B CA 1
ATOM 2799 C C . LEU B 1 68 ? -15.906 10.867 10.023 1 80.5 68 LEU B C 1
ATOM 2801 O O . LEU B 1 68 ? -15.359 11.414 9.062 1 80.5 68 LEU B O 1
ATOM 2805 N N . ASN B 1 69 ? -17.125 10.938 10.211 1 65.69 69 ASN B N 1
ATOM 2806 C CA . ASN B 1 69 ? -18.016 11.727 9.383 1 65.69 69 ASN B CA 1
ATOM 2807 C C . ASN B 1 69 ? -17.781 13.227 9.57 1 65.69 69 ASN B C 1
ATOM 2809 O O . ASN B 1 69 ? -18.734 13.977 9.82 1 65.69 69 ASN B O 1
ATOM 2813 N N . TYR B 1 70 ? -16.547 13.586 9.469 1 56.34 70 TYR B N 1
ATOM 2814 C CA . TYR B 1 70 ? -16.266 15.016 9.562 1 56.34 70 TYR B CA 1
ATOM 2815 C C . TYR B 1 70 ? -16.812 15.758 8.352 1 56.34 70 TYR B C 1
ATOM 2817 O O . TYR B 1 70 ? -17.109 16.953 8.438 1 56.34 70 TYR B O 1
ATOM 2825 N N . ASP B 1 71 ? -16.703 15.055 7.094 1 52.06 71 ASP B N 1
ATOM 2826 C CA . ASP B 1 71 ? -17.016 15.742 5.848 1 52.06 71 ASP B CA 1
ATOM 2827 C C . ASP B 1 71 ? -18.359 15.266 5.293 1 52.06 71 ASP B C 1
ATOM 2829 O O . ASP B 1 71 ? -18.531 15.109 4.082 1 52.06 71 ASP B O 1
ATOM 2833 N N . HIS B 1 72 ? -19.344 15.273 6.027 1 53.28 72 HIS B N 1
ATOM 2834 C CA . HIS B 1 72 ? -20.641 15.18 5.375 1 53.28 72 HIS B CA 1
ATOM 2835 C C . HIS B 1 72 ? -20.969 13.727 5.031 1 53.28 72 HIS B C 1
ATOM 2837 O O . HIS B 1 72 ? -21.484 13.445 3.941 1 53.28 72 HIS B O 1
ATOM 2843 N N . HIS B 1 73 ? -20.781 12.883 5.805 1 65.56 73 HIS B N 1
ATOM 2844 C CA . HIS B 1 73 ? -21.344 11.539 5.684 1 65.56 73 HIS B CA 1
ATOM 2845 C C . HIS B 1 73 ? -20.531 10.695 4.699 1 65.56 73 HIS B C 1
ATOM 2847 O O . HIS B 1 73 ? -20.938 10.531 3.545 1 65.56 73 HIS B O 1
ATOM 2853 N N . LEU B 1 74 ? -19.484 10.32 4.945 1 77.56 74 LEU B N 1
ATOM 2854 C CA . LEU B 1 74 ? -18.734 9.422 4.074 1 77.56 74 LEU B CA 1
ATOM 2855 C C . LEU B 1 74 ? -19.438 8.07 3.957 1 77.56 74 LEU B C 1
ATOM 2857 O O . LEU B 1 74 ? -19.812 7.469 4.969 1 77.56 74 LEU B O 1
ATOM 2861 N N . SER B 1 75 ? -19.734 7.801 2.74 1 84.31 75 SER B N 1
ATOM 2862 C CA . SER B 1 75 ? -20.234 6.453 2.5 1 84.31 75 SER B CA 1
ATOM 2863 C C . SER B 1 75 ? -19.188 5.398 2.826 1 84.31 75 SER B C 1
ATOM 2865 O O . SER B 1 75 ? -18.016 5.723 3.018 1 84.31 75 SER B O 1
ATOM 2867 N N . LYS B 1 76 ? -19.672 4.203 2.959 1 85.06 76 LYS B N 1
ATOM 2868 C CA . LYS B 1 76 ? -18.766 3.07 3.16 1 85.06 76 LYS B CA 1
ATOM 2869 C C . LYS B 1 76 ? -17.688 3.031 2.088 1 85.06 76 LYS B C 1
ATOM 2871 O O . LYS B 1 76 ? -16.5 2.908 2.4 1 85.06 76 LYS B O 1
ATOM 2876 N N . GLU B 1 77 ? -18.094 3.188 0.915 1 87.44 77 GLU B N 1
ATOM 2877 C CA . GLU B 1 77 ? -17.156 3.111 -0.202 1 87.44 77 GLU B CA 1
ATOM 2878 C C . GLU B 1 77 ? -16.141 4.258 -0.156 1 87.44 77 GLU B C 1
ATOM 2880 O O . GLU B 1 77 ? -14.977 4.07 -0.479 1 87.44 77 GLU B O 1
ATOM 2885 N N . GLU B 1 78 ? -16.562 5.387 0.247 1 88 78 GLU B N 1
ATOM 2886 C CA . GLU B 1 78 ? -15.656 6.531 0.33 1 88 78 GLU B CA 1
ATOM 2887 C C . GLU B 1 78 ? -14.594 6.316 1.403 1 88 78 GLU B C 1
ATOM 2889 O O . GLU B 1 78 ? -13.422 6.637 1.193 1 88 78 GLU B O 1
ATOM 2894 N N . VAL B 1 79 ? -15.016 5.793 2.5 1 89.25 79 VAL B N 1
ATOM 2895 C CA . VAL B 1 79 ? -14.07 5.512 3.57 1 89.25 79 VAL B CA 1
ATOM 2896 C C . VAL B 1 79 ? -13.023 4.508 3.086 1 89.25 79 VAL B C 1
ATOM 2898 O O . VAL B 1 79 ? -11.828 4.699 3.291 1 89.25 79 VAL B O 1
ATOM 2901 N N . LEU B 1 80 ? -13.508 3.529 2.428 1 89.31 80 LEU B N 1
ATOM 2902 C CA . LEU B 1 80 ? -12.602 2.486 1.963 1 89.31 80 LEU B CA 1
ATOM 2903 C C . LEU B 1 80 ? -11.664 3.02 0.887 1 89.31 80 LEU B C 1
ATOM 2905 O O . LEU B 1 80 ? -10.5 2.613 0.812 1 89.31 80 LEU B O 1
ATOM 2909 N N . ASP B 1 81 ? -12.164 3.891 0.094 1 89.81 81 ASP B N 1
ATOM 2910 C CA . ASP B 1 81 ? -11.312 4.527 -0.913 1 89.81 81 ASP B CA 1
ATOM 2911 C C . ASP B 1 81 ? -10.188 5.32 -0.261 1 89.81 81 ASP B C 1
ATOM 2913 O O . ASP B 1 81 ? -9.047 5.297 -0.734 1 89.81 81 ASP B O 1
ATOM 2917 N N . ILE B 1 82 ? -10.523 6.016 0.746 1 90.25 82 ILE B N 1
ATOM 2918 C CA . ILE B 1 82 ? -9.523 6.793 1.47 1 90.25 82 ILE B CA 1
ATOM 2919 C C . ILE B 1 82 ? -8.508 5.855 2.117 1 90.25 82 ILE B C 1
ATOM 2921 O O . ILE B 1 82 ? -7.301 6.109 2.068 1 90.25 82 ILE B O 1
ATOM 2925 N N . VAL B 1 83 ? -9.016 4.809 2.645 1 91.62 83 VAL B N 1
ATOM 2926 C CA . VAL B 1 83 ? -8.164 3.814 3.287 1 91.62 83 VAL B CA 1
ATOM 2927 C C . VAL B 1 83 ? -7.203 3.211 2.262 1 91.62 83 VAL B C 1
ATOM 2929 O O . VAL B 1 83 ? -6.008 3.078 2.523 1 91.62 83 VAL B O 1
ATOM 2932 N N . ARG B 1 84 ? -7.711 2.934 1.166 1 88.69 84 ARG B N 1
ATOM 2933 C CA . ARG B 1 84 ? -6.883 2.391 0.096 1 88.69 84 ARG B CA 1
ATOM 2934 C C . ARG B 1 84 ? -5.793 3.377 -0.307 1 88.69 84 ARG B C 1
ATOM 2936 O O . ARG B 1 84 ? -4.648 2.984 -0.547 1 88.69 84 ARG B O 1
ATOM 2943 N N . GLU B 1 85 ? -6.137 4.582 -0.407 1 87.44 85 GLU B N 1
ATOM 2944 C CA . GLU B 1 85 ? -5.152 5.617 -0.706 1 87.44 85 GLU B CA 1
ATOM 2945 C C . GLU B 1 85 ? -4.035 5.637 0.336 1 87.44 85 GLU B C 1
ATOM 2947 O O . GLU B 1 85 ? -2.861 5.785 -0.006 1 87.44 85 GLU B O 1
ATOM 2952 N N . MET B 1 86 ? -4.383 5.473 1.502 1 89.38 86 MET B N 1
ATOM 2953 C CA . MET B 1 86 ? -3.422 5.527 2.6 1 89.38 86 MET B CA 1
ATOM 2954 C C . MET B 1 86 ? -2.455 4.348 2.535 1 89.38 86 MET B C 1
ATOM 2956 O O . MET B 1 86 ? -1.277 4.488 2.871 1 89.38 86 MET B O 1
ATOM 2960 N N . PHE B 1 87 ? -2.969 3.217 2.125 1 87.06 87 PHE B N 1
ATOM 2961 C CA . PHE B 1 87 ? -2.088 2.068 1.945 1 87.06 87 PHE B CA 1
ATOM 2962 C C . PHE B 1 87 ? -1.07 2.332 0.842 1 87.06 87 PHE B C 1
ATOM 2964 O O . PHE B 1 87 ? 0.031 1.779 0.861 1 87.06 87 PHE B O 1
ATOM 2971 N N . GLY B 1 88 ? -1.428 3.172 -0.015 1 81.88 88 GLY B N 1
ATOM 2972 C CA . GLY B 1 88 ? -0.568 3.467 -1.15 1 81.88 88 GLY B CA 1
ATOM 2973 C C . GLY B 1 88 ? 0.558 4.426 -0.813 1 81.88 88 GLY B C 1
ATOM 2974 O O . GLY B 1 88 ? 1.504 4.578 -1.59 1 81.88 88 GLY B O 1
ATOM 2975 N N . VAL B 1 89 ? 0.475 5.023 0.276 1 83.69 89 VAL B N 1
ATOM 2976 C CA . VAL B 1 89 ? 1.541 5.922 0.707 1 83.69 89 VAL B CA 1
ATOM 2977 C C . VAL B 1 89 ? 2.623 5.129 1.435 1 83.69 89 VAL B C 1
ATOM 2979 O O . VAL B 1 89 ? 2.357 4.504 2.463 1 83.69 89 VAL B O 1
ATOM 2982 N N . ILE B 1 90 ? 3.779 5.203 0.893 1 85.75 90 ILE B N 1
ATOM 2983 C CA . ILE B 1 90 ? 4.879 4.418 1.444 1 85.75 90 ILE B CA 1
ATOM 2984 C C . ILE B 1 90 ? 5.84 5.332 2.197 1 85.75 90 ILE B C 1
ATOM 2986 O O . ILE B 1 90 ? 6.242 6.379 1.683 1 85.75 90 ILE B O 1
ATOM 2990 N N . VAL B 1 91 ? 6.172 4.965 3.424 1 84.56 91 VAL B N 1
ATOM 2991 C CA . VAL B 1 91 ? 7.117 5.676 4.277 1 84.56 91 VAL B CA 1
ATOM 2992 C C . VAL B 1 91 ? 8.43 4.902 4.344 1 84.56 91 VAL B C 1
ATOM 2994 O O . VAL B 1 91 ? 8.438 3.676 4.469 1 84.56 91 VAL B O 1
ATOM 2997 N N . GLU B 1 92 ? 9.516 5.652 4.211 1 85.44 92 GLU B N 1
ATOM 2998 C CA . GLU B 1 92 ? 10.844 5.055 4.316 1 85.44 92 GLU B CA 1
ATOM 2999 C C . GLU B 1 92 ? 11.664 5.723 5.414 1 85.44 92 GLU B C 1
ATOM 3001 O O . GLU B 1 92 ? 11.695 6.953 5.516 1 85.44 92 GLU B O 1
ATOM 3006 N N . LEU B 1 93 ? 12.328 4.91 6.293 1 85.31 93 LEU B N 1
ATOM 3007 C CA . LEU B 1 93 ? 13.148 5.387 7.395 1 85.31 93 LEU B CA 1
ATOM 3008 C C . LEU B 1 93 ? 14.492 4.66 7.422 1 85.31 93 LEU B C 1
ATOM 3010 O O . LEU B 1 93 ? 14.547 3.445 7.207 1 85.31 93 LEU B O 1
ATOM 3014 N N . GLN B 1 94 ? 15.484 5.488 7.641 1 87.25 94 GLN B N 1
ATOM 3015 C CA . GLN B 1 94 ? 16.75 4.852 7.984 1 87.25 94 GLN B CA 1
ATOM 3016 C C . GLN B 1 94 ? 16.797 4.469 9.461 1 87.25 94 GLN B C 1
ATOM 3018 O O . GLN B 1 94 ? 16.531 5.305 10.328 1 87.25 94 GLN B O 1
ATOM 3023 N N . VAL B 1 95 ? 17.062 3.217 9.695 1 88.25 95 VAL B N 1
ATOM 3024 C CA . VAL B 1 95 ? 17.047 2.74 11.07 1 88.25 95 VAL B CA 1
ATOM 3025 C C . VAL B 1 95 ? 18.312 1.929 11.352 1 88.25 95 VAL B C 1
ATOM 3027 O O . VAL B 1 95 ? 19.094 1.669 10.445 1 88.25 95 VAL B O 1
ATOM 3030 N N . VAL B 1 96 ? 18.531 1.755 12.656 1 88.94 96 VAL B N 1
ATOM 3031 C CA . VAL B 1 96 ? 19.562 0.817 13.102 1 88.94 96 VAL B CA 1
ATOM 3032 C C . VAL B 1 96 ? 18.906 -0.458 13.625 1 88.94 96 VAL B C 1
ATOM 3034 O O . VAL B 1 96 ? 18.047 -0.404 14.516 1 88.94 96 VAL B O 1
ATOM 3037 N N . ASN B 1 97 ? 19.281 -1.568 13.039 1 82.69 97 ASN B N 1
ATOM 3038 C CA . ASN B 1 97 ? 18.609 -2.812 13.422 1 82.69 97 ASN B CA 1
ATOM 3039 C C . ASN B 1 97 ? 19.141 -3.338 14.75 1 82.69 97 ASN B C 1
ATOM 3041 O O . ASN B 1 97 ? 19.953 -2.691 15.398 1 82.69 97 ASN B O 1
ATOM 3045 N N . SER B 1 98 ? 18.5 -4.504 15.18 1 80 98 SER B N 1
ATOM 3046 C CA . SER B 1 98 ? 18.812 -5.086 16.484 1 80 98 SER B CA 1
ATOM 3047 C C . SER B 1 98 ? 20.281 -5.477 16.578 1 80 98 SER B C 1
ATOM 3049 O O . SER B 1 98 ? 20.828 -5.605 17.688 1 80 98 SER B O 1
ATOM 3051 N N . LYS B 1 99 ? 20.984 -5.621 15.484 1 85.06 99 LYS B N 1
ATOM 3052 C CA . LYS B 1 99 ? 22.391 -5.996 15.461 1 85.06 99 LYS B CA 1
ATOM 3053 C C . LYS B 1 99 ? 23.297 -4.766 15.352 1 85.06 99 LYS B C 1
ATOM 3055 O O . LYS B 1 99 ? 24.5 -4.887 15.117 1 85.06 99 LYS B O 1
ATOM 3060 N N . GLY B 1 100 ? 22.688 -3.602 15.367 1 87.62 100 GLY B N 1
ATOM 3061 C CA . GLY B 1 100 ? 23.438 -2.357 15.328 1 87.62 100 GLY B CA 1
ATOM 3062 C C . GLY B 1 100 ? 23.812 -1.928 13.922 1 87.62 100 GLY B C 1
ATOM 3063 O O . GLY B 1 100 ? 24.672 -1.074 13.742 1 87.62 100 GLY B O 1
ATOM 3064 N N . LYS B 1 101 ? 23.266 -2.572 13.031 1 90.81 101 LYS B N 1
ATOM 3065 C CA . LYS B 1 101 ? 23.578 -2.254 11.641 1 90.81 101 LYS B CA 1
ATOM 3066 C C . LYS B 1 101 ? 22.5 -1.357 11.023 1 90.81 101 LYS B C 1
ATOM 3068 O O . LYS B 1 101 ? 21.328 -1.425 11.414 1 90.81 101 LYS B O 1
ATOM 3073 N N . ARG B 1 102 ? 22.984 -0.57 10.062 1 93.44 102 ARG B N 1
ATOM 3074 C CA . ARG B 1 102 ? 22.078 0.329 9.375 1 93.44 102 ARG B CA 1
ATOM 3075 C C . ARG B 1 102 ? 21.109 -0.448 8.477 1 93.44 102 ARG B C 1
ATOM 3077 O O . ARG B 1 102 ? 21.5 -1.424 7.836 1 93.44 102 ARG B O 1
ATOM 3084 N N . ALA B 1 103 ? 19.891 -0.022 8.438 1 93.38 103 ALA B N 1
ATOM 3085 C CA . ALA B 1 103 ? 18.859 -0.649 7.621 1 93.38 103 ALA B CA 1
ATOM 3086 C C . ALA B 1 103 ? 17.844 0.385 7.113 1 93.38 103 ALA B C 1
ATOM 3088 O O . ALA B 1 103 ? 17.75 1.486 7.664 1 93.38 103 ALA B O 1
ATOM 3089 N N . THR B 1 104 ? 17.234 0.047 6.062 1 91.94 104 THR B N 1
ATOM 3090 C CA . THR B 1 104 ? 16.141 0.844 5.539 1 91.94 104 THR B CA 1
ATOM 3091 C C . THR B 1 104 ? 14.797 0.193 5.863 1 91.94 104 THR B C 1
ATOM 3093 O O . THR B 1 104 ? 14.555 -0.961 5.504 1 91.94 104 THR B O 1
ATOM 3096 N N . LYS B 1 105 ? 14.023 0.91 6.594 1 92.25 105 LYS B N 1
ATOM 3097 C CA . LYS B 1 105 ? 12.672 0.458 6.926 1 92.25 105 LYS B CA 1
ATOM 3098 C C . LYS B 1 105 ? 11.641 1.087 5.996 1 92.25 105 LYS B C 1
ATOM 3100 O O . LYS B 1 105 ? 11.664 2.297 5.766 1 92.25 105 LYS B O 1
ATOM 3105 N N . VAL B 1 106 ? 10.766 0.222 5.426 1 91.38 106 VAL B N 1
ATOM 3106 C CA . VAL B 1 106 ? 9.758 0.679 4.477 1 91.38 106 VAL B CA 1
ATOM 3107 C C . VAL B 1 106 ? 8.398 0.099 4.855 1 91.38 106 VAL B C 1
ATOM 3109 O O . VAL B 1 106 ? 8.297 -1.06 5.266 1 91.38 106 VAL B O 1
ATOM 3112 N N . GLY B 1 107 ? 7.348 0.909 4.711 1 92.38 107 GLY B N 1
ATOM 3113 C CA . GLY B 1 107 ? 6 0.428 4.969 1 92.38 107 GLY B CA 1
ATOM 3114 C C . GLY B 1 107 ? 4.93 1.464 4.68 1 92.38 107 GLY B C 1
ATOM 3115 O O . GLY B 1 107 ? 5.238 2.635 4.449 1 92.38 107 GLY B O 1
ATOM 3116 N N . PRO B 1 108 ? 3.717 0.966 4.609 1 90.94 108 PRO B N 1
ATOM 3117 C CA . PRO B 1 108 ? 2.596 1.896 4.461 1 90.94 108 PRO B CA 1
ATOM 3118 C C . PRO B 1 108 ? 2.242 2.611 5.766 1 90.94 108 PRO B C 1
ATOM 3120 O O . PRO B 1 108 ? 2.889 2.385 6.789 1 90.94 108 PRO B O 1
ATOM 3123 N N . LEU B 1 109 ? 1.246 3.482 5.691 1 91.62 109 LEU B N 1
ATOM 3124 C CA . LEU B 1 109 ? 0.806 4.195 6.887 1 91.62 109 LEU B CA 1
ATOM 3125 C C . LEU B 1 109 ? 0.019 3.27 7.809 1 91.62 109 LEU B C 1
ATOM 3127 O O . LEU B 1 109 ? 0.146 3.354 9.031 1 91.62 109 LEU B O 1
ATOM 3131 N N . LEU B 1 110 ? -0.721 2.367 7.176 1 95.69 110 LEU B N 1
ATOM 3132 C CA . LEU B 1 110 ? -1.553 1.42 7.91 1 95.69 110 LEU B CA 1
ATOM 3133 C C . LEU B 1 110 ? -1.174 -0.017 7.566 1 95.69 110 LEU B C 1
ATOM 3135 O O . LEU B 1 110 ? -0.716 -0.294 6.453 1 95.69 110 LEU B O 1
ATOM 3139 N N . SER B 1 111 ? -1.378 -0.91 8.57 1 95.81 111 SER B N 1
ATOM 3140 C CA . SER B 1 111 ? -1.064 -2.312 8.312 1 95.81 111 SER B CA 1
ATOM 3141 C C . SER B 1 111 ? -2.334 -3.145 8.164 1 95.81 111 SER B C 1
ATOM 3143 O O . SER B 1 111 ? -2.295 -4.262 7.648 1 95.81 111 SER B O 1
ATOM 3145 N N . ASP B 1 112 ? -3.393 -2.625 8.656 1 95.94 112 ASP B N 1
ATOM 3146 C CA . ASP B 1 112 ? -4.648 -3.367 8.672 1 95.94 112 ASP B CA 1
ATOM 3147 C C . ASP B 1 112 ? -5.832 -2.439 8.938 1 95.94 112 ASP B C 1
ATOM 3149 O O . ASP B 1 112 ? -5.754 -1.548 9.781 1 95.94 112 ASP B O 1
ATOM 3153 N N . VAL B 1 113 ? -6.859 -2.65 8.18 1 96.5 113 VAL B N 1
ATOM 3154 C CA . VAL B 1 113 ? -8.102 -1.934 8.422 1 96.5 113 VAL B CA 1
ATOM 3155 C C . VAL B 1 113 ? -9.289 -2.893 8.297 1 96.5 113 VAL B C 1
ATOM 3157 O O . VAL B 1 113 ? -9.359 -3.682 7.355 1 96.5 113 VAL B O 1
ATOM 3160 N N . GLU B 1 114 ? -10.117 -2.844 9.242 1 95.81 114 GLU B N 1
ATOM 3161 C CA . GLU B 1 114 ? -11.391 -3.562 9.219 1 95.81 114 GLU B CA 1
ATOM 3162 C C . GLU B 1 114 ? -12.562 -2.619 9.461 1 95.81 114 GLU B C 1
ATOM 3164 O O . GLU B 1 114 ? -12.617 -1.944 10.492 1 95.81 114 GLU B O 1
ATOM 3169 N N . ARG B 1 115 ? -13.406 -2.566 8.555 1 94.94 115 ARG B N 1
ATOM 3170 C CA . ARG B 1 115 ? -14.57 -1.701 8.68 1 94.94 115 ARG B CA 1
ATOM 3171 C C . ARG B 1 115 ? -15.852 -2.521 8.82 1 94.94 115 ARG B C 1
ATOM 3173 O O . ARG B 1 115 ? -16.156 -3.344 7.957 1 94.94 115 ARG B O 1
ATOM 3180 N N . ASP B 1 116 ? -16.625 -2.182 9.82 1 93.75 116 ASP B N 1
ATOM 3181 C CA . ASP B 1 116 ? -17.922 -2.818 9.969 1 93.75 116 ASP B CA 1
ATOM 3182 C C . ASP B 1 116 ? -18.844 -2.484 8.789 1 93.75 116 ASP B C 1
ATOM 3184 O O . ASP B 1 116 ? -18.797 -1.374 8.258 1 93.75 116 ASP B O 1
ATOM 3188 N N . GLU B 1 117 ? -19.703 -3.443 8.461 1 91.75 117 GLU B N 1
ATOM 3189 C CA . GLU B 1 117 ? -20.656 -3.207 7.391 1 91.75 117 GLU B CA 1
ATOM 3190 C C . GLU B 1 117 ? -21.781 -2.275 7.852 1 91.75 117 GLU B C 1
ATOM 3192 O O . GLU B 1 117 ? -22.312 -1.507 7.051 1 91.75 117 GLU B O 1
ATOM 3197 N N . GLU B 1 118 ? -22.047 -2.383 9.086 1 89.44 118 GLU B N 1
ATOM 3198 C CA . GLU B 1 118 ? -23.109 -1.559 9.641 1 89.44 118 GLU B CA 1
ATOM 3199 C C . GLU B 1 118 ? -22.703 -0.09 9.703 1 89.44 118 GLU B C 1
ATOM 3201 O O . GLU B 1 118 ? -21.547 0.225 9.977 1 89.44 118 GLU B O 1
ATOM 3206 N N . LYS B 1 119 ? -23.688 0.792 9.562 1 83.06 119 LYS B N 1
ATOM 3207 C CA . LYS B 1 119 ? -23.438 2.23 9.531 1 83.06 119 LYS B CA 1
ATOM 3208 C C . LYS B 1 119 ? -23.016 2.748 10.906 1 83.06 119 LYS B C 1
ATOM 3210 O O . LYS B 1 119 ? -22.266 3.723 11 1 83.06 119 LYS B O 1
ATOM 3215 N N . ASP B 1 120 ? -23.5 2.143 11.875 1 85.69 120 ASP B N 1
ATOM 3216 C CA . ASP B 1 120 ? -23.203 2.602 13.227 1 85.69 120 ASP B CA 1
ATOM 3217 C C . ASP B 1 120 ? -22.047 1.797 13.836 1 85.69 120 ASP B C 1
ATOM 3219 O O . ASP B 1 120 ? -21.875 1.784 15.062 1 85.69 120 ASP B O 1
ATOM 3223 N N . GLY B 1 121 ? -21.344 1.145 13.031 1 91.31 121 GLY B N 1
ATOM 3224 C CA . GLY B 1 121 ? -20.234 0.322 13.508 1 91.31 121 GLY B CA 1
ATOM 3225 C C . GLY B 1 121 ? -18.953 1.104 13.711 1 91.31 121 GLY B C 1
ATOM 3226 O O . GLY B 1 121 ? -18.984 2.291 14.039 1 91.31 121 GLY B O 1
ATOM 3227 N N . GLU B 1 122 ? -17.828 0.402 13.711 1 94.31 122 GLU B N 1
ATOM 3228 C CA . GLU B 1 122 ? -16.531 1.023 13.969 1 94.31 122 GLU B CA 1
ATOM 3229 C C . GLU B 1 122 ? -15.516 0.613 12.914 1 94.31 122 GLU B C 1
ATOM 3231 O O . GLU B 1 122 ? -15.742 -0.319 12.148 1 94.31 122 GLU B O 1
ATOM 3236 N N . LEU B 1 123 ? -14.508 1.406 12.867 1 95.12 123 LEU B N 1
ATOM 3237 C CA . LEU B 1 123 ? -13.289 1.093 12.125 1 95.12 123 LEU B CA 1
ATOM 3238 C C . LEU B 1 123 ? -12.203 0.586 13.062 1 95.12 123 LEU B C 1
ATOM 3240 O O . LEU B 1 123 ? -11.906 1.217 14.078 1 95.12 123 LEU B O 1
ATOM 3244 N N . ARG B 1 124 ? -11.773 -0.567 12.766 1 96.94 124 ARG B N 1
ATOM 3245 C CA . ARG B 1 124 ? -10.602 -1.092 13.445 1 96.94 124 ARG B CA 1
ATOM 3246 C C . ARG B 1 124 ? -9.359 -1.006 12.562 1 96.94 124 ARG B C 1
ATOM 3248 O O . ARG B 1 124 ? -9.43 -1.284 11.359 1 96.94 124 ARG B O 1
ATOM 3255 N N . TYR B 1 125 ? -8.273 -0.557 13.148 1 97.25 125 TYR B N 1
ATOM 3256 C CA . TYR B 1 125 ? -7.098 -0.314 12.312 1 97.25 125 TYR B CA 1
ATOM 3257 C C . TYR B 1 125 ? -5.812 -0.492 13.117 1 97.25 125 TYR B C 1
ATOM 3259 O O . TYR B 1 125 ? -5.832 -0.458 14.344 1 97.25 125 TYR B O 1
ATOM 3267 N N . GLU B 1 126 ? -4.789 -0.752 12.422 1 97.69 126 GLU B N 1
ATOM 3268 C CA . GLU B 1 126 ? -3.445 -0.798 12.984 1 97.69 126 GLU B CA 1
ATOM 3269 C C . GLU B 1 126 ? -2.514 0.177 12.273 1 97.69 126 GLU B C 1
ATOM 3271 O O . GLU B 1 126 ? -2.422 0.171 11.047 1 97.69 126 GLU B O 1
ATOM 3276 N N . LEU B 1 127 ? -1.883 1.032 13.109 1 95.94 127 LEU B N 1
ATOM 3277 C CA . LEU B 1 127 ? -0.809 1.847 12.547 1 95.94 127 LEU B CA 1
ATOM 3278 C C . LEU B 1 127 ? 0.409 0.989 12.227 1 95.94 127 LEU B C 1
ATOM 3280 O O . LEU B 1 127 ? 0.782 0.109 13 1 95.94 127 LEU B O 1
ATOM 3284 N N . SER B 1 128 ? 0.969 1.188 11.078 1 95.25 128 SER B N 1
ATOM 3285 C CA . SER B 1 128 ? 2.059 0.331 10.617 1 95.25 128 SER B CA 1
ATOM 3286 C C . SER B 1 128 ? 3.291 0.484 11.508 1 95.25 128 SER B C 1
ATOM 3288 O O . SER B 1 128 ? 3.447 1.497 12.188 1 95.25 128 SER B O 1
ATOM 3290 N N . PRO B 1 129 ? 4.172 -0.507 11.445 1 94.75 129 PRO B N 1
ATOM 3291 C CA . PRO B 1 129 ? 5.398 -0.402 12.242 1 94.75 129 PRO B CA 1
ATOM 3292 C C . PRO B 1 129 ? 6.234 0.822 11.875 1 94.75 129 PRO B C 1
ATOM 3294 O O . PRO B 1 129 ? 6.797 1.476 12.758 1 94.75 129 PRO B O 1
ATOM 3297 N N . VAL B 1 130 ? 6.312 1.119 10.672 1 91.06 130 VAL B N 1
ATOM 3298 C CA . VAL B 1 130 ? 7.141 2.248 10.258 1 91.06 130 VAL B CA 1
ATOM 3299 C C . VAL B 1 130 ? 6.527 3.551 10.766 1 91.06 130 VAL B C 1
ATOM 3301 O O . VAL B 1 130 ? 7.246 4.461 11.188 1 91.06 130 VAL B O 1
ATOM 3304 N N . LEU B 1 131 ? 5.219 3.676 10.664 1 90.69 131 LEU B N 1
ATOM 3305 C CA . LEU B 1 131 ? 4.562 4.871 11.18 1 90.69 131 LEU B CA 1
ATOM 3306 C C . LEU B 1 131 ? 4.75 4.98 12.688 1 90.69 131 LEU B C 1
ATOM 3308 O O . LEU B 1 131 ? 5.031 6.062 13.211 1 90.69 131 LEU B O 1
ATOM 3312 N N . ARG B 1 132 ? 4.59 3.906 13.375 1 92.12 132 ARG B N 1
ATOM 3313 C CA . ARG B 1 132 ? 4.805 3.896 14.812 1 92.12 132 ARG B CA 1
ATOM 3314 C C . ARG B 1 132 ? 6.223 4.332 15.164 1 92.12 132 ARG B C 1
ATOM 3316 O O . ARG B 1 132 ? 6.426 5.117 16.094 1 92.12 132 ARG B O 1
ATOM 3323 N N . ALA B 1 133 ? 7.137 3.816 14.445 1 87.81 133 ALA B N 1
ATOM 3324 C CA . ALA B 1 133 ? 8.531 4.195 14.664 1 87.81 133 ALA B CA 1
ATOM 3325 C C . ALA B 1 133 ? 8.734 5.688 14.438 1 87.81 133 ALA B C 1
ATOM 3327 O O . ALA B 1 133 ? 9.469 6.344 15.188 1 87.81 133 ALA B O 1
ATOM 3328 N N . THR B 1 134 ? 8.094 6.164 13.406 1 84.06 134 THR B N 1
ATOM 3329 C CA . THR B 1 134 ? 8.18 7.586 13.094 1 84.06 134 THR B CA 1
ATOM 3330 C C . THR B 1 134 ? 7.613 8.43 14.227 1 84.06 134 THR B C 1
ATOM 3332 O O . THR B 1 134 ? 8.203 9.438 14.617 1 84.06 134 THR B O 1
ATOM 3335 N N . LEU B 1 135 ? 6.484 7.996 14.711 1 84 135 LEU B N 1
ATOM 3336 C CA . LEU B 1 135 ? 5.828 8.719 15.797 1 84 135 LEU B CA 1
ATOM 3337 C C . LEU B 1 135 ? 6.66 8.656 17.078 1 84 135 LEU B C 1
ATOM 3339 O O . LEU B 1 135 ? 6.75 9.641 17.812 1 84 135 LEU B O 1
ATOM 3343 N N . LYS B 1 136 ? 7.281 7.52 17.281 1 81.06 136 LYS B N 1
ATOM 3344 C CA . LYS B 1 136 ? 8.086 7.324 18.484 1 81.06 136 LYS B CA 1
ATOM 3345 C C . LYS B 1 136 ? 9.359 8.164 18.422 1 81.06 136 LYS B C 1
ATOM 3347 O O . LYS B 1 136 ? 9.836 8.633 19.469 1 81.06 136 LYS B O 1
ATOM 3352 N N . ASN B 1 137 ? 9.883 8.273 17.297 1 74.81 137 ASN B N 1
ATOM 3353 C CA . ASN B 1 137 ? 11.148 8.977 17.125 1 74.81 137 ASN B CA 1
ATOM 3354 C C . ASN B 1 137 ? 10.945 10.477 16.984 1 74.81 137 ASN B C 1
ATOM 3356 O O . ASN B 1 137 ? 11.914 11.234 16.875 1 74.81 137 ASN B O 1
ATOM 3360 N N . SER B 1 138 ? 9.719 10.734 16.906 1 73 138 SER B N 1
ATOM 3361 C CA . SER B 1 138 ? 9.461 12.156 16.688 1 73 138 SER B CA 1
ATOM 3362 C C . SER B 1 138 ? 9.602 12.961 17.969 1 73 138 SER B C 1
ATOM 3364 O O . SER B 1 138 ? 8.977 12.641 18.984 1 73 138 SER B O 1
ATOM 3366 N N . ASN B 1 139 ? 10.516 13.852 17.953 1 67.06 139 ASN B N 1
ATOM 3367 C CA . ASN B 1 139 ? 10.727 14.75 19.078 1 67.06 139 ASN B CA 1
ATOM 3368 C C . ASN B 1 139 ? 10.031 16.094 18.859 1 67.06 139 ASN B C 1
ATOM 3370 O O . ASN B 1 139 ? 10.133 16.984 19.703 1 67.06 139 ASN B O 1
ATOM 3374 N N . HIS B 1 140 ? 9.516 16.281 17.766 1 65.88 140 HIS B N 1
ATOM 3375 C CA . HIS B 1 140 ? 8.805 17.516 17.438 1 65.88 140 HIS B CA 1
ATOM 3376 C C . HIS B 1 140 ? 7.348 17.234 17.094 1 65.88 140 HIS B C 1
ATOM 3378 O O . HIS B 1 140 ? 7.047 16.25 16.391 1 65.88 140 HIS B O 1
ATOM 3384 N N . TRP B 1 141 ? 6.457 17.797 17.906 1 69.12 141 TRP B N 1
ATOM 3385 C CA . TRP B 1 141 ? 5.039 17.594 17.656 1 69.12 141 TRP B CA 1
ATOM 3386 C C . TRP B 1 141 ? 4.312 18.906 17.453 1 69.12 141 TRP B C 1
ATOM 3388 O O . TRP B 1 141 ? 4.781 19.953 17.906 1 69.12 141 TRP B O 1
ATOM 3398 N N . ALA B 1 142 ? 3.404 18.875 16.641 1 73.94 142 ALA B N 1
ATOM 3399 C CA . ALA B 1 142 ? 2.52 20.016 16.453 1 73.94 142 ALA B CA 1
ATOM 3400 C C . ALA B 1 142 ? 1.141 19.75 17.047 1 73.94 142 ALA B C 1
ATOM 3402 O O . ALA B 1 142 ? 0.607 18.656 16.938 1 73.94 142 ALA B O 1
ATOM 3403 N N . VAL B 1 143 ? 0.74 20.672 17.875 1 77 143 VAL B N 1
ATOM 3404 C CA . VAL B 1 143 ? -0.647 20.625 18.328 1 77 143 VAL B CA 1
ATOM 3405 C C . VAL B 1 143 ? -1.534 21.391 17.344 1 77 143 VAL B C 1
ATOM 3407 O O . VAL B 1 143 ? -1.291 22.562 17.047 1 77 143 VAL B O 1
ATOM 3410 N N . LEU B 1 144 ? -2.461 20.734 16.844 1 86.62 144 LEU B N 1
ATOM 3411 C CA . LEU B 1 144 ? -3.35 21.312 15.844 1 86.62 144 LEU B CA 1
ATOM 3412 C C . LEU B 1 144 ? -4.789 21.328 16.344 1 86.62 144 LEU B C 1
ATOM 3414 O O . LEU B 1 144 ? -5.195 20.469 17.125 1 86.62 144 LEU B O 1
ATOM 3418 N N . SER B 1 145 ? -5.473 22.359 15.906 1 86.06 145 SER B N 1
ATOM 3419 C CA . SER B 1 145 ? -6.914 22.391 16.125 1 86.06 145 SER B CA 1
ATOM 3420 C C . SER B 1 145 ? -7.625 21.375 15.227 1 86.06 145 SER B C 1
ATOM 3422 O O . SER B 1 145 ? -7.562 21.469 14 1 86.06 145 SER B O 1
ATOM 3424 N N . ARG B 1 146 ? -8.344 20.484 15.867 1 85.69 146 ARG B N 1
ATOM 3425 C CA . ARG B 1 146 ? -9.094 19.484 15.117 1 85.69 146 ARG B CA 1
ATOM 3426 C C . ARG B 1 146 ? -10.125 20.141 14.211 1 85.69 146 ARG B C 1
ATOM 3428 O O . ARG B 1 146 ? -10.25 19.781 13.039 1 85.69 146 ARG B O 1
ATOM 3435 N N . LYS B 1 147 ? -10.82 21.047 14.781 1 85.19 147 LYS B N 1
ATOM 3436 C CA . LYS B 1 147 ? -11.859 21.734 14.016 1 85.19 147 LYS B CA 1
ATOM 3437 C C . LYS B 1 147 ? -11.289 22.406 12.773 1 85.19 147 LYS B C 1
ATOM 3439 O O . LYS B 1 147 ? -11.867 22.312 11.688 1 85.19 147 LYS B O 1
ATOM 3444 N N . ALA B 1 148 ? -10.164 23.062 12.977 1 88.81 148 ALA B N 1
ATOM 3445 C CA . ALA B 1 148 ? -9.531 23.719 11.844 1 88.81 148 ALA B CA 1
ATOM 3446 C C . ALA B 1 148 ? -9.125 22.703 10.781 1 88.81 148 ALA B C 1
ATOM 3448 O O . ALA B 1 148 ? -9.453 22.859 9.602 1 88.81 148 ALA B O 1
ATOM 3449 N N . VAL B 1 149 ? -8.5 21.641 11.234 1 89.56 149 VAL B N 1
ATOM 3450 C CA . VAL B 1 149 ? -8.008 20.609 10.328 1 89.56 149 VAL B CA 1
ATOM 3451 C C . VAL B 1 149 ? -9.164 20.031 9.523 1 89.56 149 VAL B C 1
ATOM 3453 O O . VAL B 1 149 ? -9.078 19.891 8.297 1 89.56 149 VAL B O 1
ATOM 3456 N N . MET B 1 150 ? -10.219 19.781 10.156 1 86.81 150 MET B N 1
ATOM 3457 C CA . MET B 1 150 ? -11.352 19.141 9.508 1 86.81 150 MET B CA 1
ATOM 3458 C C . MET B 1 150 ? -12.102 20.125 8.609 1 86.81 150 MET B C 1
ATOM 3460 O O . MET B 1 150 ? -12.883 19.719 7.746 1 86.81 150 MET B O 1
ATOM 3464 N N . SER B 1 151 ? -11.844 21.375 8.734 1 88.88 151 SER B N 1
ATOM 3465 C CA . SER B 1 151 ? -12.578 22.391 7.992 1 88.88 151 SER B CA 1
ATOM 3466 C C . SER B 1 151 ? -11.805 22.844 6.758 1 88.88 151 SER B C 1
ATOM 3468 O O . SER B 1 151 ? -12.359 23.516 5.879 1 88.88 151 SER B O 1
ATOM 3470 N N . PHE B 1 152 ? -10.578 22.5 6.715 1 91.44 152 PHE B N 1
ATOM 3471 C CA . PHE B 1 152 ? -9.781 22.922 5.57 1 91.44 152 PHE B CA 1
ATOM 3472 C C . PHE B 1 152 ? -10.375 22.375 4.273 1 91.44 152 PHE B C 1
ATOM 3474 O O . PHE B 1 152 ? -10.844 21.234 4.234 1 91.44 152 PHE B O 1
ATOM 3481 N N . GLN B 1 153 ? -10.266 23.156 3.258 1 91.75 153 GLN B N 1
ATOM 3482 C CA . GLN B 1 153 ? -10.719 22.734 1.936 1 91.75 153 GLN B CA 1
ATOM 3483 C C . GLN B 1 153 ? -9.539 22.516 0.992 1 91.75 153 GLN B C 1
ATOM 3485 O O . GLN B 1 153 ? -9.711 21.984 -0.109 1 91.75 153 GLN B O 1
ATOM 3490 N N . SER B 1 154 ? -8.406 22.906 1.491 1 92.38 154 SER B N 1
ATOM 3491 C CA . SER B 1 154 ? -7.188 22.766 0.698 1 92.38 154 SER B CA 1
ATOM 3492 C C . SER B 1 154 ? -6.152 21.906 1.417 1 92.38 154 SER B C 1
ATOM 3494 O O . SER B 1 154 ? -5.855 22.141 2.592 1 92.38 154 SER B O 1
ATOM 3496 N N . ARG B 1 155 ? -5.641 20.969 0.584 1 91.31 155 ARG B N 1
ATOM 3497 C CA . ARG B 1 155 ? -4.566 20.156 1.155 1 91.31 155 ARG B CA 1
ATOM 3498 C C . ARG B 1 155 ? -3.346 21.016 1.464 1 91.31 155 ARG B C 1
ATOM 3500 O O . ARG B 1 155 ? -2.582 20.719 2.383 1 91.31 155 ARG B O 1
ATOM 3507 N N . TYR B 1 156 ? -3.166 22.141 0.769 1 93.12 156 TYR B N 1
ATOM 3508 C CA . TYR B 1 156 ? -2.035 23.031 0.983 1 93.12 156 TYR B CA 1
ATOM 3509 C C . TYR B 1 156 ? -2.182 23.781 2.297 1 93.12 156 TYR B C 1
ATOM 3511 O O . TYR B 1 156 ? -1.196 24.031 2.998 1 93.12 156 TYR B O 1
ATOM 3519 N N . SER B 1 157 ? -3.389 24.141 2.6 1 95.19 157 SER B N 1
ATOM 3520 C CA . SER B 1 157 ? -3.66 24.812 3.865 1 95.19 157 SER B CA 1
ATOM 3521 C C . SER B 1 157 ? -3.311 23.922 5.051 1 95.19 157 SER B C 1
ATOM 3523 O O . SER B 1 157 ? -2.699 24.375 6.02 1 95.19 157 SER B O 1
ATOM 3525 N N . LEU B 1 158 ? -3.693 22.703 4.891 1 92.75 158 LEU B N 1
ATOM 3526 C CA . LEU B 1 158 ? -3.385 21.766 5.953 1 92.75 158 LEU B CA 1
ATOM 3527 C C . LEU B 1 158 ? -1.877 21.625 6.141 1 92.75 158 LEU B C 1
ATOM 3529 O O . LEU B 1 158 ? -1.38 21.672 7.27 1 92.75 158 LEU B O 1
ATOM 3533 N N . ARG B 1 159 ? -1.177 21.516 5.109 1 91.06 159 ARG B N 1
ATOM 3534 C CA . ARG B 1 159 ? 0.276 21.391 5.16 1 91.06 159 ARG B CA 1
ATOM 3535 C C . ARG B 1 159 ? 0.914 22.625 5.777 1 91.06 159 ARG B C 1
ATOM 3537 O O . ARG B 1 159 ? 1.829 22.516 6.598 1 91.06 159 ARG B O 1
ATOM 3544 N N . LEU B 1 160 ? 0.483 23.719 5.332 1 92.69 160 LEU B N 1
ATOM 3545 C CA . LEU B 1 160 ? 1.002 24.969 5.891 1 92.69 160 LEU B CA 1
ATOM 3546 C C . LEU B 1 160 ? 0.736 25.047 7.391 1 92.69 160 LEU B C 1
ATOM 3548 O O . LEU B 1 160 ? 1.624 25.406 8.164 1 92.69 160 LEU B O 1
ATOM 3552 N N . TYR B 1 161 ? -0.465 24.703 7.789 1 93.12 161 TYR B N 1
ATOM 3553 C CA . TYR B 1 161 ? -0.845 24.75 9.195 1 93.12 161 TYR B CA 1
ATOM 3554 C C . TYR B 1 161 ? 0.018 23.797 10.023 1 93.12 161 TYR B C 1
ATOM 3556 O O . TYR B 1 161 ? 0.454 24.141 11.117 1 93.12 161 TYR B O 1
ATOM 3564 N N . GLU B 1 162 ? 0.262 22.641 9.445 1 88.94 162 GLU B N 1
ATOM 3565 C CA . GLU B 1 162 ? 1.117 21.672 10.117 1 88.94 162 GLU B CA 1
ATOM 3566 C C . GLU B 1 162 ? 2.537 22.203 10.281 1 88.94 162 GLU B C 1
ATOM 3568 O O . GLU B 1 162 ? 3.139 22.062 11.344 1 88.94 162 GLU B O 1
ATOM 3573 N N . LEU B 1 163 ? 3.027 22.75 9.258 1 87.38 163 LEU B N 1
ATOM 3574 C CA . LEU B 1 163 ? 4.367 23.328 9.281 1 87.38 163 LEU B CA 1
ATOM 3575 C C . LEU B 1 163 ? 4.488 24.391 10.367 1 87.38 163 LEU B C 1
ATOM 3577 O O . LEU B 1 163 ? 5.426 24.359 11.164 1 87.38 163 LEU B O 1
ATOM 3581 N N . LEU B 1 164 ? 3.551 25.266 10.422 1 90.19 164 LEU B N 1
ATOM 3582 C CA . LEU B 1 164 ? 3.621 26.422 11.312 1 90.19 164 LEU B CA 1
ATOM 3583 C C . LEU B 1 164 ? 3.342 26 12.758 1 90.19 164 LEU B C 1
ATOM 3585 O O . LEU B 1 164 ? 3.938 26.547 13.688 1 90.19 164 LEU B O 1
ATOM 3589 N N . SER B 1 165 ? 2.467 25.109 12.867 1 87.56 165 SER B N 1
ATOM 3590 C CA . SER B 1 165 ? 2.115 24.656 14.211 1 87.56 165 SER B CA 1
ATOM 3591 C C . SER B 1 165 ? 3.311 24.031 14.914 1 87.56 165 SER B C 1
ATOM 3593 O O . SER B 1 165 ? 3.436 24.109 16.141 1 87.56 165 SER B O 1
ATOM 3595 N N . ARG B 1 166 ? 4.113 23.453 14.148 1 82.5 166 ARG B N 1
ATOM 3596 C CA . ARG B 1 166 ? 5.328 22.859 14.719 1 82.5 166 ARG B CA 1
ATOM 3597 C C . ARG B 1 166 ? 6.281 23.953 15.203 1 82.5 166 ARG B C 1
ATOM 3599 O O . ARG B 1 166 ? 7.129 23.703 16.062 1 82.5 166 ARG B O 1
ATOM 3606 N N . ARG B 1 167 ? 6.102 25.016 14.688 1 83.44 167 ARG B N 1
ATOM 3607 C CA . ARG B 1 167 ? 7.02 26.109 14.984 1 83.44 167 ARG B CA 1
ATOM 3608 C C . ARG B 1 167 ? 6.453 27.016 16.078 1 83.44 167 ARG B C 1
ATOM 3610 O O . ARG B 1 167 ? 7.191 27.797 16.688 1 83.44 167 ARG B O 1
ATOM 3617 N N . VAL B 1 168 ? 5.098 26.828 16.188 1 76.12 168 VAL B N 1
ATOM 3618 C CA . VAL B 1 168 ? 4.438 27.656 17.203 1 76.12 168 VAL B CA 1
ATOM 3619 C C . VAL B 1 168 ? 4.863 27.203 18.594 1 76.12 168 VAL B C 1
ATOM 3621 O O . VAL B 1 168 ? 4.875 26 18.891 1 76.12 168 VAL B O 1
ATOM 3624 N N . GLY B 1 169 ? 5.48 27.922 19.312 1 64.69 169 GLY B N 1
ATOM 3625 C CA . GLY B 1 169 ? 5.949 27.609 20.656 1 64.69 169 GLY B CA 1
ATOM 3626 C C . GLY B 1 169 ? 7.461 27.641 20.781 1 64.69 169 GLY B C 1
ATOM 3627 O O . GLY B 1 169 ? 8 27.625 21.891 1 64.69 169 GLY B O 1
ATOM 3628 N N . LEU B 1 170 ? 7.941 27.281 19.578 1 65.75 170 LEU B N 1
ATOM 3629 C CA . LEU B 1 170 ? 9.391 27.406 19.625 1 65.75 170 LEU B CA 1
ATOM 3630 C C . LEU B 1 170 ? 9.805 28.844 19.922 1 65.75 170 LEU B C 1
ATOM 3632 O O . LEU B 1 170 ? 9.086 29.781 19.578 1 65.75 170 LEU B O 1
ATOM 3636 N N . GLU B 1 171 ? 10.414 29 21.031 1 59.88 171 GLU B N 1
ATOM 3637 C CA . GLU B 1 171 ? 10.828 30.312 21.484 1 59.88 171 GLU B CA 1
ATOM 3638 C C . GLU B 1 171 ? 11.297 31.188 20.328 1 59.88 171 GLU B C 1
ATOM 3640 O O . GLU B 1 171 ? 12.25 30.844 19.625 1 59.88 171 GLU B O 1
ATOM 3645 N N . ARG B 1 172 ? 10.734 32.406 19.984 1 64.38 172 ARG B N 1
ATOM 3646 C CA . ARG B 1 172 ? 11.117 33.594 19.25 1 64.38 172 ARG B CA 1
ATOM 3647 C C . ARG B 1 172 ? 11.18 33.312 17.75 1 64.38 172 ARG B C 1
ATOM 3649 O O . ARG B 1 172 ? 11.969 33.906 17.031 1 64.38 172 ARG B O 1
ATOM 3656 N N . VAL B 1 173 ? 10.469 32.156 17.344 1 72.5 173 VAL B N 1
ATOM 3657 C CA . VAL B 1 173 ? 10.531 32 15.891 1 72.5 173 VAL B CA 1
ATOM 3658 C C . VAL B 1 173 ? 9.211 32.438 15.266 1 72.5 173 VAL B C 1
ATOM 3660 O O . VAL B 1 173 ? 8.18 31.766 15.461 1 72.5 173 VAL B O 1
ATOM 3663 N N . THR B 1 174 ? 9.25 33.594 14.617 1 85.19 174 THR B N 1
ATOM 3664 C CA . THR B 1 174 ? 8.023 34.125 14.023 1 85.19 174 THR B CA 1
ATOM 3665 C C . THR B 1 174 ? 8.18 34.312 12.516 1 85.19 174 THR B C 1
ATOM 3667 O O . THR B 1 174 ? 7.289 34.844 11.852 1 85.19 174 THR B O 1
ATOM 3670 N N . SER B 1 175 ? 9.32 33.906 12.102 1 91.19 175 SER B N 1
ATOM 3671 C CA . SER B 1 175 ? 9.562 34 10.672 1 91.19 175 SER B CA 1
ATOM 3672 C C . SER B 1 175 ? 10.586 32.938 10.211 1 91.19 175 SER B C 1
ATOM 3674 O O . SER B 1 175 ? 11.414 32.5 11 1 91.19 175 SER B O 1
ATOM 3676 N N . GLU B 1 176 ? 10.469 32.531 9 1 93.62 176 GLU B N 1
ATOM 3677 C CA . GLU B 1 176 ? 11.391 31.547 8.422 1 93.62 176 GLU B CA 1
ATOM 3678 C C . GLU B 1 176 ? 11.469 31.672 6.906 1 93.62 176 GLU B C 1
ATOM 3680 O O . GLU B 1 176 ? 10.445 31.875 6.246 1 93.62 176 GLU B O 1
ATOM 3685 N N . TYR B 1 177 ? 12.664 31.625 6.441 1 95 177 TYR B N 1
ATOM 3686 C CA . TYR B 1 177 ? 12.898 31.688 5 1 95 177 TYR B CA 1
ATOM 3687 C C . TYR B 1 177 ? 12.766 30.297 4.371 1 95 177 TYR B C 1
ATOM 3689 O O . TYR B 1 177 ? 13.273 29.312 4.918 1 95 177 TYR B O 1
ATOM 3697 N N . PHE B 1 178 ? 12.102 30.234 3.225 1 94.5 178 PHE B N 1
ATOM 3698 C CA . PHE B 1 178 ? 11.977 29.016 2.422 1 94.5 178 PHE B CA 1
ATOM 3699 C C . PHE B 1 178 ? 12.328 29.297 0.964 1 94.5 178 PHE B C 1
ATOM 3701 O O . PHE B 1 178 ? 11.797 30.234 0.363 1 94.5 178 PHE B O 1
ATOM 3708 N N . THR B 1 179 ? 13.188 28.469 0.424 1 95.25 179 THR B N 1
ATOM 3709 C CA . THR B 1 179 ? 13.398 28.547 -1.018 1 95.25 179 THR B CA 1
ATOM 3710 C C . THR B 1 179 ? 12.156 28.062 -1.769 1 95.25 179 THR B C 1
ATOM 3712 O O . THR B 1 179 ? 11.266 27.453 -1.179 1 95.25 179 THR B O 1
ATOM 3715 N N . THR B 1 180 ? 12.156 28.359 -3.021 1 93.12 180 THR B N 1
ATOM 3716 C CA . THR B 1 180 ? 11.047 27.875 -3.84 1 93.12 180 THR B CA 1
ATOM 3717 C C . THR B 1 180 ? 10.984 26.344 -3.807 1 93.12 180 THR B C 1
ATOM 3719 O O . THR B 1 180 ? 9.898 25.766 -3.764 1 93.12 180 THR B O 1
ATOM 3722 N N . ASP B 1 181 ? 12.109 25.734 -3.799 1 89.88 181 ASP B N 1
ATOM 3723 C CA . ASP B 1 181 ? 12.148 24.281 -3.721 1 89.88 181 ASP B CA 1
ATOM 3724 C C . ASP B 1 181 ? 11.617 23.781 -2.377 1 89.88 181 ASP B C 1
ATOM 3726 O O . ASP B 1 181 ? 10.914 22.781 -2.314 1 89.88 181 ASP B O 1
ATOM 3730 N N . ASP B 1 182 ? 11.922 24.469 -1.36 1 89.31 182 ASP B N 1
ATOM 3731 C CA . ASP B 1 182 ? 11.422 24.125 -0.034 1 89.31 182 ASP B CA 1
ATOM 3732 C C . ASP B 1 182 ? 9.898 24.203 0.013 1 89.31 182 ASP B C 1
ATOM 3734 O O . ASP B 1 182 ? 9.242 23.328 0.584 1 89.31 182 ASP B O 1
ATOM 3738 N N . ILE B 1 183 ? 9.453 25.203 -0.594 1 89.81 183 ILE B N 1
ATOM 3739 C CA . ILE B 1 183 ? 8.016 25.438 -0.592 1 89.81 183 ILE B CA 1
ATOM 3740 C C . ILE B 1 183 ? 7.309 24.297 -1.316 1 89.81 183 ILE B C 1
ATOM 3742 O O . ILE B 1 183 ? 6.293 23.781 -0.843 1 89.81 183 ILE B O 1
ATOM 3746 N N . ARG B 1 184 ? 7.828 23.969 -2.402 1 89.06 184 ARG B N 1
ATOM 3747 C CA . ARG B 1 184 ? 7.242 22.859 -3.156 1 89.06 184 ARG B CA 1
ATOM 3748 C C . ARG B 1 184 ? 7.262 21.578 -2.34 1 89.06 184 ARG B C 1
ATOM 3750 O O . ARG B 1 184 ? 6.281 20.828 -2.336 1 89.06 184 ARG B O 1
ATOM 3757 N N . ALA B 1 185 ? 8.312 21.375 -1.643 1 84.06 185 ALA B N 1
ATOM 3758 C CA . ALA B 1 185 ? 8.453 20.188 -0.822 1 84.06 185 ALA B CA 1
ATOM 3759 C C . ALA B 1 185 ? 7.457 20.188 0.333 1 84.06 185 ALA B C 1
ATOM 3761 O O . ALA B 1 185 ? 6.816 19.172 0.611 1 84.06 185 ALA B O 1
ATOM 3762 N N . VAL B 1 186 ? 7.332 21.297 0.924 1 83.44 186 VAL B N 1
ATOM 3763 C CA . VAL B 1 186 ? 6.449 21.438 2.078 1 83.44 186 VAL B CA 1
ATOM 3764 C C . VAL B 1 186 ? 5 21.203 1.652 1 83.44 186 VAL B C 1
ATOM 3766 O O . VAL B 1 186 ? 4.262 20.469 2.322 1 83.44 186 VAL B O 1
ATOM 3769 N N . PHE B 1 187 ? 4.637 21.766 0.509 1 88.25 187 PHE B N 1
ATOM 3770 C CA . PHE B 1 187 ? 3.248 21.703 0.073 1 88.25 187 PHE B CA 1
ATOM 3771 C C . PHE B 1 187 ? 2.98 20.438 -0.726 1 88.25 187 PHE B C 1
ATOM 3773 O O . PHE B 1 187 ? 1.827 20.094 -1.004 1 88.25 187 PHE B O 1
ATOM 3780 N N . GLY B 1 188 ? 4.027 19.781 -1.106 1 82.25 188 GLY B N 1
ATOM 3781 C CA . GLY B 1 188 ? 3.869 18.562 -1.88 1 82.25 188 GLY B CA 1
ATOM 3782 C C . GLY B 1 188 ? 3.51 18.812 -3.332 1 82.25 188 GLY B C 1
ATOM 3783 O O . GLY B 1 188 ? 2.67 18.125 -3.9 1 82.25 188 GLY B O 1
ATOM 3784 N N . VAL B 1 189 ? 4.07 19.828 -3.916 1 86.69 189 VAL B N 1
ATOM 3785 C CA . VAL B 1 189 ? 3.824 20.141 -5.32 1 86.69 189 VAL B CA 1
ATOM 3786 C C . VAL B 1 189 ? 4.922 19.531 -6.188 1 86.69 189 VAL B C 1
ATOM 3788 O O . VAL B 1 189 ? 6.09 19.922 -6.086 1 86.69 189 VAL B O 1
ATOM 3791 N N . PRO B 1 190 ? 4.508 18.609 -7.07 1 81.81 190 PRO B N 1
ATOM 3792 C CA . PRO B 1 190 ? 5.539 18.047 -7.941 1 81.81 190 PRO B CA 1
ATOM 3793 C C . PRO B 1 190 ? 6.219 19.109 -8.812 1 81.81 190 PRO B C 1
ATOM 3795 O O . PRO B 1 190 ? 5.609 20.125 -9.141 1 81.81 190 PRO B O 1
ATOM 3798 N N . HIS B 1 191 ? 7.348 18.766 -9.234 1 79.62 191 HIS B N 1
ATOM 3799 C CA . HIS B 1 191 ? 8.156 19.734 -9.961 1 79.62 191 HIS B CA 1
ATOM 3800 C C . HIS B 1 191 ? 7.547 20.047 -11.328 1 79.62 191 HIS B C 1
ATOM 3802 O O . HIS B 1 191 ? 7.734 21.156 -11.859 1 79.62 191 HIS B O 1
ATOM 3808 N N . ASN B 1 192 ? 6.867 19.141 -11.805 1 85.44 192 ASN B N 1
ATOM 3809 C CA . ASN B 1 192 ? 6.297 19.328 -13.133 1 85.44 192 ASN B CA 1
ATOM 3810 C C . ASN B 1 192 ? 4.953 20.047 -13.07 1 85.44 192 ASN B C 1
ATOM 3812 O O . ASN B 1 192 ? 4.371 20.375 -14.109 1 85.44 192 ASN B O 1
ATOM 3816 N N . LYS B 1 193 ? 4.5 20.375 -11.93 1 88.75 193 LYS B N 1
ATOM 3817 C CA . LYS B 1 193 ? 3.236 21.078 -11.75 1 88.75 193 LYS B CA 1
ATOM 3818 C C . LYS B 1 193 ? 3.471 22.516 -11.273 1 88.75 193 LYS B C 1
ATOM 3820 O O . LYS B 1 193 ? 4.328 22.766 -10.43 1 88.75 193 LYS B O 1
ATOM 3825 N N . LEU B 1 194 ? 2.754 23.438 -11.906 1 93.38 194 LEU B N 1
ATOM 3826 C CA . LEU B 1 194 ? 2.832 24.859 -11.562 1 93.38 194 LEU B CA 1
ATOM 3827 C C . LEU B 1 194 ? 4.281 25.344 -11.555 1 93.38 194 LEU B C 1
ATOM 3829 O O . LEU B 1 194 ? 4.738 25.922 -10.57 1 93.38 194 LEU B O 1
ATOM 3833 N N . PRO B 1 195 ? 4.938 25.156 -12.648 1 91.62 195 PRO B N 1
ATOM 3834 C CA . PRO B 1 195 ? 6.367 25.484 -12.688 1 91.62 195 PRO B CA 1
ATOM 3835 C C . PRO B 1 195 ? 6.641 26.969 -12.539 1 91.62 195 PRO B C 1
ATOM 3837 O O . PRO B 1 195 ? 7.703 27.359 -12.047 1 91.62 195 PRO B O 1
ATOM 3840 N N . ARG B 1 196 ? 5.738 27.812 -12.992 1 93.44 196 ARG B N 1
ATOM 3841 C CA . ARG B 1 196 ? 5.93 29.266 -12.883 1 93.44 196 ARG B CA 1
ATOM 3842 C C . ARG B 1 196 ? 5.617 29.75 -11.469 1 93.44 196 ARG B C 1
ATOM 3844 O O . ARG B 1 196 ? 4.625 29.328 -10.867 1 93.44 196 ARG B O 1
ATOM 3851 N N . TRP B 1 197 ? 6.32 30.688 -10.945 1 93.75 197 TRP B N 1
ATOM 3852 C CA . TRP B 1 197 ? 6.117 31.266 -9.617 1 93.75 197 TRP B CA 1
ATOM 3853 C C . TRP B 1 197 ? 4.699 31.812 -9.477 1 93.75 197 TRP B C 1
ATOM 3855 O O . TRP B 1 197 ? 4.043 31.594 -8.461 1 93.75 197 TRP B O 1
ATOM 3865 N N . GLN B 1 198 ? 4.281 32.5 -10.5 1 95.25 198 GLN B N 1
ATOM 3866 C CA . GLN B 1 198 ? 2.973 33.125 -10.43 1 95.25 198 GLN B CA 1
ATOM 3867 C C . GLN B 1 198 ? 1.865 32.094 -10.211 1 95.25 198 GLN B C 1
ATOM 3869 O O . GLN B 1 198 ? 0.882 32.375 -9.523 1 95.25 198 GLN B O 1
ATOM 3874 N N . ASP B 1 199 ? 2.037 31.031 -10.781 1 95.69 199 ASP B N 1
ATOM 3875 C CA . ASP B 1 199 ? 1.043 29.984 -10.617 1 95.69 199 ASP B CA 1
ATOM 3876 C C . ASP B 1 199 ? 1.116 29.359 -9.227 1 95.69 199 ASP B C 1
ATOM 3878 O O . ASP B 1 199 ? 0.086 29.094 -8.602 1 95.69 199 ASP B O 1
ATOM 3882 N N . LEU B 1 200 ? 2.32 29.125 -8.773 1 95.62 200 LEU B N 1
ATOM 3883 C CA . LEU B 1 200 ? 2.51 28.594 -7.43 1 95.62 200 LEU B CA 1
ATOM 3884 C C . LEU B 1 200 ? 1.932 29.547 -6.387 1 95.62 200 LEU B C 1
ATOM 3886 O O . LEU B 1 200 ? 1.219 29.109 -5.477 1 95.62 200 LEU B O 1
ATOM 3890 N N . LYS B 1 201 ? 2.227 30.75 -6.555 1 96.06 201 LYS B N 1
ATOM 3891 C CA . LYS B 1 201 ? 1.748 31.812 -5.672 1 96.06 201 LYS B CA 1
ATOM 3892 C C . LYS B 1 201 ? 0.223 31.859 -5.656 1 96.06 201 LYS B C 1
AT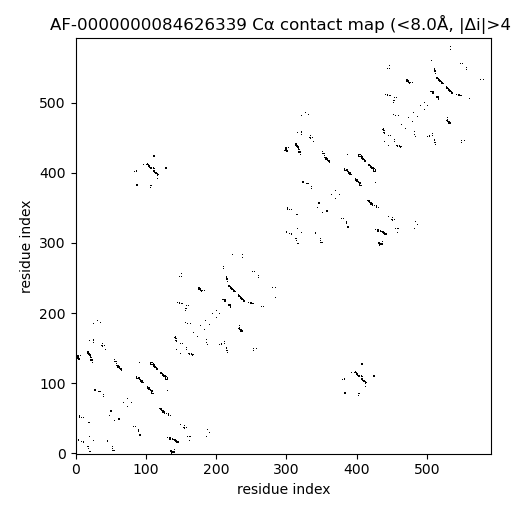OM 3894 O O . LYS B 1 201 ? -0.394 31.812 -4.59 1 96.06 201 LYS B O 1
ATOM 3899 N N . ALA B 1 202 ? -0.373 31.859 -6.816 1 96.19 202 ALA B N 1
ATOM 3900 C CA . ALA B 1 202 ? -1.804 32.125 -6.957 1 96.19 202 ALA B CA 1
ATOM 3901 C C . ALA B 1 202 ? -2.621 30.891 -6.57 1 96.19 202 ALA B C 1
ATOM 3903 O O . ALA B 1 202 ? -3.734 31.016 -6.055 1 96.19 202 ALA B O 1
ATOM 3904 N N . ASN B 1 203 ? -2 29.766 -6.781 1 95.81 203 ASN B N 1
ATOM 3905 C CA . ASN B 1 203 ? -2.811 28.562 -6.648 1 95.81 203 ASN B CA 1
ATOM 3906 C C . ASN B 1 203 ? -2.494 27.812 -5.359 1 95.81 203 ASN B C 1
ATOM 3908 O O . ASN B 1 203 ? -3.285 26.984 -4.91 1 95.81 203 ASN B O 1
ATOM 3912 N N . VAL B 1 204 ? -1.403 28.062 -4.77 1 95.62 204 VAL B N 1
ATOM 3913 C CA . VAL B 1 204 ? -0.979 27.266 -3.625 1 95.62 204 VAL B CA 1
ATOM 3914 C C . VAL B 1 204 ? -0.734 28.172 -2.424 1 95.62 204 VAL B C 1
ATOM 3916 O O . VAL B 1 204 ? -1.456 28.109 -1.426 1 95.62 204 VAL B O 1
ATOM 3919 N N . ILE B 1 205 ? 0.122 29.109 -2.566 1 96.06 205 ILE B N 1
ATOM 3920 C CA . ILE B 1 205 ? 0.659 29.844 -1.432 1 96.06 205 ILE B CA 1
ATOM 3921 C C . ILE B 1 205 ? -0.407 30.797 -0.883 1 96.06 205 ILE B C 1
ATOM 3923 O O . ILE B 1 205 ? -0.778 30.703 0.29 1 96.06 205 ILE B O 1
ATOM 3927 N N . GLU B 1 206 ? -0.89 31.578 -1.693 1 96.06 206 GLU B N 1
ATOM 3928 C CA . GLU B 1 206 ? -1.81 32.625 -1.241 1 96.06 206 GLU B CA 1
ATOM 3929 C C . GLU B 1 206 ? -3.117 32.031 -0.734 1 96.06 206 GLU B C 1
ATOM 3931 O O . GLU B 1 206 ? -3.58 32.375 0.357 1 96.06 206 GLU B O 1
ATOM 3936 N N . PRO B 1 207 ? -3.654 31.141 -1.505 1 96 207 PRO B N 1
ATOM 3937 C CA . PRO B 1 207 ? -4.875 30.531 -0.974 1 96 207 PRO B CA 1
ATOM 3938 C C . PRO B 1 207 ? -4.648 29.828 0.365 1 96 207 PRO B C 1
ATOM 3940 O O . PRO B 1 207 ? -5.508 29.891 1.25 1 96 207 PRO B O 1
ATOM 3943 N N . ALA B 1 208 ? -3.578 29.156 0.526 1 96.56 208 ALA B N 1
ATOM 3944 C CA . ALA B 1 208 ? -3.277 28.453 1.773 1 96.56 208 ALA B CA 1
ATOM 3945 C C . ALA B 1 208 ? -3.135 29.438 2.932 1 96.56 208 ALA B C 1
ATOM 3947 O O . ALA B 1 208 ? -3.67 29.203 4.02 1 96.56 208 ALA B O 1
ATOM 3948 N N . ILE B 1 209 ? -2.467 30.484 2.68 1 95.69 209 ILE B N 1
ATOM 3949 C CA . ILE B 1 209 ? -2.234 31.5 3.705 1 95.69 209 ILE B CA 1
ATOM 3950 C C . ILE B 1 209 ? -3.564 32.094 4.148 1 95.69 209 ILE B C 1
ATOM 3952 O O . ILE B 1 209 ? -3.822 32.25 5.348 1 95.69 209 ILE B O 1
ATOM 3956 N N . VAL B 1 210 ? -4.32 32.375 3.215 1 94.88 210 VAL B N 1
ATOM 3957 C CA . VAL B 1 210 ? -5.609 33 3.5 1 94.88 210 VAL B CA 1
ATOM 3958 C C . VAL B 1 210 ? -6.473 32.062 4.32 1 94.88 210 VAL B C 1
ATOM 3960 O O . VAL B 1 210 ? -7.059 32.438 5.328 1 94.88 210 VAL B O 1
ATOM 3963 N N . GLU B 1 211 ? -6.543 30.828 3.945 1 95.62 211 GLU B N 1
ATOM 3964 C CA . GLU B 1 211 ? -7.391 29.859 4.629 1 95.62 211 GLU B CA 1
ATOM 3965 C C . GLU B 1 211 ? -6.879 29.578 6.039 1 95.62 211 GLU B C 1
ATOM 3967 O O . GLU B 1 211 ? -7.664 29.516 6.988 1 95.62 211 GLU B O 1
ATOM 3972 N N . VAL B 1 212 ? -5.609 29.406 6.16 1 96 212 VAL B N 1
ATOM 3973 C CA . VAL B 1 212 ? -5.027 29.156 7.473 1 96 212 VAL B CA 1
ATOM 3974 C C . VAL B 1 212 ? -5.285 30.344 8.391 1 96 212 VAL B C 1
ATOM 3976 O O . VAL B 1 212 ? -5.688 30.172 9.547 1 96 212 VAL B O 1
ATOM 3979 N N . SER B 1 213 ? -5.098 31.5 7.855 1 94.06 213 SER B N 1
ATOM 3980 C CA . SER B 1 213 ? -5.312 32.719 8.648 1 94.06 213 SER B CA 1
ATOM 3981 C C . SER B 1 213 ? -6.777 32.875 9.023 1 94.06 213 SER B C 1
ATOM 3983 O O . SER B 1 213 ? -7.098 33.438 10.086 1 94.06 213 SER B O 1
ATOM 3985 N N . GLN B 1 214 ? -7.59 32.406 8.242 1 92.5 214 GLN B N 1
ATOM 3986 C CA . GLN B 1 214 ? -9.023 32.531 8.469 1 92.5 214 GLN B CA 1
ATOM 3987 C C . GLN B 1 214 ? -9.5 31.531 9.523 1 92.5 214 GLN B C 1
ATOM 3989 O O . GLN B 1 214 ? -10.312 31.875 10.383 1 92.5 214 GLN B O 1
ATOM 3994 N N . LEU B 1 215 ? -8.945 30.344 9.516 1 93.06 215 LEU B N 1
ATOM 3995 C CA . LEU B 1 215 ? -9.609 29.25 10.211 1 93.06 215 LEU B CA 1
ATOM 3996 C C . LEU B 1 215 ? -8.836 28.844 11.469 1 93.06 215 LEU B C 1
ATOM 3998 O O . LEU B 1 215 ? -9.305 28.031 12.258 1 93.06 215 LEU B O 1
ATOM 4002 N N . THR B 1 216 ? -7.715 29.359 11.594 1 93.31 216 THR B N 1
ATOM 4003 C CA . THR B 1 216 ? -6.895 28.938 12.727 1 93.31 216 THR B CA 1
ATOM 4004 C C . THR B 1 216 ? -6.547 30.125 13.617 1 93.31 216 THR B C 1
ATOM 4006 O O . THR B 1 216 ? -6.969 31.25 13.352 1 93.31 216 THR B O 1
ATOM 4009 N N . GLY B 1 217 ? -5.836 29.859 14.711 1 90.75 217 GLY B N 1
ATOM 4010 C CA . GLY B 1 217 ? -5.371 30.891 15.625 1 90.75 217 GLY B CA 1
ATOM 4011 C C . GLY B 1 217 ? -4.113 31.578 15.148 1 90.75 217 GLY B C 1
ATOM 4012 O O . GLY B 1 217 ? -3.463 32.312 15.914 1 90.75 217 GLY B O 1
ATOM 4013 N N . LEU B 1 218 ? -3.809 31.422 13.883 1 92.75 218 LEU B N 1
ATOM 4014 C CA . LEU B 1 218 ? -2.586 32 13.344 1 92.75 218 LEU B CA 1
ATOM 4015 C C . LEU B 1 218 ? -2.906 33.031 12.273 1 92.75 218 LEU B C 1
ATOM 4017 O O . LEU B 1 218 ? -3.873 32.875 11.523 1 92.75 218 LEU B O 1
ATOM 4021 N N . MET B 1 219 ? -2.168 34.062 12.312 1 93.44 219 MET B N 1
ATOM 4022 C CA . MET B 1 219 ? -2.09 35 11.188 1 93.44 219 MET B CA 1
ATOM 4023 C C . MET B 1 219 ? -0.79 34.812 10.414 1 93.44 219 MET B C 1
ATOM 4025 O O . MET B 1 219 ? 0.295 34.844 10.992 1 93.44 219 MET B O 1
ATOM 4029 N N . VAL B 1 220 ? -0.966 34.625 9.133 1 95.31 220 VAL B N 1
ATOM 4030 C CA . VAL B 1 220 ? 0.198 34.312 8.32 1 95.31 220 VAL B CA 1
ATOM 4031 C C . VAL B 1 220 ? 0.347 35.312 7.18 1 95.31 220 VAL B C 1
ATOM 4033 O O . VAL B 1 220 ? -0.647 35.75 6.594 1 95.31 220 VAL B O 1
ATOM 4036 N N . LYS B 1 221 ? 1.496 35.688 6.918 1 94.56 221 LYS B N 1
ATOM 4037 C CA . LYS B 1 221 ? 1.878 36.531 5.785 1 94.56 221 LYS B CA 1
ATOM 4038 C C . LYS B 1 221 ? 3.162 36.031 5.133 1 94.56 221 LYS B C 1
ATOM 4040 O O . LYS B 1 221 ? 3.822 35.125 5.668 1 94.56 221 LYS B O 1
ATOM 4045 N N . TYR B 1 222 ? 3.354 36.531 3.918 1 95.06 222 TYR B N 1
ATOM 4046 C CA . TYR B 1 222 ? 4.613 36.125 3.285 1 95.06 222 TYR B CA 1
ATOM 4047 C C . TYR B 1 222 ? 5.191 37.312 2.486 1 95.06 222 TYR B C 1
ATOM 4049 O O . TYR B 1 222 ? 4.477 38.25 2.143 1 95.06 222 TYR B O 1
ATOM 4057 N N . GLN B 1 223 ? 6.543 37.281 2.279 1 94.38 223 GLN B N 1
ATOM 4058 C CA . GLN B 1 223 ? 7.266 38.219 1.43 1 94.38 223 GLN B CA 1
ATOM 4059 C C . GLN B 1 223 ? 8.133 37.5 0.412 1 94.38 223 GLN B C 1
ATOM 4061 O O . GLN B 1 223 ? 9.023 36.719 0.785 1 94.38 223 GLN B O 1
ATOM 4066 N N . PRO B 1 224 ? 7.926 37.719 -0.801 1 95.06 224 PRO B N 1
ATOM 4067 C CA . PRO B 1 224 ? 8.805 37.094 -1.799 1 95.06 224 PRO B CA 1
ATOM 4068 C C . PRO B 1 224 ? 10.234 37.594 -1.725 1 95.06 224 PRO B C 1
ATOM 4070 O O . PRO B 1 224 ? 10.461 38.781 -1.458 1 95.06 224 PRO B O 1
ATOM 4073 N N . VAL B 1 225 ? 11.148 36.781 -1.874 1 95.88 225 VAL B N 1
ATOM 4074 C CA . VAL B 1 225 ? 12.562 37.125 -1.972 1 95.88 225 VAL B CA 1
ATOM 4075 C C . VAL B 1 225 ? 13.031 36.969 -3.418 1 95.88 225 VAL B C 1
ATOM 4077 O O . VAL B 1 225 ? 12.867 35.906 -4.023 1 95.88 225 VAL B O 1
ATOM 4080 N N . LYS B 1 226 ? 13.68 38.031 -3.939 1 95.31 226 LYS B N 1
ATOM 4081 C CA . LYS B 1 226 ? 14.047 38.031 -5.355 1 95.31 226 LYS B CA 1
ATOM 4082 C C . LYS B 1 226 ? 15.555 38.156 -5.535 1 95.31 226 LYS B C 1
ATOM 4084 O O . LYS B 1 226 ? 16.234 38.75 -4.707 1 95.31 226 LYS B O 1
ATOM 4089 N N . THR B 1 227 ? 16.031 37.5 -6.438 1 93.81 227 THR B N 1
ATOM 4090 C CA . THR B 1 227 ? 17.359 37.719 -7.027 1 93.81 227 THR B CA 1
ATOM 4091 C C . THR B 1 227 ? 17.219 38.125 -8.492 1 93.81 227 THR B C 1
ATOM 4093 O O . THR B 1 227 ? 16.859 37.312 -9.336 1 93.81 227 THR B O 1
ATOM 4096 N N . GLY B 1 228 ? 17.562 39.375 -8.75 1 93.69 228 GLY B N 1
ATOM 4097 C CA . GLY B 1 228 ? 17.203 39.875 -10.062 1 93.69 228 GLY B CA 1
ATOM 4098 C C . GLY B 1 228 ? 15.711 39.938 -10.289 1 93.69 228 GLY B C 1
ATOM 4099 O O . GLY B 1 228 ? 14.984 40.562 -9.492 1 93.69 228 GLY B O 1
ATOM 4100 N N . ARG B 1 229 ? 15.297 39.406 -11.375 1 91.69 229 ARG B N 1
ATOM 4101 C CA . ARG B 1 229 ? 13.875 39.406 -11.703 1 91.69 229 ARG B CA 1
ATOM 4102 C C . ARG B 1 229 ? 13.188 38.156 -11.211 1 91.69 229 ARG B C 1
ATOM 4104 O O . ARG B 1 229 ? 11.961 38.062 -11.258 1 91.69 229 ARG B O 1
ATOM 4111 N N . SER B 1 230 ? 13.977 37.25 -10.656 1 93.81 230 SER B N 1
ATOM 4112 C CA . SER B 1 230 ? 13.43 35.938 -10.32 1 93.81 230 SER B CA 1
ATOM 4113 C C . SER B 1 230 ? 13.172 35.812 -8.828 1 93.81 230 SER B C 1
ATOM 4115 O O . SER B 1 230 ? 13.977 36.281 -8.008 1 93.81 230 SER B O 1
ATOM 4117 N N . VAL B 1 231 ? 12.047 35.375 -8.484 1 96.06 231 VAL B N 1
ATOM 4118 C CA . VAL B 1 231 ? 11.75 35.031 -7.102 1 96.06 231 VAL B CA 1
ATOM 4119 C C . VAL B 1 231 ? 12.445 33.719 -6.73 1 96.06 231 VAL B C 1
ATOM 4121 O O . VAL B 1 231 ? 12.289 32.719 -7.414 1 96.06 231 VAL B O 1
ATOM 4124 N N . VAL B 1 232 ? 13.188 33.719 -5.66 1 95.81 232 VAL B N 1
ATOM 4125 C CA . VAL B 1 232 ? 14 32.562 -5.312 1 95.81 232 VAL B CA 1
ATOM 4126 C C . VAL B 1 232 ? 13.469 31.922 -4.035 1 95.81 232 VAL B C 1
ATOM 4128 O O . VAL B 1 232 ? 13.875 30.828 -3.664 1 95.81 232 VAL B O 1
ATOM 4131 N N . GLY B 1 233 ? 12.539 32.625 -3.361 1 96.62 233 GLY B N 1
ATOM 4132 C CA . GLY B 1 233 ? 11.961 32.094 -2.131 1 96.62 233 GLY B CA 1
ATOM 4133 C C . GLY B 1 233 ? 11 33.062 -1.474 1 96.62 233 GLY B C 1
ATOM 4134 O O . GLY B 1 233 ? 10.633 34.094 -2.066 1 96.62 233 GLY B O 1
ATOM 4135 N N . ILE B 1 234 ? 10.539 32.688 -0.324 1 96.44 234 ILE B N 1
ATOM 4136 C CA . ILE B 1 234 ? 9.664 33.562 0.44 1 96.44 234 ILE B CA 1
ATOM 4137 C C . ILE B 1 234 ? 10.094 33.562 1.905 1 96.44 234 ILE B C 1
ATOM 4139 O O . ILE B 1 234 ? 10.656 32.594 2.402 1 96.44 234 ILE B O 1
ATOM 4143 N N . ASN B 1 235 ? 9.828 34.656 2.457 1 95.25 235 ASN B N 1
ATOM 4144 C CA . ASN B 1 235 ? 9.844 34.719 3.914 1 95.25 235 ASN B CA 1
ATOM 4145 C C . ASN B 1 235 ? 8.43 34.594 4.492 1 95.25 235 ASN B C 1
ATOM 4147 O O . ASN B 1 235 ? 7.59 35.469 4.262 1 95.25 235 ASN B O 1
ATOM 4151 N N . LEU B 1 236 ? 8.25 33.531 5.215 1 95.38 236 LEU B N 1
ATOM 4152 C CA . LEU B 1 236 ? 6.973 33.344 5.895 1 95.38 236 LEU B CA 1
ATOM 4153 C C . LEU B 1 236 ? 7.008 33.969 7.293 1 95.38 236 LEU B C 1
ATOM 4155 O O . LEU B 1 236 ? 7.984 33.781 8.023 1 95.38 236 LEU B O 1
ATOM 4159 N N . VAL B 1 237 ? 5.973 34.688 7.57 1 93.31 237 VAL B N 1
ATOM 4160 C CA . VAL B 1 237 ? 5.836 35.312 8.883 1 93.31 237 VAL B CA 1
ATOM 4161 C C . VAL B 1 237 ? 4.492 34.938 9.5 1 93.31 237 VAL B C 1
ATOM 4163 O O . VAL B 1 237 ? 3.475 34.875 8.805 1 93.31 237 VAL B O 1
ATOM 4166 N N . TRP B 1 238 ? 4.535 34.594 10.789 1 93.75 238 TRP B N 1
ATOM 4167 C CA . TRP B 1 238 ? 3.281 34.188 11.43 1 93.75 238 TRP B CA 1
ATOM 4168 C C . TRP B 1 238 ? 3.225 34.719 12.867 1 93.75 238 TRP B C 1
ATOM 4170 O O . TRP B 1 238 ? 4.254 35.062 13.445 1 93.75 238 TRP B O 1
ATOM 4180 N N . ARG B 1 239 ? 2.084 34.844 13.352 1 89.31 239 ARG B N 1
ATOM 4181 C CA . ARG B 1 239 ? 1.84 35.188 14.75 1 89.31 239 ARG B CA 1
ATOM 4182 C C . ARG B 1 239 ? 0.544 34.562 15.258 1 89.31 239 ARG B C 1
ATOM 4184 O O . ARG B 1 239 ? -0.383 34.344 14.477 1 89.31 239 ARG B O 1
ATOM 4191 N N . GLU B 1 240 ? 0.546 34.281 16.5 1 89.81 240 GLU B N 1
ATOM 4192 C CA . GLU B 1 240 ? -0.704 33.844 17.125 1 89.81 240 GLU B CA 1
ATOM 4193 C C . GLU B 1 240 ? -1.693 35 17.234 1 89.81 240 GLU B C 1
ATOM 4195 O O . GLU B 1 240 ? -1.308 36.125 17.562 1 89.81 240 GLU B O 1
ATOM 4200 N N . LYS B 1 241 ? -2.846 34.719 16.969 1 88 241 LYS B N 1
ATOM 4201 C CA . LYS B 1 241 ? -3.9 35.719 17.047 1 88 241 LYS B CA 1
ATOM 4202 C C . LYS B 1 241 ? -4.203 36.094 18.5 1 88 241 LYS B C 1
ATOM 4204 O O . LYS B 1 241 ? -3.973 35.281 19.406 1 88 241 LYS B O 1
ATOM 4209 N N . ASP B 1 242 ? -4.672 37.281 18.578 1 86.25 242 ASP B N 1
ATOM 4210 C CA . ASP B 1 242 ? -5.172 37.688 19.906 1 86.25 242 ASP B CA 1
ATOM 4211 C C . ASP B 1 242 ? -6.535 37.062 20.172 1 86.25 242 ASP B C 1
ATOM 4213 O O . ASP B 1 242 ? -7.082 36.344 19.328 1 86.25 242 ASP B O 1
ATOM 4217 N N . ALA B 1 243 ? -6.977 37.281 21.359 1 84 243 ALA B N 1
ATOM 4218 C CA . ALA B 1 243 ? -8.195 36.625 21.828 1 84 243 ALA B CA 1
ATOM 4219 C C . ALA B 1 243 ? -9.367 36.906 20.891 1 84 243 ALA B C 1
ATOM 4221 O O . ALA B 1 243 ? -10.172 36.031 20.578 1 84 243 ALA B O 1
ATOM 4222 N N . GLN B 1 244 ? -9.422 38.188 20.562 1 80.25 244 GLN B N 1
ATOM 4223 C CA . GLN B 1 244 ? -10.523 38.594 19.703 1 80.25 244 GLN B CA 1
ATOM 4224 C C . GLN B 1 244 ? -10.445 37.906 18.344 1 80.25 244 GLN B C 1
ATOM 4226 O O . GLN B 1 244 ? -11.445 37.406 17.828 1 80.25 244 GLN B O 1
ATOM 4231 N N . ALA B 1 245 ? -9.32 37.906 17.797 1 80.25 245 ALA B N 1
ATOM 4232 C CA . ALA B 1 245 ? -9.109 37.281 16.484 1 80.25 245 ALA B CA 1
ATOM 4233 C C . ALA B 1 245 ? -9.305 35.781 16.547 1 80.25 245 ALA B C 1
ATOM 4235 O O . ALA B 1 245 ? -9.781 35.156 15.594 1 80.25 245 ALA B O 1
ATOM 4236 N N . ARG B 1 246 ? -9.031 35.188 17.594 1 84.88 246 ARG B N 1
ATOM 4237 C CA . ARG B 1 246 ? -9.234 33.75 17.766 1 84.88 246 ARG B CA 1
ATOM 4238 C C . ARG B 1 246 ? -10.719 33.406 17.828 1 84.88 246 ARG B C 1
ATOM 4240 O O . ARG B 1 246 ? -11.148 32.375 17.297 1 84.88 246 ARG B O 1
ATOM 4247 N N . LYS B 1 247 ? -11.352 34.25 18.516 1 82.75 247 LYS B N 1
ATOM 4248 C CA . LYS B 1 247 ? -12.797 34.062 18.578 1 82.75 247 LYS B CA 1
ATOM 4249 C C . LYS B 1 247 ? -13.422 34.125 17.188 1 82.75 247 LYS B C 1
ATOM 4251 O O . LYS B 1 247 ? -14.344 33.375 16.875 1 82.75 247 LYS B O 1
ATOM 4256 N N . ALA B 1 248 ? -12.977 35.062 16.422 1 81.75 248 ALA B N 1
ATOM 4257 C CA . ALA B 1 248 ? -13.477 35.188 15.055 1 81.75 248 ALA B CA 1
ATOM 4258 C C . ALA B 1 248 ? -13.219 33.906 14.25 1 81.75 248 ALA B C 1
ATOM 4260 O O . ALA B 1 248 ? -14.07 33.469 13.484 1 81.75 248 ALA B O 1
ATOM 4261 N N . ALA B 1 249 ? -12.055 33.406 14.398 1 83 249 ALA B N 1
ATOM 4262 C CA . ALA B 1 249 ? -11.711 32.156 13.719 1 83 249 ALA B CA 1
ATOM 4263 C C . ALA B 1 249 ? -12.625 31.016 14.18 1 83 249 ALA B C 1
ATOM 4265 O O . ALA B 1 249 ? -13.07 30.203 13.359 1 83 249 ALA B O 1
ATOM 4266 N N . SER B 1 250 ? -12.891 30.984 15.406 1 83.5 250 SER B N 1
ATOM 4267 C CA . SER B 1 250 ? -13.766 29.969 15.977 1 83.5 250 SER B CA 1
ATOM 4268 C C . SER B 1 250 ? -15.18 30.078 15.43 1 83.5 250 SER B C 1
ATOM 4270 O O . SER B 1 250 ? -15.82 29.078 15.117 1 83.5 250 SER B O 1
ATOM 4272 N N . ARG B 1 251 ? -15.602 31.297 15.336 1 82.75 251 ARG B N 1
ATOM 4273 C CA . ARG B 1 251 ? -16.938 31.531 14.789 1 82.75 251 ARG B CA 1
ATOM 4274 C C . ARG B 1 251 ? -17.016 31.078 13.336 1 82.75 251 ARG B C 1
ATOM 4276 O O . ARG B 1 251 ? -18.031 30.562 12.898 1 82.75 251 ARG B O 1
ATOM 4283 N N . GLU B 1 252 ? -15.977 31.359 12.648 1 84 252 GLU B N 1
ATOM 4284 C CA . GLU B 1 252 ? -15.945 30.938 11.25 1 84 252 GLU B CA 1
ATOM 4285 C C . GLU B 1 252 ? -16.031 29.422 11.117 1 84 252 GLU B C 1
ATOM 4287 O O . GLU B 1 252 ? -16.656 28.906 10.188 1 84 252 GLU B O 1
ATOM 4292 N N . LEU B 1 253 ? -15.453 28.719 11.969 1 81.19 253 LEU B N 1
ATOM 4293 C CA . LEU B 1 253 ? -15.445 27.266 11.961 1 81.19 253 LEU B CA 1
ATOM 4294 C C . LEU B 1 253 ? -16.844 26.719 12.195 1 81.19 253 LEU B C 1
ATOM 4296 O O . LEU B 1 253 ? -17.172 25.625 11.719 1 81.19 253 LEU B O 1
ATOM 4300 N N . ASP B 1 254 ? -17.609 27.531 12.867 1 76.81 254 ASP B N 1
ATOM 4301 C CA . ASP B 1 254 ? -18.969 27.094 13.203 1 76.81 254 ASP B CA 1
ATOM 4302 C C . ASP B 1 254 ? -19.938 27.406 12.062 1 76.81 254 ASP B C 1
ATOM 4304 O O . ASP B 1 254 ? -21.047 26.875 12.039 1 76.81 254 ASP B O 1
ATOM 4308 N N . ARG B 1 255 ? -19.438 28.203 11.148 1 74.5 255 ARG B N 1
ATOM 4309 C CA . ARG B 1 255 ? -20.297 28.578 10.023 1 74.5 255 ARG B CA 1
ATOM 4310 C C . ARG B 1 255 ? -20.203 27.547 8.898 1 74.5 255 ARG B C 1
ATOM 4312 O O . ARG B 1 255 ? -19.344 26.672 8.922 1 74.5 255 ARG B O 1
ATOM 4319 N N . SER B 1 256 ? -21.219 27.672 8.016 1 70.75 256 SER B N 1
ATOM 4320 C CA . SER B 1 256 ? -21.297 26.75 6.891 1 70.75 256 SER B CA 1
ATOM 4321 C C . SER B 1 256 ? -20.078 26.906 5.977 1 70.75 256 SER B C 1
ATOM 4323 O O . SER B 1 256 ? -19.594 28.016 5.766 1 70.75 256 SER B O 1
ATOM 4325 N N . SER B 1 257 ? -19.625 25.859 5.387 1 71.38 257 SER B N 1
ATOM 4326 C CA . SER B 1 257 ? -18.484 25.844 4.473 1 71.38 257 SER B CA 1
ATOM 4327 C C . SER B 1 257 ? -18.828 26.484 3.135 1 71.38 257 SER B C 1
ATOM 4329 O O . SER B 1 257 ? -17.953 27.016 2.447 1 71.38 257 SER B O 1
ATOM 4331 N N . ILE B 1 258 ? -20.047 26.453 2.656 1 65.5 258 ILE B N 1
ATOM 4332 C CA . ILE B 1 258 ? -20.484 26.891 1.337 1 65.5 258 ILE B CA 1
ATOM 4333 C C . ILE B 1 258 ? -20.156 28.375 1.161 1 65.5 258 ILE B C 1
ATOM 4335 O O . ILE B 1 258 ? -19.734 28.797 0.084 1 65.5 258 ILE B O 1
ATOM 4339 N N . GLY B 1 259 ? -20.094 29.109 2.326 1 66.44 259 GLY B N 1
ATOM 4340 C CA . GLY B 1 259 ? -19.844 30.531 2.221 1 66.44 259 GLY B CA 1
ATOM 4341 C C . GLY B 1 259 ? -18.453 30.922 2.676 1 66.44 259 GLY B C 1
ATOM 4342 O O . GLY B 1 259 ? -18.078 32.094 2.631 1 66.44 259 GLY B O 1
ATOM 4343 N N . ARG B 1 260 ? -17.703 29.984 2.908 1 72.75 260 ARG B N 1
ATOM 4344 C CA . ARG B 1 260 ? -16.422 30.281 3.529 1 72.75 260 ARG B CA 1
ATOM 4345 C C . ARG B 1 260 ? -15.438 30.844 2.506 1 72.75 260 ARG B C 1
ATOM 4347 O O . ARG B 1 260 ? -14.703 31.781 2.795 1 72.75 260 ARG B O 1
ATOM 4354 N N . ALA B 1 261 ? -15.555 30.266 1.362 1 70.5 261 ALA B N 1
ATOM 4355 C CA . ALA B 1 261 ? -14.664 30.734 0.308 1 70.5 261 ALA B CA 1
ATOM 4356 C C . ALA B 1 261 ? -14.977 32.188 -0.064 1 70.5 261 ALA B C 1
ATOM 4358 O O . ALA B 1 261 ? -14.07 33 -0.281 1 70.5 261 ALA B O 1
ATOM 4359 N N . ALA B 1 262 ? -16.219 32.469 -0.172 1 67.06 262 ALA B N 1
ATOM 4360 C CA . ALA B 1 262 ? -16.641 33.812 -0.522 1 67.06 262 ALA B CA 1
ATOM 4361 C C . ALA B 1 262 ? -16.219 34.812 0.552 1 67.06 262 ALA B C 1
ATOM 4363 O O . ALA B 1 262 ? -15.82 35.938 0.239 1 67.06 262 ALA B O 1
ATOM 4364 N N . ARG B 1 263 ? -16.266 34.375 1.755 1 70.62 263 ARG B N 1
ATOM 4365 C CA . ARG B 1 263 ? -15.914 35.25 2.873 1 70.62 263 ARG B CA 1
ATOM 4366 C C . ARG B 1 263 ? -14.406 35.438 2.953 1 70.62 263 ARG B C 1
ATOM 4368 O O . ARG B 1 263 ? -13.938 36.469 3.447 1 70.62 263 ARG B O 1
ATOM 4375 N N . ARG B 1 264 ? -13.727 34.469 2.311 1 67.88 264 ARG B N 1
ATOM 4376 C CA . ARG B 1 264 ? -12.273 34.562 2.258 1 67.88 264 ARG B CA 1
ATOM 4377 C C . ARG B 1 264 ? -11.82 35.656 1.297 1 67.88 264 ARG B C 1
ATOM 4379 O O . ARG B 1 264 ? -10.867 36.375 1.584 1 67.88 264 ARG B O 1
ATOM 4386 N N . THR B 1 265 ? -12.461 35.594 0.185 1 59.78 265 THR B N 1
ATOM 4387 C CA . THR B 1 265 ? -12.109 36.562 -0.846 1 59.78 265 THR B CA 1
ATOM 4388 C C . THR B 1 265 ? -12.336 38 -0.346 1 59.78 265 THR B C 1
ATOM 4390 O O . THR B 1 265 ? -11.555 38.875 -0.645 1 59.78 265 THR B O 1
ATOM 4393 N N . GLY B 1 266 ? -13.328 38.094 0.419 1 50.03 266 GLY B N 1
ATOM 4394 C CA . GLY B 1 266 ? -13.516 39.406 1.011 1 50.03 266 GLY B CA 1
ATOM 4395 C C . GLY B 1 266 ? -12.445 39.75 2.033 1 50.03 266 GLY B C 1
ATOM 4396 O O . GLY B 1 266 ? -12.07 40.938 2.17 1 50.03 266 GLY B O 1
ATOM 4397 N N . THR B 1 267 ? -11.961 38.812 2.717 1 47.09 267 THR B N 1
ATOM 4398 C CA . THR B 1 267 ? -10.93 39 3.727 1 47.09 267 THR B CA 1
ATOM 4399 C C . THR B 1 267 ? -9.562 39.188 3.072 1 47.09 267 THR B C 1
ATOM 4401 O O . THR B 1 267 ? -8.734 39.969 3.543 1 47.09 267 THR B O 1
ATOM 4404 N N . VAL B 1 268 ? -9.305 38.438 2.045 1 46.59 268 VAL B N 1
ATOM 4405 C CA . VAL B 1 268 ? -8.062 38.625 1.311 1 46.59 268 VAL B CA 1
ATOM 4406 C C . VAL B 1 268 ? -7.902 40.094 0.936 1 46.59 268 VAL B C 1
ATOM 4408 O O . VAL B 1 268 ? -6.816 40.656 1.075 1 46.59 268 VAL B O 1
ATOM 4411 N N . GLU B 1 269 ? -8.969 40.562 0.456 1 43.34 269 GLU B N 1
ATOM 4412 C CA . GLU B 1 269 ? -8.938 42 0.096 1 43.34 269 GLU B CA 1
ATOM 4413 C C . GLU B 1 269 ? -8.633 42.875 1.31 1 43.34 269 GLU B C 1
ATOM 4415 O O . GLU B 1 269 ? -7.93 43.875 1.195 1 43.34 269 GLU B O 1
ATOM 4420 N N . ALA B 1 270 ? -9.047 42.469 2.422 1 41.41 270 ALA B N 1
ATOM 4421 C CA . ALA B 1 270 ? -8.805 43.25 3.633 1 41.41 270 ALA B CA 1
ATOM 4422 C C . ALA B 1 270 ? -7.391 43.031 4.152 1 41.41 270 ALA B C 1
ATOM 4424 O O . ALA B 1 270 ? -6.766 43.969 4.676 1 41.41 270 ALA B O 1
ATOM 4425 N N . ILE B 1 271 ? -6.969 41.812 4.125 1 41.34 271 ILE B N 1
ATOM 4426 C CA . ILE B 1 271 ? -5.629 41.5 4.609 1 41.34 271 ILE B CA 1
ATOM 4427 C C . ILE B 1 271 ? -4.586 42.125 3.705 1 41.34 271 ILE B C 1
ATOM 4429 O O . ILE B 1 271 ? -3.566 42.656 4.184 1 41.34 271 ILE B O 1
ATOM 4433 N N . VAL B 1 272 ? -4.852 42.125 2.391 1 39.19 272 VAL B N 1
ATOM 4434 C CA . VAL B 1 272 ? -3.951 42.781 1.453 1 39.19 272 VAL B CA 1
ATOM 4435 C C . VAL B 1 272 ? -3.982 44.281 1.688 1 39.19 272 VAL B C 1
ATOM 4437 O O . VAL B 1 272 ? -2.951 44.969 1.59 1 39.19 272 VAL B O 1
ATOM 4440 N N . ASP B 1 273 ? -5.191 44.781 1.891 1 35.62 273 ASP B N 1
ATOM 4441 C CA . ASP B 1 273 ? -5.328 46.219 2.057 1 35.62 273 ASP B CA 1
ATOM 4442 C C . ASP B 1 273 ? -4.871 46.656 3.445 1 35.62 273 ASP B C 1
ATOM 4444 O O . ASP B 1 273 ? -4.828 47.844 3.74 1 35.62 273 ASP B O 1
ATOM 4448 N N . GLN B 1 274 ? -5.113 45.844 4.422 1 35.69 274 GLN B N 1
ATOM 4449 C CA . GLN B 1 274 ? -4.691 46.312 5.734 1 35.69 274 GLN B CA 1
ATOM 4450 C C . GLN B 1 274 ? -3.172 46.344 5.848 1 35.69 274 GLN B C 1
ATOM 4452 O O . GLN B 1 274 ? -2.5 45.375 5.512 1 35.69 274 GLN B O 1
ATOM 4457 N N . ALA B 1 275 ? -2.557 47.406 5.91 1 37.59 275 ALA B N 1
ATOM 4458 C CA . ALA B 1 275 ? -1.156 47.688 6.191 1 37.59 275 ALA B CA 1
ATOM 4459 C C . ALA B 1 275 ? -0.598 46.781 7.27 1 37.59 275 ALA B C 1
ATOM 4461 O O . ALA B 1 275 ? -1.283 46.469 8.242 1 37.59 275 ALA B O 1
ATOM 4462 N N . PRO B 1 276 ? 0.411 45.844 6.977 1 38.06 276 PRO B N 1
ATOM 4463 C CA . PRO B 1 276 ? 0.969 45.062 8.094 1 38.06 276 PRO B CA 1
ATOM 4464 C C . PRO B 1 276 ? 0.825 45.781 9.43 1 38.06 276 PRO B C 1
ATOM 4466 O O . PRO B 1 276 ? 0.939 47.031 9.492 1 38.06 276 PRO B O 1
ATOM 4469 N N . SER B 1 277 ? 0.034 45.312 10.305 1 38.78 277 SER B N 1
ATOM 4470 C CA . SER B 1 277 ? 0.146 46 11.586 1 38.78 277 SER B CA 1
ATOM 4471 C C . SER B 1 277 ? 1.583 46.438 11.852 1 38.78 277 SER B C 1
ATOM 4473 O O . SER B 1 277 ? 2.523 45.875 11.297 1 38.78 277 SER B O 1
ATOM 4475 N N . SER B 1 278 ? 1.741 47.562 12.484 1 41.59 278 SER B N 1
ATOM 4476 C CA . SER B 1 278 ? 3.047 48.156 12.781 1 41.59 278 SER B CA 1
ATOM 4477 C C . SER B 1 278 ? 4.043 47.094 13.219 1 41.59 278 SER B C 1
ATOM 4479 O O . SER B 1 278 ? 5.207 47.125 12.82 1 41.59 278 SER B O 1
ATOM 4481 N N . ASP B 1 279 ? 3.5 46.094 13.953 1 42.81 279 ASP B N 1
ATOM 4482 C CA . ASP B 1 279 ? 4.422 45.125 14.531 1 42.81 279 ASP B CA 1
ATOM 4483 C C . ASP B 1 279 ? 4.836 44.062 13.5 1 42.81 279 ASP B C 1
ATOM 4485 O O . ASP B 1 279 ? 5.984 43.625 13.484 1 42.81 279 ASP B O 1
ATOM 4489 N N . LEU B 1 280 ? 4.008 43.625 12.688 1 46 280 LEU B N 1
ATOM 4490 C CA . LEU B 1 280 ? 4.359 42.656 11.664 1 46 280 LEU B CA 1
ATOM 4491 C C . LEU B 1 280 ? 5.18 43.312 10.555 1 46 280 LEU B C 1
ATOM 4493 O O . LEU B 1 280 ? 6.125 42.688 10.047 1 46 280 LEU B O 1
ATOM 4497 N N . ALA B 1 281 ? 4.875 44.562 10.141 1 46.62 281 ALA B N 1
ATOM 4498 C CA . ALA B 1 281 ? 5.688 45.344 9.219 1 46.62 281 ALA B CA 1
ATOM 4499 C C . ALA B 1 281 ? 7.086 45.594 9.781 1 46.62 281 ALA B C 1
ATOM 4501 O O . ALA B 1 281 ? 8.078 45.5 9.062 1 46.62 281 ALA B O 1
ATOM 4502 N N . ALA B 1 282 ? 7.055 45.781 11.047 1 48.28 282 ALA B N 1
ATOM 4503 C CA . ALA B 1 282 ? 8.336 46 11.711 1 48.28 282 ALA B CA 1
ATOM 4504 C C . ALA B 1 282 ? 9.172 44.719 11.711 1 48.28 282 ALA B C 1
ATOM 4506 O O . ALA B 1 282 ? 10.383 44.75 11.492 1 48.28 282 ALA B O 1
ATOM 4507 N N . ALA B 1 283 ? 8.484 43.625 11.852 1 48.22 283 ALA B N 1
ATOM 4508 C CA . ALA B 1 283 ? 9.203 42.344 11.836 1 48.22 283 ALA B CA 1
ATOM 4509 C C . ALA B 1 283 ? 9.719 42.031 10.43 1 48.22 283 ALA B C 1
ATOM 4511 O O . ALA B 1 283 ? 10.852 41.562 10.266 1 48.22 283 ALA B O 1
ATOM 4512 N N . LEU B 1 284 ? 9.023 42.312 9.5 1 51.53 284 LEU B N 1
ATOM 4513 C CA . LEU B 1 284 ? 9.43 42.125 8.117 1 51.53 284 LEU B CA 1
ATOM 4514 C C . LEU B 1 284 ? 10.547 43.062 7.734 1 51.53 284 LEU B C 1
ATOM 4516 O O . LEU B 1 284 ? 11.484 42.688 7.023 1 51.53 284 LEU B O 1
ATOM 4520 N N . GLU B 1 285 ? 10.375 44.375 8.203 1 49.78 285 GLU B N 1
ATOM 4521 C CA . GLU B 1 285 ? 11.406 45.375 7.965 1 49.78 285 GLU B CA 1
ATOM 4522 C C . GLU B 1 285 ? 12.703 45 8.68 1 49.78 285 GLU B C 1
ATOM 4524 O O . GLU B 1 285 ? 13.797 45.188 8.133 1 49.78 285 GLU B O 1
ATOM 4529 N N . SER B 1 286 ? 12.539 44.5 9.898 1 48.94 286 SER B N 1
ATOM 4530 C CA . SER B 1 286 ? 13.727 44.125 10.656 1 48.94 286 SER B CA 1
ATOM 4531 C C . SER B 1 286 ? 14.43 42.938 10.023 1 48.94 286 SER B C 1
ATOM 4533 O O . SER B 1 286 ? 15.656 42.875 9.969 1 48.94 286 SER B O 1
ATOM 4535 N N . LEU B 1 287 ? 13.703 41.969 9.578 1 48.97 287 LEU B N 1
ATOM 4536 C CA . LEU B 1 287 ? 14.281 40.812 8.898 1 48.97 287 LEU B CA 1
ATOM 4537 C C . LEU B 1 287 ? 14.914 41.25 7.574 1 48.97 287 LEU B C 1
ATOM 4539 O O . LEU B 1 287 ? 15.992 40.75 7.219 1 48.97 287 LEU B O 1
ATOM 4543 N N . GLY B 1 288 ? 14.25 42.094 6.836 1 44.56 288 GLY B N 1
ATOM 4544 C CA . GLY B 1 288 ? 14.867 42.688 5.656 1 44.56 288 GLY B CA 1
ATOM 4545 C C . GLY B 1 288 ? 16.188 43.344 5.945 1 44.56 288 GLY B C 1
ATOM 4546 O O . GLY B 1 288 ? 17.125 43.25 5.152 1 44.56 288 GLY B O 1
ATOM 4547 N N . ARG B 1 289 ? 16.281 44 7.098 1 49.84 289 ARG B N 1
ATOM 4548 C CA . ARG B 1 289 ? 17.531 44.625 7.496 1 49.84 289 ARG B CA 1
ATOM 4549 C C . ARG B 1 289 ? 18.578 43.625 7.891 1 49.84 289 ARG B C 1
ATOM 4551 O O . ARG B 1 289 ? 19.766 43.781 7.609 1 49.84 289 ARG B O 1
ATOM 4558 N N . SER B 1 290 ? 18.156 42.562 8.531 1 46.72 290 SER B N 1
ATOM 4559 C CA . SER B 1 290 ? 19.109 41.531 8.938 1 46.72 290 SER B CA 1
ATOM 4560 C C . SER B 1 290 ? 19.641 40.781 7.73 1 46.72 290 SER B C 1
ATOM 4562 O O . SER B 1 290 ? 20.844 40.469 7.652 1 46.72 290 SER B O 1
ATOM 4564 N N . LEU B 1 291 ? 18.906 40.5 6.805 1 44.62 291 LEU B N 1
ATOM 4565 C CA . LEU B 1 291 ? 19.344 39.781 5.613 1 44.62 291 LEU B CA 1
ATOM 4566 C C . LEU B 1 291 ? 20.188 40.688 4.719 1 44.62 291 LEU B C 1
ATOM 4568 O O . LEU B 1 291 ? 21.172 40.25 4.117 1 44.62 291 LEU B O 1
ATOM 4572 N N . ALA B 1 292 ? 19.938 42.031 4.609 1 44.72 292 ALA B N 1
ATOM 4573 C CA . ALA B 1 292 ? 20.797 42.938 3.859 1 44.72 292 ALA B CA 1
ATOM 4574 C C . ALA B 1 292 ? 22.172 43.062 4.504 1 44.72 292 ALA B C 1
ATOM 4576 O O . ALA B 1 292 ? 23.172 43.25 3.809 1 44.72 292 ALA B O 1
ATOM 4577 N N . GLY B 1 293 ? 22.344 42.875 5.809 1 38.53 293 GLY B N 1
ATOM 4578 C CA . GLY B 1 293 ? 23.672 42.906 6.418 1 38.53 293 GLY B CA 1
ATOM 4579 C C . GLY B 1 293 ? 24.5 41.688 6.117 1 38.53 293 GLY B C 1
ATOM 4580 O O . GLY B 1 293 ? 25.719 41.688 6.289 1 38.53 293 GLY B O 1
ATOM 4581 N N . LYS B 1 294 ? 23.922 40.625 5.891 1 44.06 294 LYS B N 1
ATOM 4582 C CA . LYS B 1 294 ? 24.734 39.438 5.633 1 44.06 294 LYS B CA 1
ATOM 4583 C C . LYS B 1 294 ? 25.156 39.375 4.168 1 44.06 294 LYS B C 1
ATOM 4585 O O . LYS B 1 294 ? 25.984 38.562 3.793 1 44.06 294 LYS B O 1
ATOM 4590 N N . LEU B 1 295 ? 24.469 39.969 3.359 1 35.22 295 LEU B N 1
ATOM 4591 C CA . LEU B 1 295 ? 24.859 40 1.954 1 35.22 295 LEU B CA 1
ATOM 4592 C C . LEU B 1 295 ? 25.875 41.094 1.685 1 35.22 295 LEU B C 1
ATOM 4594 O O . LEU B 1 295 ? 26.344 41.25 0.555 1 35.22 295 LEU B O 1
ATOM 4598 N N . ARG B 1 296 ? 26.141 41.844 2.631 1 30.72 296 ARG B N 1
ATOM 4599 C CA . ARG B 1 296 ? 27.359 42.625 2.43 1 30.72 296 ARG B CA 1
ATOM 4600 C C . ARG B 1 296 ? 28.578 41.938 3.014 1 30.72 296 ARG B C 1
ATOM 4602 O O . ARG B 1 296 ? 28.5 41.344 4.086 1 30.72 296 ARG B O 1
#

InterPro domains:
  IPR000525 Initiator Rep protein, WH1 domain [PF01051] (34-165)
  IPR036388 Winged helix-like DNA-binding domain superfamily [G3DSA:1.10.10.10] (152-245)
  IPR036390 Winged helix DNA-binding domain superfamily [SSF46785] (138-242)

Solvent-accessible surface area (backbone atoms only — not comparable to full-atom values): 31114 Å² total; per-residue (Å²): 129,22,55,27,35,54,50,24,40,66,35,51,73,42,88,51,52,29,64,44,40,51,52,66,72,54,48,65,49,50,92,86,48,74,62,71,50,50,67,38,46,47,48,49,48,52,51,46,38,60,36,20,51,52,45,58,48,96,53,80,37,64,44,52,44,73,74,64,40,69,75,73,62,65,48,74,67,53,51,51,51,37,51,52,53,40,32,56,38,62,44,77,43,83,44,68,44,98,85,71,40,57,22,42,32,39,20,20,49,42,18,32,36,35,36,40,68,53,80,84,34,39,34,37,34,23,64,5,61,50,43,18,49,45,35,34,68,12,71,45,49,16,70,37,53,38,67,40,59,61,62,53,89,41,54,40,22,50,37,51,48,52,58,48,30,47,38,57,78,48,83,92,53,45,61,49,78,36,41,51,69,50,48,29,60,63,55,56,49,55,79,89,49,60,73,49,65,69,48,36,40,64,67,41,50,49,54,20,37,51,49,34,34,49,42,34,54,36,42,54,50,74,42,79,35,66,58,86,92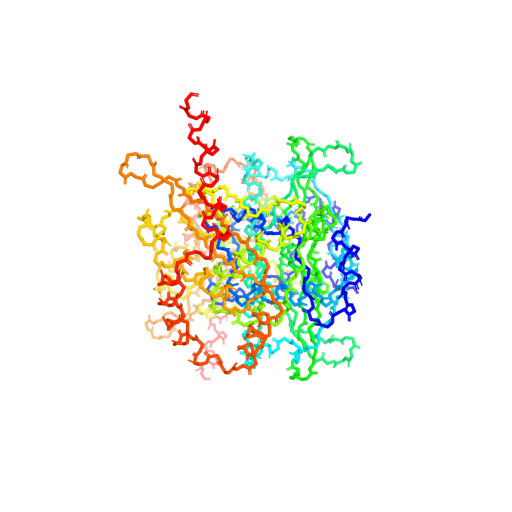,41,73,53,24,33,36,38,34,46,45,74,47,52,72,70,53,31,50,52,11,53,53,52,68,73,44,68,69,88,54,42,61,63,53,41,57,58,41,49,54,43,60,72,63,43,68,59,54,73,66,57,41,44,48,54,51,50,48,53,52,55,54,57,60,68,73,97,130,22,56,28,36,55,49,26,40,65,35,51,72,42,88,50,52,30,64,45,41,50,53,66,71,55,48,64,51,51,92,88,48,74,62,72,50,48,68,38,47,46,47,49,48,52,52,47,39,61,34,19,51,52,43,60,48,95,53,79,37,62,44,51,44,73,75,65,41,70,78,74,61,67,48,72,67,53,50,50,50,37,50,52,53,41,32,55,37,62,44,74,44,83,42,67,44,99,85,71,40,56,24,42,33,38,20,19,49,42,18,31,37,34,35,40,70,53,79,85,33,40,35,36,34,24,63,6,60,50,43,18,49,44,36,35,68,11,72,45,50,16,70,37,54,38,67,40,60,63,62,54,88,42,53,40,23,49,37,51,48,51,57,49,30,48,38,59,78,47,83,92,56,46,61,49,79,36,41,52,66,50,47,28,60,63,54,56,51,56,78,89,50,59,73,50,65,69,49,36,41,65,68,41,49,50,53,20,37,50,49,36,34,48,42,34,54,37,42,54,49,73,43,80,36,66,60,86,92,41,73,53,24,34,36,39,35,48,45,72,48,52,72,69,53,31,49,52,10,52,52,53,67,72,44,69,68,89,54,44,61,64,54,41,57,58,42,48,54,44,60,71,64,43,65,60,53,72,68,58,41,44,49,51,51,48,50,53,52,54,54,56,58,67,75,98

Secondary structure (DSSP, 8-state):
--HHHHHHHHHTT-TTEEEEEHHHHS----TTSPPPPHHHHHHHHHHHHHHGGGGGSSS-EEEEHHHHGGGS---HHHHHHHHHHHHT-EEEEEEE-TTS-EEEEEEESEEEEEEESSTT-EEEEEE-HHHHHHHHS---EEEEEHHHHHH---HHHHHHHHHHHHHTTSTT--EEEEEHHHHHHHHT--TTSS-SHHHHIIIIIHHHHHHHHHHSSEEEEEEEEEETTEEEEEEEEEEE--HHHHHHHHHHHHS-GGGHHHHHHHHHHHHHHS---HHHHHHHHHHHHHHHHH--/--HHHHHHHHHTT-TTEEEEEHHHHT----TTSPPPPHHHHHHHHHHHHHHGGGGGSSS-EEEEHHHHGGGS---HHHHHHHHHHHHH-EEEEEEE-TTS-EEEEEEESEEEEEEESSTT-EEEEEE-HHHHHHHHS---EEEEEHHHHHH---HHHHHHHHHHHHHTTSTT--EEEEEHHHHHHHHT--TTSS-SHHHHIIIIIHHHHHHHHHHSSEEEEEEEEEETTEEEEEEEEEEE--HHHHHHHHHHHHS-GGGHHHHHHHHHHHHHHS---HHHHHHHHHHHHHHHHH--

Foldseek 3Di:
DAPQLVVLQVCLPVPWKFKDFVVVLLQPQDQPHADQDLLLVLVLRVQCSQCGSVLLPFDKTKDWLVSSCLDPQDDPVRVVVSVVSQQSGKGWDWDQDPVRHIDIDMGTQWDDWDDDPDNGGMIITGGDNVNSVSSRPGNFMFIDTSLLSSLDPDLLLNLVRRVVRSCVPVPPDFKDKDWPVRSCSSSVPRCVPQVDPVSCCVPRVLVSQLSNQQQAQKHKDKAFDDDPPDTGIIMIGMDGHDPVSHVRNVVLSVDDSVCNVVVSVVVSVVVVPPDPPPVRVVVVVVVVVVVVVVVD/DAPQLVVQQVCLPVPWKFKDFVVVLLQQQDQPRADQDLLLVLVLRVQCSQCGSVLLPFDKTKDWLVSSPLPPQQDPVRVVVSVVSQQSGKGWDWDQDPVRHIDIDMGTQWDDWDDDPDNGGMIITGGDNVNSVSSRPGNFMFMDTSLLSSLDPDLLLNLVRRVVRSVVPVPPDFKDKDWPVRSCSSSVPRCVPQVDPVSCCVPRVLVSQLSNQQQAQKHKDKAFDDDPPDTGIIMIGMDGHDPVSRVRNVVLSVDDSVCNVVVSVVVSVVVVPPDPPPVRVVVVVVVVVVVVVVVD

Organism: Rhizophagus irregularis (strain DAOM 197198w) (NCBI:txid1432141)

Sequence (592 aa):
MGKTLEVTADRSASIDDLVAAGELLDMRFQPGRSSLSLRAAKLLHALVRAAGADAGLPKVHRIALSKLNYDHHLSKEEVLDIVREMFGVIVELQVVNSKGKRATKVGPLLSDVERDEEKDGELRYELSPVLRATLKNSNHWAVLSRKAVMSFQSRYSLRLYELLSRRVGLERVTSEYFTTDDIRAVFGVPHNKLPRWQDLKANVIEPAIVEVSQLTGLMVKYQPVKTGRSVVGINLVWREKDAQARKAASRELDRSSIGRAARRTGTVEAIVDQAPSSDLAAALESLGRSLAGKLRMGKTLEVTADRSASIDDLVAAGELLDMRFQPGRSSLSLRAAKLLHALVRAAGADAGLPKVHRIALSKLNYDHHLSKEEVLDIVREMFGVIVELQVVNSKGKRATKVGPLLSDVERDEEKDGELRYELSPVLRATLKNSNHWAVLSRKAVMSFQSRYSLRLYELLSRRVGLERVTSEYFTTDDIRAVFGVPHNKLPRWQDLKANVIEPAIVEVSQLTGLMVKYQPVKTGRSVVGINLVWREKDAQARKAASRELDRSSIGRAARRTGTVEAIVDQAPSSDLAAALESLGRSLAGKLR

pLDDT: mean 78.81, std 18.03, range [30.47, 97.69]

Radius of gyration: 29.26 Å; Cα contacts (8 Å, |Δi|>4): 980; chains: 2; bounding box: 56×88×63 Å